Protein AF-A0AAW1PEG5-F1 (afdb_monomer_lite)

Foldseek 3Di:
DVVLLVVLVVLLVVLVVQCVVLVNFQVSLLSNLVSLLVSLCSLQPVVRQDPVNVVLVVLQVVLSVLSCCCCVPVCVVRGHLLVLQQLCPLLNVQADLLLAGDPVSVSVLVSLLSNLLSSLLSNQSSCCCNLVVHDDPPLVVLLVCLSCCCVPPPVVLCVVCCRVVQRNGCLCVSQVRNLVSNCSNHLQSLLVRLLVVLVVLQFDPPPPDDPPPDDDPVCPVVVCVPTCNLLLLDDDPDVVCVVSVVVLVVCVSSVVSVVVSLVVLLCSQQPRSVVSLVVNLPDPPHQVLSVVLLVVLCVVCPVVVVVVVVVPPPDPDPPPPPPPPPPVVVLVVSLVSQLVSVVVVCPSVLVSSVVVVNPPSVSVVVSVNVVSVVNSVSSDPVVSVVSNVVSVLVSLLSSLQSVNQLSSLSSVQCVVPVNDRDPVSSVVSNVSSVVSVVSNLVCLQCVLVVCVVVCVDPVVSVVSCCVSCVVVVVVVVVVVVCVVPPDDPPDFAFAAPVLCVVVVQAAPQPRAGAAHDDPPVVVVVPDDDDDDDPPVVQSHATWTADPVSHTHRPVRLSVQQSVCVVVVHDRDDPVVVVCVVDVDDDDDPDDDDDDDDDDDDDDDDDDDDDDDDDDDDDDDDDDDDDDDDDDDDDDDDDDDDDDDDDDD

InterPro domains:
  IPR001841 Zinc finger, RING-type [PS50089] (507-575)
  IPR001841 Zinc finger, RING-type [SM00184] (507-576)
  IPR013083 Zinc finger, RING/FYVE/PHD-type [G3DSA:3.30.40.10] (482-582)
  IPR018957 Zinc finger, C3HC4 RING-type [PF00097] (509-575)
  IPR050731 HRD1 family E3 ubiquitin-protein ligases [PTHR22763] (417-633)

Organism: NCBI:txid706552

Structure (mmCIF, N/CA/C/O backbone):
data_AF-A0AAW1PEG5-F1
#
_entry.id   AF-A0AAW1PEG5-F1
#
loop_
_atom_site.group_PDB
_atom_site.id
_atom_site.type_symbol
_atom_site.label_atom_id
_atom_site.label_alt_id
_atom_site.label_comp_id
_atom_site.label_asym_id
_atom_site.label_entity_id
_atom_site.label_seq_id
_atom_site.pdbx_PDB_ins_code
_atom_site.Cartn_x
_atom_site.Cartn_y
_atom_site.Cartn_z
_atom_site.occupancy
_atom_site.B_iso_or_equiv
_atom_site.auth_seq_id
_atom_site.auth_comp_id
_atom_site.auth_asym_id
_atom_site.auth_atom_id
_atom_site.pdbx_PDB_model_num
ATOM 1 N N . MET A 1 1 ? -24.825 18.511 -2.743 1.00 58.25 1 MET A N 1
ATOM 2 C CA . MET A 1 1 ? -24.024 17.263 -2.690 1.00 58.25 1 MET A CA 1
ATOM 3 C C . MET A 1 1 ? -24.285 16.318 -3.862 1.00 58.25 1 MET A C 1
ATOM 5 O O . MET A 1 1 ? -23.329 16.005 -4.553 1.00 58.25 1 MET A O 1
ATOM 9 N N . ARG A 1 2 ? -25.531 15.900 -4.160 1.00 76.88 2 ARG A N 1
ATOM 10 C CA . ARG A 1 2 ? -25.779 14.907 -5.233 1.00 76.88 2 ARG A CA 1
ATOM 11 C C . ARG A 1 2 ? -25.253 15.311 -6.622 1.00 76.88 2 ARG A C 1
ATOM 13 O O . ARG A 1 2 ? -24.643 14.480 -7.277 1.00 76.88 2 ARG A O 1
ATOM 20 N N . VAL A 1 3 ? -25.408 16.574 -7.036 1.00 86.81 3 VAL A N 1
ATOM 21 C CA . VAL A 1 3 ? -24.955 17.042 -8.367 1.00 86.81 3 VAL A CA 1
ATOM 22 C C . VAL A 1 3 ? -23.430 16.958 -8.530 1.00 86.81 3 VAL A C 1
ATOM 24 O O . VAL A 1 3 ? -22.950 16.439 -9.532 1.00 86.81 3 VAL A O 1
ATOM 27 N N . HIS A 1 4 ? -22.664 17.390 -7.523 1.00 86.56 4 HIS A N 1
ATOM 28 C CA . HIS A 1 4 ? -21.197 17.337 -7.561 1.00 86.56 4 HIS A CA 1
ATOM 29 C C . HIS A 1 4 ? -20.660 15.902 -7.599 1.00 86.56 4 HIS A C 1
ATOM 31 O O . HIS A 1 4 ? -19.711 15.631 -8.327 1.00 86.56 4 HIS A O 1
ATOM 37 N N . ASN A 1 5 ? -21.295 14.973 -6.879 1.00 84.75 5 ASN A N 1
ATOM 38 C CA . ASN A 1 5 ? -20.881 13.569 -6.880 1.00 84.75 5 ASN A CA 1
ATOM 39 C C . ASN A 1 5 ? -21.158 12.890 -8.229 1.00 84.75 5 ASN A C 1
ATOM 41 O O . ASN A 1 5 ? -20.334 12.108 -8.691 1.00 84.75 5 ASN A O 1
ATOM 45 N N . VAL A 1 6 ? -22.278 13.214 -8.887 1.00 87.44 6 VAL A N 1
ATOM 46 C CA . VAL A 1 6 ? -22.583 12.704 -10.235 1.00 87.44 6 VAL A CA 1
ATOM 47 C C . VAL A 1 6 ? -21.589 13.250 -11.262 1.00 87.44 6 VAL A C 1
ATOM 49 O O . VAL A 1 6 ? -21.057 12.483 -12.058 1.00 87.44 6 VAL A O 1
ATOM 52 N N . ALA A 1 7 ? -21.277 14.549 -11.210 1.00 89.25 7 ALA A N 1
ATOM 53 C CA . ALA A 1 7 ? -20.277 15.154 -12.091 1.00 89.25 7 ALA A CA 1
ATOM 54 C C . ALA A 1 7 ? -18.872 14.560 -11.872 1.00 89.25 7 ALA A C 1
ATOM 56 O O . ALA A 1 7 ? -18.174 14.243 -12.832 1.00 89.25 7 ALA A O 1
ATOM 57 N N . SER A 1 8 ? -18.486 14.355 -10.609 1.00 90.00 8 SER A N 1
ATOM 58 C CA . SER A 1 8 ? -17.239 13.689 -10.216 1.00 90.00 8 SER A CA 1
ATOM 59 C C . SER A 1 8 ? -17.160 12.261 -10.781 1.00 90.00 8 SER A C 1
ATOM 61 O O . SER A 1 8 ? -16.176 11.899 -11.421 1.00 90.00 8 SER A O 1
ATOM 63 N N . ALA A 1 9 ? -18.232 11.472 -10.652 1.00 87.81 9 ALA A N 1
ATOM 64 C CA . ALA A 1 9 ? -18.292 10.122 -11.211 1.00 87.81 9 ALA A CA 1
ATOM 65 C C . ALA A 1 9 ? -18.185 10.107 -12.747 1.00 87.81 9 ALA A C 1
ATOM 67 O O . ALA A 1 9 ? -17.480 9.263 -13.300 1.00 87.81 9 ALA A O 1
ATOM 68 N N . ALA A 1 10 ? -18.837 11.051 -13.434 1.00 90.38 10 ALA A N 1
ATOM 69 C CA . ALA A 1 10 ? -18.769 11.164 -14.890 1.00 90.38 10 ALA A CA 1
ATOM 70 C C . ALA A 1 10 ? -17.343 11.474 -15.382 1.00 90.38 10 ALA A C 1
ATOM 72 O O . ALA A 1 10 ? -16.867 10.846 -16.324 1.00 90.38 10 ALA A O 1
ATOM 73 N N . ILE A 1 11 ? -16.628 12.389 -14.719 1.00 90.94 11 ILE A N 1
ATOM 74 C CA . ILE A 1 11 ? -15.240 12.732 -15.074 1.00 90.94 11 ILE A CA 1
ATOM 75 C C . ILE A 1 11 ? -14.304 11.545 -14.851 1.00 90.94 11 ILE A C 1
ATOM 77 O O . ILE A 1 11 ? -13.464 11.253 -15.703 1.00 90.94 11 ILE A O 1
ATOM 81 N N . LEU A 1 12 ? -14.471 10.815 -13.746 1.00 88.56 12 LEU A N 1
ATOM 82 C CA . LEU A 1 12 ? -13.691 9.606 -13.501 1.00 88.56 12 LEU A CA 1
ATOM 83 C C . LEU A 1 12 ? -13.949 8.535 -14.574 1.00 88.56 12 LEU A C 1
ATOM 85 O O . LEU A 1 12 ? -13.000 7.927 -15.067 1.00 88.56 12 LEU A O 1
ATOM 89 N N . GLN A 1 13 ? -15.209 8.331 -14.974 1.00 88.06 13 GLN A N 1
ATOM 90 C CA . GLN A 1 13 ? -15.556 7.401 -16.054 1.00 88.06 13 GLN A CA 1
ATOM 91 C C . GLN A 1 13 ? -14.914 7.794 -17.386 1.00 88.06 13 GLN A C 1
ATOM 93 O O . GLN A 1 13 ? -14.408 6.920 -18.084 1.00 88.06 13 GLN A O 1
ATOM 98 N N . ILE A 1 14 ? -14.873 9.089 -17.717 1.00 88.75 14 ILE A N 1
ATOM 99 C CA . ILE A 1 14 ? -14.179 9.588 -18.914 1.00 88.75 14 ILE A CA 1
ATOM 100 C C . ILE A 1 14 ? -12.683 9.263 -18.841 1.00 88.75 14 ILE A C 1
ATOM 102 O O . ILE A 1 14 ? -12.119 8.760 -19.814 1.00 88.75 14 ILE A O 1
ATOM 106 N N . GLY A 1 15 ? -12.043 9.488 -17.690 1.00 82.94 15 GLY A N 1
ATOM 107 C CA . GLY A 1 15 ? -10.633 9.145 -17.481 1.00 82.94 15 GLY A CA 1
ATOM 108 C C . GLY A 1 15 ? -10.352 7.654 -17.691 1.00 82.94 15 GLY A C 1
ATOM 109 O O . GLY A 1 15 ? -9.447 7.294 -18.443 1.00 82.94 15 GLY A O 1
ATOM 110 N N . LEU A 1 16 ? -11.172 6.783 -17.097 1.00 85.38 16 LEU A N 1
ATOM 111 C CA . LEU A 1 16 ? -11.047 5.328 -17.239 1.00 85.38 16 LEU A CA 1
ATOM 112 C C . LEU A 1 16 ? -11.307 4.854 -18.676 1.00 85.38 16 LEU A C 1
ATOM 114 O O . LEU A 1 16 ? -10.548 4.041 -19.205 1.00 85.38 16 LEU A O 1
ATOM 118 N N . ALA A 1 17 ? -12.342 5.387 -19.329 1.00 83.88 17 ALA A N 1
ATOM 119 C CA . ALA A 1 17 ? -12.649 5.081 -20.724 1.00 83.88 17 ALA A CA 1
ATOM 120 C C . ALA A 1 17 ? -11.515 5.523 -21.660 1.00 83.88 17 ALA A C 1
ATOM 122 O O . ALA A 1 17 ? -11.186 4.813 -22.608 1.00 83.88 17 ALA A O 1
ATOM 123 N N . THR A 1 18 ? -10.877 6.660 -21.367 1.00 84.50 18 THR A N 1
ATOM 124 C CA . THR A 1 18 ? -9.718 7.147 -22.125 1.00 84.50 18 THR A CA 1
ATOM 125 C C . THR A 1 18 ? -8.566 6.149 -22.042 1.00 84.50 18 THR A C 1
ATOM 127 O O . THR A 1 18 ? -8.073 5.735 -23.083 1.00 84.50 18 THR A O 1
ATOM 130 N N . VAL A 1 19 ? -8.198 5.695 -20.836 1.00 83.62 19 VAL A N 1
ATOM 131 C CA . VAL A 1 19 ? -7.126 4.698 -20.633 1.00 83.62 19 VAL A CA 1
ATOM 132 C C . VAL A 1 19 ? -7.399 3.400 -21.390 1.00 83.62 19 VAL A C 1
ATOM 134 O O . VAL A 1 19 ? -6.503 2.866 -22.050 1.00 83.62 19 VAL A O 1
ATOM 137 N N . TYR A 1 20 ? -8.642 2.918 -21.325 1.00 84.50 20 TYR A N 1
ATOM 138 C CA . TYR A 1 20 ? -9.062 1.706 -22.020 1.00 84.50 20 TYR A CA 1
ATOM 139 C C . TYR A 1 20 ? -8.938 1.849 -23.545 1.00 84.50 20 TYR A C 1
ATOM 141 O O . TYR A 1 20 ? -8.344 0.997 -24.204 1.00 84.50 20 TYR A O 1
ATOM 149 N N . ASN A 1 21 ? -9.434 2.956 -24.106 1.00 84.56 21 ASN A N 1
ATOM 150 C CA . ASN A 1 21 ? -9.459 3.178 -25.553 1.00 84.56 21 ASN A CA 1
ATOM 151 C C . ASN A 1 21 ? -8.070 3.442 -26.153 1.00 84.56 21 ASN A C 1
ATOM 153 O O . ASN A 1 21 ? -7.819 3.096 -27.304 1.00 84.56 21 ASN A O 1
ATOM 157 N N . THR A 1 22 ? -7.143 4.026 -25.394 1.00 83.50 22 THR A N 1
ATOM 158 C CA . THR A 1 22 ? -5.788 4.348 -25.875 1.00 83.50 22 THR A CA 1
ATOM 159 C C . THR A 1 22 ? -4.784 3.219 -25.655 1.00 83.50 22 THR A C 1
ATOM 161 O O . THR A 1 22 ? -3.579 3.469 -25.663 1.00 83.50 22 THR A O 1
ATOM 164 N N . SER A 1 23 ? -5.247 1.986 -25.415 1.00 79.69 23 SER A N 1
ATOM 165 C CA . SER A 1 23 ? -4.380 0.820 -25.182 1.00 79.69 23 SER A CA 1
ATOM 166 C C . SER A 1 23 ? -3.318 1.064 -24.098 1.00 79.69 23 SER A C 1
ATOM 168 O O . SER A 1 23 ? -2.180 0.620 -24.229 1.00 79.69 23 SER A O 1
ATOM 170 N N . ASN A 1 24 ? -3.673 1.792 -23.032 1.00 80.44 24 ASN A N 1
ATOM 171 C CA . ASN A 1 24 ? -2.761 2.164 -21.945 1.00 80.44 24 ASN A CA 1
ATOM 172 C C . ASN A 1 24 ? -1.552 3.029 -22.362 1.00 80.44 24 ASN A C 1
ATOM 174 O O . ASN A 1 24 ? -0.502 2.933 -21.731 1.00 80.44 24 ASN A O 1
ATOM 178 N N . ALA A 1 25 ? -1.674 3.895 -23.373 1.00 88.75 25 ALA A N 1
ATOM 179 C CA . ALA A 1 25 ? -0.634 4.885 -23.668 1.00 88.75 25 ALA A CA 1
ATOM 180 C C . ALA A 1 25 ? -0.337 5.786 -22.438 1.00 88.75 25 ALA A C 1
ATOM 182 O O . ALA A 1 25 ? -1.282 6.205 -21.766 1.00 88.75 25 ALA A O 1
ATOM 183 N N . PRO A 1 26 ? 0.919 6.175 -22.152 1.00 91.12 26 PRO A N 1
ATOM 184 C CA . PRO A 1 26 ? 1.287 6.946 -20.959 1.00 91.12 26 PRO A CA 1
ATOM 185 C C . PRO A 1 26 ? 0.502 8.252 -20.783 1.00 91.12 26 PRO A C 1
ATOM 187 O O . PRO A 1 26 ? 0.068 8.585 -19.680 1.00 91.12 26 PRO A O 1
ATOM 190 N N . VAL A 1 27 ? 0.222 8.951 -21.887 1.00 91.94 27 VAL A N 1
ATOM 191 C CA . VAL A 1 27 ? -0.596 10.178 -21.900 1.00 91.94 27 VAL A CA 1
ATOM 192 C C . VAL A 1 27 ? -1.998 9.932 -21.331 1.00 91.94 27 VAL A C 1
ATOM 194 O O . VAL A 1 27 ? -2.555 10.786 -20.643 1.00 91.94 27 VAL A O 1
ATOM 197 N N . SER A 1 28 ? -2.565 8.745 -21.548 1.00 90.81 28 SER A N 1
ATOM 198 C CA . SER A 1 28 ? -3.876 8.393 -21.003 1.00 90.81 28 SER A CA 1
ATOM 199 C C . SER A 1 28 ? -3.865 8.196 -19.492 1.00 90.81 28 SER A C 1
ATOM 201 O O . SER A 1 28 ? -4.843 8.534 -18.830 1.00 90.81 28 SER A O 1
ATOM 203 N N . TRP A 1 29 ? -2.754 7.734 -18.910 1.00 92.19 29 TRP A N 1
ATOM 204 C CA . TRP A 1 29 ? -2.631 7.667 -17.454 1.00 92.19 29 TRP A CA 1
ATOM 205 C C . TRP A 1 29 ? -2.536 9.063 -16.861 1.00 92.19 29 TRP A C 1
ATOM 207 O O . TRP A 1 29 ? -3.135 9.323 -15.819 1.00 92.19 29 TRP A O 1
ATOM 217 N N . ALA A 1 30 ? -1.821 9.969 -17.536 1.00 93.62 30 ALA A N 1
ATOM 218 C CA . ALA A 1 30 ? -1.785 11.371 -17.154 1.00 93.62 30 ALA A CA 1
ATOM 219 C C . ALA A 1 30 ? -3.211 11.946 -17.156 1.00 93.62 30 ALA A C 1
ATOM 221 O O . ALA A 1 30 ? -3.645 12.512 -16.152 1.00 93.62 30 ALA A O 1
ATOM 222 N N . ALA A 1 31 ? -3.974 11.719 -18.232 1.00 92.69 31 ALA A N 1
ATOM 223 C CA . ALA A 1 31 ? -5.373 12.129 -18.324 1.00 92.69 31 ALA A CA 1
ATOM 224 C C . ALA A 1 31 ? -6.237 11.519 -17.206 1.00 92.69 31 ALA A C 1
ATOM 226 O O . ALA A 1 31 ? -7.028 12.227 -16.586 1.00 92.69 31 ALA A O 1
ATOM 227 N N . CYS A 1 32 ? -6.056 10.235 -16.887 1.00 92.50 32 CYS A N 1
ATOM 228 C CA . CYS A 1 32 ? -6.760 9.576 -15.789 1.00 92.50 32 CYS A CA 1
ATOM 229 C C . CYS A 1 32 ? -6.411 10.188 -14.426 1.00 92.50 32 CYS A C 1
ATOM 231 O O . CYS A 1 32 ? -7.310 10.466 -13.636 1.00 92.50 32 CYS A O 1
ATOM 233 N N . SER A 1 33 ? -5.131 10.449 -14.154 1.00 95.12 33 SER A N 1
ATOM 234 C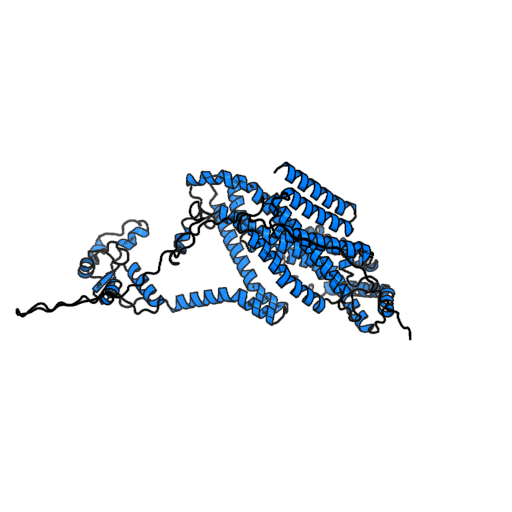 CA . SER A 1 33 ? -4.679 11.108 -12.922 1.00 95.12 33 SER A CA 1
ATOM 235 C C . SER A 1 33 ? -5.266 12.520 -12.795 1.00 95.12 33 SER A C 1
ATOM 237 O O . SER A 1 33 ? -5.808 12.883 -11.749 1.00 95.12 33 SER A O 1
ATOM 239 N N . ALA A 1 34 ? -5.274 13.288 -13.890 1.00 95.88 34 ALA A N 1
ATOM 240 C CA . ALA A 1 34 ? -5.925 14.594 -13.944 1.00 95.88 34 ALA A CA 1
ATOM 241 C C . ALA A 1 34 ? -7.439 14.489 -13.682 1.00 95.88 34 ALA A C 1
ATOM 243 O O . ALA A 1 34 ? -7.982 15.277 -12.908 1.00 95.88 34 ALA A O 1
ATOM 244 N N . CYS A 1 35 ? -8.115 13.484 -14.251 1.00 96.19 35 CYS A N 1
ATOM 245 C CA . CYS A 1 35 ? -9.532 13.221 -13.993 1.00 96.19 35 CYS A CA 1
ATOM 246 C C . CYS A 1 35 ? -9.791 12.871 -12.524 1.00 96.19 35 CYS A C 1
ATOM 248 O O . CYS A 1 35 ? -10.772 13.351 -11.961 1.00 96.19 35 CYS A O 1
ATOM 250 N N . VAL A 1 36 ? -8.922 12.089 -11.878 1.00 95.81 36 VAL A N 1
ATOM 251 C CA . VAL A 1 36 ? -9.022 11.758 -10.446 1.00 95.81 36 VAL A CA 1
ATOM 252 C C . VAL A 1 36 ? -8.940 13.023 -9.586 1.00 95.81 36 VAL A C 1
ATOM 254 O O . VAL A 1 36 ? -9.817 13.258 -8.752 1.00 95.81 36 VAL A O 1
ATOM 257 N N . TRP A 1 37 ? -7.945 13.881 -9.823 1.00 97.81 37 TRP A N 1
ATOM 258 C CA . TRP A 1 37 ? -7.790 15.138 -9.084 1.00 97.81 37 TRP A CA 1
ATOM 259 C C . TRP A 1 37 ? -8.926 16.129 -9.354 1.00 97.81 37 TRP A C 1
ATOM 261 O O . TRP A 1 37 ? -9.474 16.703 -8.412 1.00 97.81 37 TRP A O 1
ATOM 271 N N . ALA A 1 38 ? -9.349 16.283 -10.611 1.00 96.50 38 ALA A N 1
ATOM 272 C CA . ALA A 1 38 ? -10.497 17.114 -10.967 1.00 96.50 38 ALA A CA 1
ATOM 273 C C . ALA A 1 38 ? -11.785 16.615 -10.290 1.00 96.50 38 ALA A C 1
ATOM 275 O O . ALA A 1 38 ? -12.541 17.404 -9.722 1.00 96.50 38 ALA A O 1
ATOM 276 N N . SER A 1 39 ? -11.997 15.297 -10.272 1.00 95.81 39 SER A N 1
ATOM 277 C CA . SER A 1 39 ? -13.127 14.652 -9.598 1.00 95.81 39 SER A CA 1
ATOM 278 C C . SER A 1 39 ? -13.115 14.923 -8.094 1.00 95.81 39 SER A C 1
ATOM 280 O O . SER A 1 39 ? -14.175 15.186 -7.521 1.00 95.81 39 SER A O 1
ATOM 282 N N . PHE A 1 40 ? -11.940 14.907 -7.455 1.00 96.06 40 PHE A N 1
ATOM 283 C CA . PHE A 1 40 ? -11.789 15.236 -6.036 1.00 96.06 40 PHE A CA 1
ATOM 284 C C . PHE A 1 40 ? -12.126 16.705 -5.761 1.00 96.06 40 PHE A C 1
ATOM 286 O O . PHE A 1 40 ? -12.945 16.996 -4.886 1.00 96.06 40 PHE A O 1
ATOM 293 N N . VAL A 1 41 ? -11.549 17.630 -6.534 1.00 96.88 41 VAL A N 1
ATOM 294 C CA . VAL A 1 41 ? -11.789 19.072 -6.384 1.00 96.88 41 VAL A CA 1
ATOM 295 C C . VAL A 1 41 ? -13.265 19.409 -6.593 1.00 96.88 41 VAL A C 1
ATOM 297 O O . VAL A 1 41 ? -13.826 20.200 -5.836 1.00 96.88 41 VAL A O 1
ATOM 300 N N . LEU A 1 42 ? -13.931 18.770 -7.557 1.00 95.44 42 LEU A N 1
ATOM 301 C CA . LEU A 1 42 ? -15.364 18.949 -7.791 1.00 95.44 42 LEU A CA 1
ATOM 302 C C . LEU A 1 42 ? -16.228 18.349 -6.681 1.00 95.44 42 LEU A C 1
ATOM 304 O O . LEU A 1 42 ? -17.205 18.980 -6.279 1.00 95.44 42 LEU A O 1
ATOM 308 N N . ALA A 1 43 ? -15.873 17.168 -6.168 1.00 93.31 43 ALA A N 1
ATOM 309 C CA . ALA A 1 43 ? -16.594 16.525 -5.069 1.00 93.31 43 ALA A CA 1
ATOM 310 C C . ALA A 1 43 ? -16.461 17.301 -3.747 1.00 93.31 43 ALA A C 1
ATOM 312 O O . ALA A 1 43 ? -17.397 17.329 -2.946 1.00 93.31 43 ALA A O 1
ATOM 313 N N . ARG A 1 44 ? -15.310 17.940 -3.508 1.00 93.94 44 ARG A N 1
ATOM 314 C CA . ARG A 1 44 ? -15.052 18.739 -2.301 1.00 93.94 44 ARG A CA 1
ATOM 315 C C . ARG A 1 44 ? -15.534 20.188 -2.425 1.00 93.94 44 ARG A C 1
ATOM 317 O O . ARG A 1 44 ? -16.037 20.759 -1.456 1.00 93.94 44 ARG A O 1
ATOM 324 N N . GLY A 1 45 ? -15.421 20.759 -3.620 1.00 95.06 45 GLY A N 1
ATOM 325 C CA . GLY A 1 45 ? -15.652 22.168 -3.918 1.00 95.06 45 GLY A CA 1
ATOM 326 C C . GLY A 1 45 ? -14.415 23.025 -3.631 1.00 95.06 45 GLY A C 1
ATOM 327 O O . GLY A 1 45 ? -13.818 22.928 -2.560 1.00 95.06 45 GLY A O 1
ATOM 328 N N . PHE A 1 46 ? -14.065 23.918 -4.563 1.00 94.81 46 PHE A N 1
ATOM 329 C CA . PHE A 1 46 ? -12.870 24.776 -4.486 1.00 94.81 46 PHE A CA 1
ATOM 330 C C . PHE A 1 46 ? -12.759 25.583 -3.185 1.00 94.81 46 PHE A C 1
ATOM 332 O O . PHE A 1 46 ? -11.671 25.730 -2.640 1.00 94.81 46 PHE A O 1
ATOM 339 N N . LYS A 1 47 ? -13.888 26.071 -2.657 1.00 95.38 47 LYS A N 1
ATOM 340 C CA . LYS A 1 47 ? -13.923 26.878 -1.425 1.00 95.38 47 LYS A CA 1
ATOM 341 C C . LYS A 1 47 ? -13.626 26.073 -0.152 1.00 95.38 47 LYS A C 1
ATOM 343 O O . LYS A 1 47 ? -13.314 26.668 0.869 1.00 95.38 47 LYS A O 1
ATOM 348 N N . ASN A 1 48 ? -13.713 24.742 -0.215 1.00 93.94 48 ASN A N 1
ATOM 349 C CA . ASN A 1 48 ? -13.552 23.844 0.933 1.00 93.94 48 ASN A CA 1
ATOM 350 C C . ASN A 1 48 ? -12.207 23.094 0.918 1.00 93.94 48 ASN A C 1
ATOM 352 O O . ASN A 1 48 ? -12.019 22.120 1.657 1.00 93.94 48 ASN A O 1
ATOM 356 N N . LEU A 1 49 ? -11.281 23.484 0.038 1.00 94.62 49 LEU A N 1
ATOM 357 C CA . LEU A 1 49 ? -9.943 22.904 -0.001 1.00 94.62 49 LEU A CA 1
ATOM 358 C C . LEU A 1 49 ? -9.137 23.425 1.187 1.00 94.62 49 LEU A C 1
ATOM 360 O O . LEU A 1 49 ? -8.906 24.629 1.309 1.00 94.62 49 LEU A O 1
ATOM 364 N N . SER A 1 50 ? -8.694 22.509 2.050 1.00 92.31 50 SER A N 1
ATOM 365 C CA . SER A 1 50 ? -7.772 22.868 3.126 1.00 92.31 50 SER A CA 1
ATOM 366 C C . SER A 1 50 ? -6.432 23.331 2.543 1.00 92.31 50 SER A C 1
ATOM 368 O O . SER A 1 50 ? -6.092 22.995 1.408 1.00 92.31 50 SER A O 1
ATOM 370 N N . LEU A 1 51 ? -5.636 24.055 3.330 1.00 92.81 51 LEU A N 1
ATOM 371 C CA . LEU A 1 51 ? -4.271 24.444 2.950 1.00 92.81 51 LEU A CA 1
ATOM 372 C C . LEU A 1 51 ? -3.425 23.220 2.545 1.00 92.81 51 LEU A C 1
ATOM 374 O O . LEU A 1 51 ? -2.685 23.255 1.567 1.00 92.81 51 LEU A O 1
ATOM 378 N N . TRP A 1 52 ? -3.604 22.097 3.245 1.00 91.12 52 TRP A N 1
ATOM 379 C CA . TRP A 1 52 ? -2.952 20.837 2.900 1.00 91.12 52 TRP A CA 1
ATOM 380 C C . TRP A 1 52 ? -3.426 20.267 1.554 1.00 91.12 52 TRP A C 1
ATOM 382 O O . TRP A 1 52 ? -2.598 19.834 0.755 1.00 91.12 52 TRP A O 1
ATOM 392 N N . ASP A 1 53 ? -4.731 20.306 1.262 1.00 93.88 53 ASP A N 1
ATOM 393 C CA . ASP A 1 53 ? -5.252 19.862 -0.040 1.00 93.88 53 ASP A CA 1
ATOM 394 C C . ASP A 1 53 ? -4.729 20.744 -1.185 1.00 93.88 53 ASP A C 1
ATOM 396 O O . ASP A 1 53 ? -4.433 20.235 -2.263 1.00 93.88 53 ASP A O 1
ATOM 400 N N . GLN A 1 54 ? -4.568 22.050 -0.950 1.00 95.69 54 GLN A N 1
ATOM 401 C CA . GLN A 1 54 ? -3.995 22.982 -1.927 1.00 95.69 54 GLN A CA 1
ATOM 402 C C . GLN A 1 54 ? -2.526 22.656 -2.227 1.00 95.69 54 GLN A C 1
ATOM 404 O O . GLN A 1 54 ? -2.140 22.609 -3.395 1.00 95.69 54 GLN A O 1
ATOM 409 N N . TYR A 1 55 ? -1.717 22.362 -1.203 1.00 95.00 55 TYR A N 1
ATOM 410 C CA . TYR A 1 55 ? -0.334 21.923 -1.410 1.00 95.00 55 TYR A CA 1
ATOM 411 C C . TYR A 1 55 ? -0.252 20.612 -2.187 1.00 95.00 55 TYR A C 1
ATOM 413 O O . TYR A 1 55 ? 0.545 20.505 -3.117 1.00 95.00 55 TYR A O 1
ATOM 421 N N . GLN A 1 56 ? -1.093 19.631 -1.851 1.00 94.44 56 GLN A N 1
ATOM 422 C CA . GLN A 1 56 ? -1.116 18.359 -2.571 1.00 94.44 56 GLN A CA 1
ATOM 423 C C . GLN A 1 56 ? -1.575 18.526 -4.021 1.00 94.44 56 GLN A C 1
ATOM 425 O O . GLN A 1 56 ? -1.001 17.894 -4.902 1.00 94.44 56 GLN A O 1
ATOM 430 N N . LEU A 1 57 ? -2.545 19.404 -4.288 1.00 96.56 57 LEU A N 1
ATOM 431 C CA . LEU A 1 57 ? -2.988 19.715 -5.647 1.00 96.56 57 LEU A CA 1
ATOM 432 C C . LEU A 1 57 ? -1.890 20.423 -6.456 1.00 96.56 57 LEU A C 1
ATOM 434 O O . LEU A 1 57 ? -1.686 20.104 -7.627 1.00 96.56 57 LEU A O 1
ATOM 438 N N . CYS A 1 58 ? -1.150 21.346 -5.835 1.00 97.12 58 CYS A N 1
ATOM 439 C CA . CYS A 1 58 ? -0.003 22.011 -6.456 1.00 97.12 58 CYS A CA 1
ATOM 440 C C . CYS A 1 58 ? 1.104 21.000 -6.800 1.00 97.12 58 CYS A C 1
ATOM 442 O O . CYS A 1 58 ? 1.544 20.921 -7.948 1.00 97.12 58 CYS A O 1
ATOM 444 N N . TRP A 1 59 ? 1.480 20.150 -5.839 1.00 96.06 59 TRP A N 1
ATOM 445 C CA . TRP A 1 59 ? 2.443 19.067 -6.054 1.00 96.06 59 TRP A CA 1
ATOM 446 C C . TRP A 1 59 ? 1.975 18.076 -7.128 1.00 96.06 59 TRP A C 1
ATOM 448 O O . TRP A 1 59 ? 2.768 17.669 -7.978 1.00 96.06 59 TRP A O 1
ATOM 458 N N . ALA A 1 60 ? 0.689 17.723 -7.140 1.00 96.62 60 ALA A N 1
ATOM 459 C CA . ALA A 1 60 ? 0.111 16.847 -8.150 1.00 96.62 60 ALA A CA 1
ATOM 460 C C . ALA A 1 60 ? 0.172 17.451 -9.551 1.00 96.62 60 ALA A C 1
ATOM 462 O O . ALA A 1 60 ? 0.546 16.771 -10.503 1.00 96.62 60 ALA A O 1
ATOM 463 N N . THR A 1 61 ? -0.123 18.745 -9.665 1.00 96.94 61 THR A N 1
ATOM 464 C CA . THR A 1 61 ? -0.029 19.486 -10.927 1.00 96.94 61 THR A CA 1
ATOM 465 C C . THR A 1 61 ? 1.414 19.523 -11.430 1.00 96.94 61 THR A C 1
ATOM 467 O O . THR A 1 61 ? 1.660 19.242 -12.602 1.00 96.94 61 THR A O 1
ATOM 470 N N . GLY A 1 62 ? 2.382 19.783 -10.543 1.00 97.25 62 GLY A N 1
ATOM 471 C CA . GLY A 1 62 ? 3.807 19.726 -10.879 1.00 97.25 62 GLY A CA 1
ATOM 472 C C . GLY A 1 62 ? 4.262 18.327 -11.309 1.00 97.25 62 GLY A C 1
ATOM 473 O O . GLY A 1 62 ? 4.944 18.186 -12.320 1.00 97.25 62 GLY A O 1
ATOM 474 N N . SER A 1 63 ? 3.825 17.285 -10.597 1.00 96.31 63 SER A N 1
ATOM 475 C CA . SER A 1 63 ? 4.136 15.882 -10.916 1.00 96.31 63 SER A CA 1
ATOM 476 C C . SER A 1 63 ? 3.553 15.457 -12.266 1.00 96.31 63 SER A C 1
ATOM 478 O O . SER A 1 63 ? 4.219 14.792 -13.056 1.00 96.31 63 SER A O 1
ATOM 480 N N . PHE A 1 64 ? 2.324 15.886 -12.561 1.00 96.44 64 PHE A N 1
ATOM 481 C CA . PHE A 1 64 ? 1.664 15.678 -13.847 1.00 96.44 64 PHE A CA 1
ATOM 482 C C . PHE A 1 64 ? 2.400 16.390 -14.989 1.00 96.44 64 PHE A C 1
ATOM 484 O O . PHE A 1 64 ? 2.680 15.769 -16.013 1.00 96.44 64 PHE A O 1
ATOM 491 N N . ALA A 1 65 ? 2.762 17.664 -14.808 1.00 97.31 65 ALA A N 1
ATOM 492 C CA . ALA A 1 65 ? 3.501 18.429 -15.809 1.00 97.31 65 ALA A CA 1
ATOM 493 C C . ALA A 1 65 ? 4.890 17.829 -16.073 1.00 97.31 65 ALA A C 1
ATOM 495 O O . ALA A 1 65 ? 5.288 17.697 -17.228 1.00 97.31 65 ALA A O 1
ATOM 496 N N . ALA A 1 66 ? 5.600 17.404 -15.024 1.00 97.00 66 ALA A N 1
ATOM 497 C CA . ALA A 1 66 ? 6.888 16.728 -15.150 1.00 97.00 66 ALA A CA 1
ATOM 498 C C . ALA A 1 66 ? 6.768 15.397 -15.908 1.00 97.00 66 ALA A C 1
ATOM 500 O O . ALA A 1 66 ? 7.594 15.110 -16.771 1.00 97.00 66 ALA A O 1
ATOM 501 N N . PHE A 1 67 ? 5.721 14.612 -15.636 1.00 97.12 67 PHE A N 1
ATOM 502 C CA . PHE A 1 67 ? 5.465 13.357 -16.342 1.00 97.12 67 PHE A CA 1
ATOM 503 C C . PHE A 1 67 ? 5.120 13.572 -17.819 1.00 97.12 67 PHE A C 1
ATOM 505 O O . PHE A 1 67 ? 5.692 12.904 -18.677 1.00 97.12 67 PHE A O 1
ATOM 512 N N . LEU A 1 68 ? 4.248 14.532 -18.141 1.00 96.69 68 LEU A N 1
ATOM 513 C CA . LEU A 1 68 ? 3.966 14.880 -19.536 1.00 96.69 68 LEU A CA 1
ATOM 514 C C . LEU A 1 68 ? 5.203 15.418 -20.249 1.00 96.69 68 LEU A C 1
ATOM 516 O O . LEU A 1 68 ? 5.450 15.041 -21.390 1.00 96.69 68 LEU A O 1
ATOM 520 N N . ASN A 1 69 ? 5.999 16.256 -19.581 1.00 97.00 69 ASN A N 1
ATOM 521 C CA . ASN A 1 69 ? 7.251 16.742 -20.146 1.00 97.00 69 ASN A CA 1
ATOM 522 C C . ASN A 1 69 ? 8.193 15.573 -20.473 1.00 97.00 69 ASN A C 1
ATOM 524 O O . ASN A 1 69 ? 8.755 15.492 -21.563 1.00 97.00 69 ASN A O 1
ATOM 528 N N . PHE A 1 70 ? 8.297 14.618 -19.547 1.00 96.31 70 PHE A N 1
ATOM 529 C CA . PHE A 1 70 ? 9.094 13.420 -19.739 1.00 96.31 70 PHE A CA 1
ATOM 530 C C . PHE A 1 70 ? 8.623 12.590 -20.940 1.00 96.31 70 PHE A C 1
ATOM 532 O O . PHE A 1 70 ? 9.420 12.330 -21.833 1.00 96.31 70 PHE A O 1
ATOM 539 N N . VAL A 1 71 ? 7.340 12.226 -21.002 1.00 95.56 71 VAL A N 1
ATOM 540 C CA . VAL A 1 71 ? 6.800 11.370 -22.073 1.00 95.56 71 VAL A CA 1
ATOM 541 C C . VAL A 1 71 ? 6.810 12.070 -23.435 1.00 95.56 71 VAL A C 1
ATOM 543 O O . VAL A 1 71 ? 7.114 11.443 -24.444 1.00 95.56 71 VAL A O 1
ATOM 546 N N . CYS A 1 72 ? 6.463 13.357 -23.490 1.00 95.50 72 CYS A N 1
ATOM 547 C CA . CYS A 1 72 ? 6.306 14.065 -24.761 1.00 95.50 72 CYS A CA 1
ATOM 548 C C . CYS A 1 72 ? 7.629 14.591 -25.328 1.00 95.50 72 CYS A C 1
ATOM 550 O O . CYS A 1 72 ? 7.763 14.660 -26.548 1.00 95.50 72 CYS A O 1
ATOM 552 N N . PHE A 1 73 ? 8.583 14.984 -24.475 1.00 96.25 73 PHE A N 1
ATOM 553 C CA . PHE A 1 73 ? 9.792 15.686 -24.920 1.00 96.25 73 PHE A CA 1
ATOM 554 C C . PHE A 1 73 ? 11.098 14.971 -24.565 1.00 96.25 73 PHE A C 1
ATOM 556 O O . PHE A 1 73 ? 12.023 15.005 -25.371 1.00 96.25 73 PHE A O 1
ATOM 563 N N . LEU A 1 74 ? 11.205 14.329 -23.395 1.00 95.06 74 LEU A N 1
ATOM 564 C CA . LEU A 1 74 ? 12.478 13.737 -22.949 1.00 95.06 74 LEU A CA 1
ATOM 565 C C . LEU A 1 74 ? 12.669 12.280 -23.389 1.00 95.06 74 LEU A C 1
ATOM 567 O O . LEU A 1 74 ? 13.785 11.888 -23.720 1.00 95.06 74 LEU A O 1
ATOM 571 N N . ASP A 1 75 ? 11.608 11.474 -23.374 1.00 94.75 75 ASP A N 1
ATOM 572 C CA . ASP A 1 75 ? 11.622 10.064 -23.779 1.00 94.75 75 ASP A CA 1
ATOM 573 C C . ASP A 1 75 ? 10.388 9.735 -24.635 1.00 94.75 75 ASP A C 1
ATOM 575 O O . ASP A 1 75 ? 9.487 9.027 -24.182 1.00 94.75 75 ASP A O 1
ATOM 579 N N . PRO A 1 76 ? 10.329 10.202 -25.898 1.00 93.44 76 PRO A N 1
ATOM 580 C CA . PRO A 1 76 ? 9.222 9.876 -26.800 1.00 93.44 76 PRO A CA 1
ATOM 581 C C . PRO A 1 76 ? 9.142 8.373 -27.121 1.00 93.44 76 PRO A C 1
ATOM 583 O O . PRO A 1 76 ? 8.147 7.905 -27.673 1.00 93.44 76 PRO A O 1
ATOM 586 N N . SER A 1 77 ? 10.180 7.598 -26.776 1.00 91.25 77 SER A N 1
ATOM 587 C CA . SER A 1 77 ? 10.178 6.138 -26.893 1.00 91.25 77 SER A CA 1
ATOM 588 C C . SER A 1 77 ? 9.370 5.447 -25.788 1.00 91.25 77 SER A C 1
ATOM 590 O O . SER A 1 77 ? 9.113 4.245 -25.896 1.00 91.25 77 SER A O 1
ATOM 592 N N . PHE A 1 78 ? 8.987 6.184 -24.737 1.00 92.56 78 PHE A N 1
ATOM 593 C CA . PHE A 1 78 ? 8.190 5.693 -23.623 1.00 92.56 78 PHE A CA 1
ATOM 594 C C . PHE A 1 78 ? 6.727 5.535 -24.054 1.00 92.56 78 PHE A C 1
ATOM 596 O O . PHE A 1 78 ? 5.957 6.488 -24.153 1.00 92.56 78 PHE A O 1
ATOM 603 N N . SER A 1 79 ? 6.350 4.294 -24.332 1.00 90.12 79 SER A N 1
ATOM 604 C CA . SER A 1 79 ? 5.094 3.885 -24.957 1.00 90.12 79 SER A CA 1
ATOM 605 C C . SER A 1 79 ? 4.120 3.191 -24.008 1.00 90.12 79 SER A C 1
ATOM 607 O O . SER A 1 79 ? 2.940 3.073 -24.336 1.00 90.12 79 SER A O 1
ATOM 609 N N . GLY A 1 80 ? 4.574 2.749 -22.833 1.00 89.44 80 GLY A N 1
ATOM 610 C CA . GLY A 1 80 ? 3.724 2.088 -21.847 1.00 89.44 80 GLY A CA 1
ATOM 611 C C . GLY A 1 80 ? 4.476 1.648 -20.594 1.00 89.44 80 GLY A C 1
ATOM 612 O O . GLY A 1 80 ? 5.678 1.860 -20.467 1.00 89.44 80 GLY A O 1
ATOM 613 N N . TRP A 1 81 ? 3.764 1.039 -19.634 1.00 84.06 81 TRP A N 1
ATOM 614 C CA . TRP A 1 81 ? 4.373 0.669 -18.347 1.00 84.06 81 TRP A CA 1
ATOM 615 C C . TRP A 1 81 ? 5.447 -0.394 -18.569 1.00 84.06 81 TRP A C 1
ATOM 617 O O . TRP A 1 81 ? 6.458 -0.378 -17.884 1.00 84.06 81 TRP A O 1
ATOM 627 N N . GLY A 1 82 ? 5.301 -1.230 -19.603 1.00 82.94 82 GLY A N 1
ATOM 628 C CA . GLY A 1 82 ? 6.341 -2.163 -20.033 1.00 82.94 82 GLY A CA 1
ATOM 629 C C . GLY A 1 82 ? 7.694 -1.503 -20.340 1.00 82.94 82 GLY A C 1
ATOM 630 O O . GLY A 1 82 ? 8.716 -2.152 -20.159 1.00 82.94 82 GLY A O 1
ATOM 631 N N . ASP A 1 83 ? 7.755 -0.214 -20.694 1.00 86.62 83 ASP A N 1
ATOM 632 C CA . ASP A 1 83 ? 9.030 0.497 -20.876 1.00 86.62 83 ASP A CA 1
ATOM 633 C C . ASP A 1 83 ? 9.748 0.806 -19.553 1.00 86.62 83 ASP A C 1
ATOM 635 O O . ASP A 1 83 ? 10.958 1.034 -19.555 1.00 86.62 83 ASP A O 1
ATOM 639 N N . VAL A 1 84 ? 9.049 0.766 -18.412 1.00 85.25 84 VAL A N 1
ATOM 640 C CA . VAL A 1 84 ? 9.676 0.843 -17.079 1.00 85.25 84 VAL A CA 1
ATOM 641 C C . VAL A 1 84 ? 10.532 -0.392 -16.815 1.00 85.25 84 VAL A C 1
ATOM 643 O O . VAL A 1 84 ? 11.569 -0.279 -16.172 1.00 85.25 84 VAL A O 1
ATOM 646 N N . TYR A 1 85 ? 10.165 -1.547 -17.382 1.00 78.19 85 TYR A N 1
ATOM 647 C CA . TYR A 1 85 ? 11.001 -2.748 -17.340 1.00 78.19 85 TYR A CA 1
ATOM 648 C C . TYR A 1 85 ? 12.338 -2.535 -18.068 1.00 78.19 85 TYR A C 1
ATOM 650 O O . TYR A 1 85 ? 13.390 -2.957 -17.594 1.00 78.19 85 TYR A O 1
ATOM 658 N N . TYR A 1 86 ? 12.305 -1.826 -19.200 1.00 79.88 86 TYR A N 1
ATOM 659 C CA . TYR A 1 86 ? 13.473 -1.472 -20.012 1.00 79.88 86 TYR A CA 1
ATOM 660 C C . TYR A 1 86 ? 14.039 -0.106 -19.604 1.00 79.88 86 TYR A C 1
ATOM 662 O O . TYR A 1 86 ? 14.200 0.797 -20.432 1.00 79.88 86 TYR A O 1
ATOM 670 N N . PHE A 1 87 ? 14.326 0.048 -18.309 1.00 83.31 87 PHE A N 1
ATOM 671 C CA . PHE A 1 87 ? 14.576 1.343 -17.677 1.00 83.31 87 PHE A CA 1
ATOM 672 C C . PHE A 1 87 ? 15.715 2.140 -18.319 1.00 83.31 87 PHE A C 1
ATOM 674 O O . PHE A 1 87 ? 15.552 3.342 -18.548 1.00 83.31 87 PHE A O 1
ATOM 681 N N . CYS A 1 88 ? 16.808 1.464 -18.697 1.00 85.25 88 CYS A N 1
ATOM 682 C CA . CYS A 1 88 ? 17.967 2.080 -19.348 1.00 85.25 88 CYS A CA 1
ATOM 683 C C . CYS A 1 88 ? 17.645 2.763 -20.689 1.00 85.25 88 CYS A C 1
ATOM 685 O O . CYS A 1 88 ? 18.424 3.605 -21.127 1.00 85.25 88 CYS A O 1
ATOM 687 N N . GLY A 1 89 ? 16.500 2.471 -21.316 1.00 85.94 89 GLY A N 1
ATOM 688 C CA . GLY A 1 89 ? 16.141 2.982 -22.640 1.00 85.94 89 GLY A CA 1
ATOM 689 C C . GLY A 1 89 ? 16.765 2.166 -23.776 1.00 85.94 89 GLY A C 1
ATOM 690 O O . GLY A 1 89 ? 17.460 1.180 -23.541 1.00 85.94 89 GLY A O 1
ATOM 691 N N . THR A 1 90 ? 16.491 2.552 -25.024 1.00 83.75 90 THR A N 1
ATOM 692 C CA . THR A 1 90 ? 16.980 1.845 -26.225 1.00 83.75 90 THR A CA 1
ATOM 693 C C . THR A 1 90 ? 18.471 2.042 -26.475 1.00 83.75 90 THR A C 1
ATOM 695 O O . THR A 1 90 ? 19.119 1.144 -27.000 1.00 83.75 90 THR A O 1
ATOM 698 N N . HIS A 1 91 ? 19.017 3.188 -26.066 1.00 85.56 91 HIS A N 1
ATOM 699 C CA . HIS A 1 91 ? 20.426 3.560 -26.236 1.00 85.56 91 HIS A CA 1
ATOM 700 C C . HIS A 1 91 ? 21.168 3.574 -24.894 1.00 85.56 91 HIS A C 1
ATOM 702 O O . HIS A 1 91 ? 22.159 4.278 -24.706 1.00 85.56 91 HIS A O 1
ATOM 708 N N . PHE A 1 92 ? 20.636 2.842 -23.911 1.00 85.19 92 PHE A N 1
ATOM 709 C CA . PHE A 1 92 ? 21.116 2.820 -22.532 1.00 85.19 92 PHE A CA 1
ATOM 710 C C . PHE A 1 92 ? 21.171 4.197 -21.852 1.00 85.19 92 PHE A C 1
ATOM 712 O O . PHE A 1 92 ? 21.772 4.308 -20.786 1.00 85.19 92 PHE A O 1
ATOM 719 N N . GLN A 1 93 ? 20.550 5.245 -22.410 1.00 90.50 93 GLN A N 1
ATOM 720 C CA . GLN A 1 93 ? 20.726 6.654 -22.033 1.00 90.50 93 GLN A CA 1
ATOM 721 C C . GLN A 1 93 ? 20.495 6.964 -20.542 1.00 90.50 93 GLN A C 1
ATOM 723 O O . GLN A 1 93 ? 21.033 7.950 -20.040 1.00 90.50 93 GLN A O 1
ATOM 728 N N . TYR A 1 94 ? 19.776 6.106 -19.813 1.00 91.50 94 TYR A N 1
ATOM 729 C CA . TYR A 1 94 ? 19.488 6.248 -18.378 1.00 91.50 94 TYR A CA 1
ATOM 730 C C . TYR A 1 94 ? 20.449 5.482 -17.448 1.00 91.50 94 TYR A C 1
ATOM 732 O O . TYR A 1 94 ? 20.351 5.602 -16.228 1.00 91.50 94 TYR A O 1
ATOM 740 N N . CYS A 1 95 ? 21.401 4.730 -18.001 1.00 89.31 95 CYS A N 1
ATOM 741 C CA . CYS A 1 95 ? 22.353 3.913 -17.249 1.00 89.31 95 CYS A CA 1
ATOM 742 C C . CYS A 1 95 ? 23.818 4.300 -17.531 1.00 89.31 95 CYS A C 1
ATOM 744 O O . CYS A 1 95 ? 24.119 4.954 -18.533 1.00 89.31 95 CYS A O 1
ATOM 746 N N . THR A 1 96 ? 24.723 3.956 -16.616 1.00 89.88 96 THR A N 1
ATOM 747 C CA . THR A 1 96 ? 26.186 4.040 -16.765 1.00 89.88 96 THR A CA 1
ATOM 748 C C . THR A 1 96 ? 26.731 2.781 -17.456 1.00 89.88 96 THR A C 1
ATOM 750 O O . THR A 1 96 ? 25.987 1.827 -17.692 1.00 89.88 96 THR A O 1
ATOM 753 N N . CYS A 1 97 ? 28.031 2.748 -17.775 1.00 86.50 97 CYS A N 1
ATOM 754 C CA . CYS A 1 97 ? 28.667 1.551 -18.344 1.00 86.50 97 CYS A CA 1
ATOM 755 C C . CYS A 1 97 ? 28.661 0.350 -17.381 1.00 86.50 97 CYS A C 1
ATOM 757 O O . CYS A 1 97 ? 28.655 -0.792 -17.828 1.00 86.50 97 CYS A O 1
ATOM 759 N N . ASP A 1 98 ? 28.566 0.590 -16.073 1.00 83.81 98 ASP A N 1
ATOM 760 C CA . ASP A 1 98 ? 28.407 -0.472 -15.072 1.00 83.81 98 ASP A CA 1
ATOM 761 C C . ASP A 1 98 ? 26.949 -0.920 -14.908 1.00 83.81 98 ASP A C 1
ATOM 763 O O . ASP A 1 98 ? 26.632 -1.716 -14.025 1.00 83.81 98 ASP A O 1
ATOM 767 N N . LEU A 1 99 ? 26.047 -0.410 -15.758 1.00 79.69 99 LEU A N 1
ATOM 768 C CA . LEU A 1 99 ? 24.605 -0.637 -15.700 1.00 79.69 99 LEU A CA 1
ATOM 769 C C . LEU A 1 99 ? 23.952 -0.133 -14.398 1.00 79.69 99 LEU A C 1
ATOM 771 O O . LEU A 1 99 ? 22.829 -0.517 -14.084 1.00 79.69 99 LEU A O 1
ATOM 775 N N . GLY A 1 100 ? 24.618 0.768 -13.669 1.00 84.44 100 GLY A N 1
ATOM 776 C CA . GLY A 1 100 ? 23.999 1.588 -12.623 1.00 84.44 100 GLY A CA 1
ATOM 777 C C . GLY A 1 100 ? 23.188 2.735 -13.227 1.00 84.44 100 GLY A C 1
ATOM 778 O O . GLY A 1 100 ? 23.320 3.035 -14.414 1.00 84.44 100 GLY A O 1
ATOM 779 N N . TRP A 1 101 ? 22.339 3.398 -12.442 1.00 87.44 101 TRP A N 1
ATOM 780 C CA . TRP A 1 101 ? 21.584 4.551 -12.942 1.00 87.44 101 TRP A CA 1
ATOM 781 C C . TRP A 1 101 ? 22.488 5.779 -13.029 1.00 87.44 101 TRP A C 1
ATOM 783 O O . TRP A 1 101 ? 23.232 6.097 -12.106 1.00 87.44 101 TRP A O 1
ATOM 793 N N . ASN A 1 102 ? 22.423 6.494 -14.150 1.00 91.19 102 ASN A N 1
ATOM 794 C CA . ASN A 1 102 ? 23.046 7.813 -14.248 1.00 91.19 102 ASN A CA 1
ATOM 795 C C . ASN A 1 102 ? 22.058 8.901 -13.785 1.00 91.19 102 ASN A C 1
ATOM 797 O O . ASN A 1 102 ? 20.912 8.605 -13.441 1.00 91.19 102 ASN A O 1
ATOM 801 N N . LEU A 1 103 ? 22.467 10.174 -13.808 1.00 93.12 103 LEU A N 1
ATOM 802 C CA . LEU A 1 103 ? 21.611 11.284 -13.367 1.00 93.12 103 LEU A CA 1
ATOM 803 C C . LEU A 1 103 ? 20.262 11.339 -14.114 1.00 93.12 103 LEU A C 1
ATOM 805 O O . LEU A 1 103 ? 19.231 11.603 -13.499 1.00 93.12 103 LEU A O 1
ATOM 809 N N . ASN A 1 104 ? 20.244 11.021 -15.413 1.00 94.31 104 ASN A N 1
ATOM 810 C CA . ASN A 1 104 ? 19.008 10.963 -16.197 1.00 94.31 104 ASN A CA 1
ATOM 811 C C . ASN A 1 104 ? 18.124 9.784 -15.773 1.00 94.31 104 ASN A C 1
ATOM 813 O O . ASN A 1 104 ? 16.901 9.910 -15.770 1.00 94.31 104 ASN A O 1
ATOM 817 N N . GLY A 1 105 ? 18.719 8.641 -15.418 1.00 90.88 105 GLY A N 1
ATOM 818 C CA . GLY A 1 105 ? 17.994 7.500 -14.860 1.00 90.88 105 GLY A CA 1
ATOM 819 C C . GLY A 1 105 ? 17.350 7.829 -13.521 1.00 90.88 105 GLY A C 1
ATOM 820 O O . GLY A 1 105 ? 16.155 7.604 -13.347 1.00 90.88 105 GLY A O 1
ATOM 821 N N . TYR A 1 106 ? 18.088 8.474 -12.619 1.00 89.25 106 TYR A N 1
ATOM 822 C CA . TYR A 1 106 ? 17.525 8.994 -11.372 1.00 89.25 106 TYR A CA 1
ATOM 823 C C . TYR A 1 106 ? 16.387 9.986 -11.616 1.00 89.25 106 TYR A C 1
ATOM 825 O O . TYR A 1 106 ? 15.333 9.887 -10.989 1.00 89.25 106 TYR A O 1
ATOM 833 N N . PHE A 1 107 ? 16.556 10.907 -12.566 1.00 93.62 107 PHE A N 1
ATOM 834 C CA . PHE A 1 107 ? 15.506 11.849 -12.940 1.00 93.62 107 PHE A CA 1
ATOM 835 C C . PHE A 1 107 ? 14.247 11.132 -13.455 1.00 93.62 107 PHE A C 1
ATOM 837 O O . PHE A 1 107 ? 13.149 11.385 -12.955 1.00 93.62 107 PHE A O 1
ATOM 844 N N . LYS A 1 108 ? 14.399 10.180 -14.386 1.00 92.94 108 LYS A N 1
ATOM 845 C CA . LYS A 1 108 ? 13.307 9.329 -14.885 1.00 92.94 108 LYS A CA 1
ATOM 846 C C . LYS A 1 108 ? 12.595 8.614 -13.737 1.00 92.94 108 LYS A C 1
ATOM 848 O O . LYS A 1 108 ? 11.365 8.632 -13.675 1.00 92.94 108 LYS A O 1
ATOM 853 N N . ALA A 1 109 ? 13.349 8.042 -12.798 1.00 89.31 109 ALA A N 1
ATOM 854 C CA . ALA A 1 109 ? 12.784 7.366 -11.638 1.00 89.31 109 ALA A CA 1
ATOM 855 C C . ALA A 1 109 ? 11.938 8.314 -10.783 1.00 89.31 109 ALA A C 1
ATOM 857 O O . ALA A 1 109 ? 10.784 8.012 -10.483 1.00 89.31 109 ALA A O 1
ATOM 858 N N . VAL A 1 110 ? 12.486 9.478 -10.433 1.00 90.31 110 VAL A N 1
ATOM 859 C CA . VAL A 1 110 ? 11.813 10.491 -9.610 1.00 90.31 110 VAL A CA 1
ATOM 860 C C . VAL A 1 110 ? 10.526 10.990 -10.269 1.00 90.31 110 VAL A C 1
ATOM 862 O O . VAL A 1 110 ? 9.522 11.164 -9.578 1.00 90.31 110 VAL A O 1
ATOM 865 N N . VAL A 1 111 ? 10.519 11.190 -11.590 1.00 94.69 111 VAL A N 1
ATOM 866 C CA . VAL A 1 111 ? 9.317 11.602 -12.332 1.00 94.69 111 VAL A CA 1
ATOM 867 C C . VAL A 1 111 ? 8.227 10.530 -12.254 1.00 94.69 111 VAL A C 1
ATOM 869 O O . VAL A 1 111 ? 7.089 10.841 -11.894 1.00 94.69 111 VAL A O 1
ATOM 872 N N . LEU A 1 112 ? 8.567 9.265 -12.526 1.00 92.69 112 LEU A N 1
ATOM 873 C CA . LEU A 1 112 ? 7.614 8.149 -12.476 1.00 92.69 112 LEU A CA 1
ATOM 874 C C . LEU A 1 112 ? 7.064 7.917 -11.059 1.00 92.69 112 LEU A C 1
ATOM 876 O O . LEU A 1 112 ? 5.862 7.695 -10.885 1.00 92.69 112 LEU A O 1
ATOM 880 N N . TRP A 1 113 ? 7.918 8.023 -10.038 1.00 89.94 113 TRP A N 1
ATOM 881 C CA . TRP A 1 113 ? 7.520 7.927 -8.631 1.00 89.94 113 TRP A CA 1
ATOM 882 C C . TRP A 1 113 ? 6.566 9.040 -8.226 1.00 89.94 113 TRP A C 1
ATOM 884 O O . TRP A 1 113 ? 5.483 8.755 -7.718 1.00 89.94 113 TRP A O 1
ATOM 894 N N . ASN A 1 114 ? 6.941 10.299 -8.462 1.00 93.00 114 ASN A N 1
ATOM 895 C CA . ASN A 1 114 ? 6.104 11.440 -8.096 1.00 93.00 114 ASN A CA 1
ATOM 896 C C . ASN A 1 114 ? 4.739 11.367 -8.774 1.00 93.00 114 ASN A C 1
ATOM 898 O O . ASN A 1 114 ? 3.718 11.576 -8.120 1.00 93.00 114 ASN A O 1
ATOM 902 N N . PHE A 1 115 ? 4.707 10.999 -10.055 1.00 95.50 115 PHE A N 1
ATOM 903 C CA . PHE A 1 115 ? 3.460 10.792 -10.777 1.00 95.50 115 PHE A CA 1
ATOM 904 C C . PHE A 1 115 ? 2.587 9.707 -10.129 1.00 95.50 115 PHE A C 1
ATOM 906 O O . PHE A 1 115 ? 1.411 9.946 -9.850 1.00 95.50 115 PHE A O 1
ATOM 913 N N . THR A 1 116 ? 3.164 8.539 -9.833 1.00 93.00 116 THR A N 1
ATOM 914 C CA . THR A 1 116 ? 2.424 7.401 -9.261 1.00 93.00 116 THR A CA 1
ATOM 915 C C . THR A 1 116 ? 1.912 7.705 -7.854 1.00 93.00 116 THR A C 1
ATOM 917 O O . THR A 1 116 ? 0.745 7.455 -7.548 1.00 93.00 116 THR A O 1
ATOM 920 N N . LEU A 1 117 ? 2.751 8.306 -7.005 1.00 92.31 117 LEU A N 1
ATOM 921 C CA . LEU A 1 117 ? 2.364 8.715 -5.656 1.00 92.31 117 LEU A CA 1
ATOM 922 C C . LEU A 1 117 ? 1.283 9.795 -5.693 1.00 92.31 117 LEU A C 1
ATOM 924 O O . LEU A 1 117 ? 0.310 9.711 -4.949 1.00 92.31 117 LEU A O 1
ATOM 928 N N . SER A 1 118 ? 1.414 10.785 -6.577 1.00 95.62 118 SER A N 1
ATOM 929 C CA . SER A 1 118 ? 0.407 11.831 -6.749 1.00 95.62 118 SER A CA 1
ATOM 930 C C . SER A 1 118 ? -0.941 11.258 -7.188 1.00 95.62 118 SER A C 1
ATOM 932 O O . SER A 1 118 ? -1.974 11.627 -6.624 1.00 95.62 118 SER A O 1
ATOM 934 N N . ALA A 1 119 ? -0.943 10.331 -8.150 1.00 95.38 119 ALA A N 1
ATOM 935 C CA . ALA A 1 119 ? -2.156 9.660 -8.603 1.00 95.38 119 ALA A CA 1
ATOM 936 C C . ALA A 1 119 ? -2.807 8.849 -7.468 1.00 95.38 119 ALA A C 1
ATOM 938 O O . ALA A 1 119 ? -4.018 8.941 -7.263 1.00 95.38 119 ALA A O 1
ATOM 939 N N . ALA A 1 120 ? -2.011 8.113 -6.685 1.00 94.25 120 ALA A N 1
ATOM 940 C CA . ALA A 1 120 ? -2.496 7.338 -5.544 1.00 94.25 120 ALA A CA 1
ATOM 941 C C . ALA A 1 120 ? -3.063 8.230 -4.424 1.00 94.25 120 ALA A C 1
ATOM 943 O O . ALA A 1 120 ? -4.139 7.940 -3.904 1.00 94.25 120 ALA A O 1
ATOM 944 N N . VAL A 1 121 ? -2.408 9.350 -4.091 1.00 94.75 121 VAL A N 1
ATOM 945 C CA . VAL A 1 121 ? -2.938 10.338 -3.130 1.00 94.75 121 VAL A CA 1
ATOM 946 C C . VAL A 1 121 ? -4.241 10.954 -3.642 1.00 94.75 121 VAL A C 1
ATOM 948 O O . VAL A 1 121 ? -5.210 11.053 -2.888 1.00 94.75 121 VAL A O 1
ATOM 951 N N . GLY A 1 122 ? -4.303 11.332 -4.921 1.00 95.75 122 GLY A N 1
ATOM 952 C CA . GLY A 1 122 ? -5.527 11.848 -5.535 1.00 95.75 122 GLY A CA 1
ATOM 953 C C . GLY A 1 122 ? -6.673 10.841 -5.445 1.00 95.75 122 GLY A C 1
ATOM 954 O O . GLY A 1 122 ? -7.787 11.197 -5.058 1.00 95.75 122 GLY A O 1
ATOM 955 N N . LEU A 1 123 ? -6.385 9.565 -5.723 1.00 94.94 123 LEU A N 1
ATOM 956 C CA . LEU A 1 123 ? -7.354 8.476 -5.633 1.00 94.94 123 LEU A CA 1
ATOM 957 C C . LEU A 1 123 ? -7.818 8.257 -4.190 1.00 94.94 123 LEU A C 1
ATOM 959 O O . LEU A 1 123 ? -9.021 8.174 -3.952 1.00 94.94 123 LEU A O 1
ATOM 963 N N . GLN A 1 124 ? -6.897 8.235 -3.223 1.00 94.44 124 GLN A N 1
ATOM 964 C CA . GLN A 1 124 ? -7.215 8.163 -1.796 1.00 94.44 124 GLN A CA 1
ATOM 965 C C . GLN A 1 124 ? -8.192 9.279 -1.405 1.00 94.44 124 GLN A C 1
ATOM 967 O O . GLN A 1 124 ? -9.240 9.021 -0.817 1.00 94.44 124 GLN A O 1
ATOM 972 N N . LYS A 1 125 ? -7.873 10.525 -1.763 1.00 94.94 125 LYS A N 1
ATOM 973 C CA . LYS A 1 125 ? -8.680 11.706 -1.437 1.00 94.94 125 LYS A CA 1
ATOM 974 C C . LYS A 1 125 ? -10.055 11.666 -2.085 1.00 94.94 125 LYS A C 1
ATOM 976 O O . LYS A 1 125 ? -11.050 11.943 -1.414 1.00 94.94 125 LYS A O 1
ATOM 981 N N . LEU A 1 126 ? -10.122 11.287 -3.359 1.00 94.62 126 LEU A N 1
ATOM 982 C CA . LEU A 1 126 ? -11.379 11.108 -4.076 1.00 94.62 126 LEU A CA 1
ATOM 983 C C . LEU A 1 126 ? -12.250 10.049 -3.397 1.00 94.62 126 LEU A C 1
ATOM 985 O O . LEU A 1 126 ? -13.432 10.288 -3.152 1.00 94.62 126 LEU A O 1
ATOM 989 N N . ILE A 1 127 ? -11.658 8.906 -3.055 1.00 91.88 127 ILE A N 1
ATOM 990 C CA . ILE A 1 127 ? -12.338 7.799 -2.393 1.00 91.88 127 ILE A CA 1
ATOM 991 C C . ILE A 1 127 ? -12.854 8.216 -1.006 1.00 91.88 127 ILE A C 1
ATOM 993 O O . ILE A 1 127 ? -14.008 7.950 -0.679 1.00 91.88 127 ILE A O 1
ATOM 997 N N . ILE A 1 128 ? -12.054 8.922 -0.204 1.00 91.25 128 ILE A N 1
ATOM 998 C CA . ILE A 1 128 ? -12.496 9.429 1.104 1.00 91.25 128 ILE A CA 1
ATOM 999 C C . ILE A 1 128 ? -13.645 10.432 0.934 1.00 91.25 128 ILE A C 1
ATOM 1001 O O . ILE A 1 128 ? -14.650 10.366 1.641 1.00 91.25 128 ILE A O 1
ATOM 1005 N N . GLN A 1 129 ? -13.529 11.358 -0.017 1.00 92.44 129 GLN A N 1
ATOM 1006 C CA . GLN A 1 129 ? -14.542 12.388 -0.227 1.00 92.44 129 GLN A CA 1
ATOM 1007 C C . GLN A 1 129 ? -15.873 11.796 -0.711 1.00 92.44 129 GLN A C 1
ATOM 1009 O O . GLN A 1 129 ? -16.932 12.173 -0.212 1.00 92.44 129 GLN A O 1
ATOM 1014 N N . THR A 1 130 ? -15.829 10.869 -1.669 1.00 89.00 130 THR A N 1
ATOM 1015 C CA . THR A 1 130 ? -17.028 10.304 -2.310 1.00 89.00 130 THR A CA 1
ATOM 1016 C C . THR A 1 130 ? -17.606 9.111 -1.554 1.00 89.00 130 THR A C 1
ATOM 1018 O O . THR A 1 130 ? -18.826 9.003 -1.447 1.00 89.00 130 THR A O 1
ATOM 1021 N N . GLY A 1 131 ? -16.754 8.239 -1.010 1.00 86.19 131 GLY A N 1
ATOM 1022 C CA . GLY A 1 131 ? -17.150 7.021 -0.304 1.00 86.19 131 GLY A CA 1
ATOM 1023 C C . GLY A 1 131 ? -17.415 7.229 1.186 1.00 86.19 131 GLY A C 1
ATOM 1024 O O . GLY A 1 131 ? -18.354 6.649 1.725 1.00 86.19 131 GLY A O 1
ATOM 1025 N N . LEU A 1 132 ? -16.626 8.078 1.853 1.00 85.56 132 LEU A N 1
ATOM 1026 C CA . LEU A 1 132 ? -16.713 8.299 3.304 1.00 85.56 132 LEU A CA 1
ATOM 1027 C C . LEU A 1 132 ? -17.329 9.651 3.693 1.00 85.56 132 LEU A C 1
ATOM 1029 O O . LEU A 1 132 ? -17.495 9.917 4.886 1.00 85.56 132 LEU A O 1
ATOM 1033 N N . GLY A 1 133 ? -17.673 10.492 2.712 1.00 86.94 133 GLY A N 1
ATOM 1034 C CA . GLY A 1 133 ? -18.220 11.831 2.943 1.00 86.94 133 GLY A CA 1
ATOM 1035 C C . GLY A 1 133 ? -17.189 12.839 3.461 1.00 86.94 133 GLY A C 1
ATOM 1036 O O . GLY A 1 133 ? -17.570 13.833 4.074 1.00 86.94 133 GLY A O 1
ATOM 1037 N N . GLY A 1 134 ? -15.898 12.587 3.232 1.00 87.69 134 GLY A N 1
ATOM 1038 C CA . GLY A 1 134 ? -14.795 13.379 3.775 1.00 87.69 134 GLY A CA 1
ATOM 1039 C C . GLY A 1 134 ? -14.190 12.774 5.045 1.00 87.69 134 GLY A C 1
ATOM 1040 O O . GLY A 1 134 ? -14.586 11.695 5.487 1.00 87.69 134 GLY A O 1
ATOM 1041 N N . LEU A 1 135 ? -13.192 13.462 5.607 1.00 83.12 135 LEU A N 1
ATOM 1042 C CA . LEU A 1 135 ? -12.502 13.078 6.845 1.00 83.12 135 LEU A CA 1
ATOM 1043 C C . LEU A 1 135 ? -13.198 13.692 8.063 1.00 83.12 135 LEU A C 1
ATOM 1045 O O . LEU A 1 135 ? -13.624 14.846 8.014 1.00 83.12 135 LEU A O 1
ATOM 1049 N N . LEU A 1 136 ? -13.268 12.938 9.159 1.00 81.81 136 LEU A N 1
ATOM 1050 C CA . LEU A 1 136 ? -13.606 13.479 10.474 1.00 81.81 136 LEU A CA 1
ATOM 1051 C C . LEU A 1 136 ? -12.384 14.203 11.074 1.00 81.81 136 LEU A C 1
ATOM 1053 O O . LEU A 1 136 ? -11.244 13.890 10.709 1.00 81.81 136 LEU A O 1
ATOM 1057 N N . PRO A 1 137 ? -12.584 15.153 12.009 1.00 74.25 137 PRO A N 1
ATOM 1058 C CA . PRO A 1 137 ? -11.478 15.783 12.724 1.00 74.25 137 PRO A CA 1
ATOM 1059 C C . PRO A 1 137 ? -10.534 14.735 13.334 1.00 74.25 137 PRO A C 1
ATOM 1061 O O . PRO A 1 137 ? -10.983 13.799 13.989 1.00 74.25 137 PRO A O 1
ATOM 1064 N N . GLY A 1 138 ? -9.229 14.878 13.094 1.00 75.81 138 GLY A N 1
ATOM 1065 C CA . GLY A 1 138 ? -8.194 13.942 13.555 1.00 75.81 138 GLY A CA 1
ATOM 1066 C C . GLY A 1 138 ? -7.846 12.814 12.573 1.00 75.81 138 GLY A C 1
ATOM 1067 O O . GLY A 1 138 ? -6.697 12.381 12.548 1.00 75.81 138 GLY A O 1
ATOM 1068 N N . GLU A 1 139 ? -8.754 12.399 11.681 1.00 84.19 139 GLU A N 1
ATOM 1069 C CA . GLU A 1 139 ? -8.460 11.344 10.688 1.00 84.19 139 GLU A CA 1
ATOM 1070 C C . GLU A 1 139 ? -7.438 11.795 9.628 1.00 84.19 139 GLU A C 1
ATOM 1072 O O . GLU A 1 139 ? -6.772 10.975 8.996 1.00 84.19 139 GLU A O 1
ATOM 1077 N N . GLU A 1 140 ? -7.260 13.108 9.455 1.00 84.69 140 GLU A N 1
ATOM 1078 C CA . GLU A 1 140 ? -6.226 13.669 8.582 1.00 84.69 140 GLU A CA 1
ATOM 1079 C C . GLU A 1 140 ? -4.816 13.231 8.972 1.00 84.69 140 GLU A C 1
ATOM 1081 O O . GLU A 1 140 ? -3.965 13.085 8.092 1.00 84.69 140 GLU A O 1
ATOM 1086 N N . ILE A 1 141 ? -4.571 13.019 10.268 1.00 83.06 141 ILE A N 1
ATOM 1087 C CA . ILE A 1 141 ? -3.264 12.614 10.788 1.00 83.06 141 ILE A CA 1
ATOM 1088 C C . ILE A 1 141 ? -2.871 11.270 10.183 1.00 83.06 141 ILE A C 1
ATOM 1090 O O . ILE A 1 141 ? -1.769 11.156 9.662 1.00 83.06 141 ILE A O 1
ATOM 1094 N N . VAL A 1 142 ? -3.804 10.316 10.103 1.00 81.56 142 VAL A N 1
ATOM 1095 C CA . VAL A 1 142 ? -3.570 8.997 9.494 1.00 81.56 142 VAL A CA 1
ATOM 1096 C C . VAL A 1 142 ? -3.108 9.140 8.042 1.00 81.56 142 VAL A C 1
ATOM 1098 O O . VAL A 1 142 ? -2.132 8.522 7.624 1.00 81.56 142 VAL A O 1
ATOM 1101 N N . THR A 1 143 ? -3.761 10.012 7.266 1.00 83.75 143 THR A N 1
ATOM 1102 C CA . THR A 1 143 ? -3.383 10.233 5.859 1.00 83.75 143 THR A CA 1
ATOM 1103 C C . THR A 1 143 ? -2.029 10.933 5.712 1.00 83.75 143 THR A C 1
ATOM 1105 O O . THR A 1 143 ? -1.266 10.609 4.802 1.00 83.75 143 THR A O 1
ATOM 1108 N N . LYS A 1 144 ? -1.705 11.868 6.615 1.00 85.94 144 LYS A N 1
ATOM 1109 C CA . LYS A 1 144 ? -0.427 12.592 6.627 1.00 85.94 144 LYS A CA 1
ATOM 1110 C C . LYS A 1 144 ? 0.717 11.677 7.055 1.00 85.94 144 LYS A C 1
ATOM 1112 O O . LYS A 1 144 ? 1.739 11.640 6.381 1.00 85.94 144 LYS A O 1
ATOM 1117 N N . GLU A 1 145 ? 0.533 10.908 8.122 1.00 82.25 145 GLU A N 1
ATOM 1118 C CA . GLU A 1 145 ? 1.514 9.947 8.622 1.00 82.25 145 GLU A CA 1
ATOM 1119 C C . GLU A 1 145 ? 1.781 8.836 7.611 1.00 82.25 145 GLU A C 1
ATOM 1121 O O . GLU A 1 145 ? 2.941 8.501 7.385 1.00 82.25 145 GLU A O 1
ATOM 1126 N N . ALA A 1 146 ? 0.746 8.315 6.943 1.00 82.25 146 ALA A N 1
ATOM 1127 C CA . ALA A 1 146 ? 0.919 7.339 5.870 1.00 82.25 146 ALA A CA 1
ATOM 1128 C C . ALA A 1 146 ? 1.773 7.907 4.726 1.00 82.25 146 ALA A C 1
ATOM 1130 O O . ALA A 1 146 ? 2.739 7.273 4.299 1.00 82.25 146 ALA A O 1
ATOM 1131 N N . PHE A 1 147 ? 1.476 9.132 4.281 1.00 84.25 147 PHE A N 1
ATOM 1132 C CA . PHE A 1 147 ? 2.252 9.802 3.238 1.00 84.25 147 PHE A CA 1
ATOM 1133 C C . PHE A 1 147 ? 3.708 10.044 3.662 1.00 84.25 147 PHE A C 1
ATOM 1135 O O . PHE A 1 147 ? 4.630 9.671 2.939 1.00 84.25 147 PHE A O 1
ATOM 1142 N N . VAL A 1 148 ? 3.928 10.609 4.854 1.00 82.00 148 VAL A N 1
ATOM 1143 C CA . VAL A 1 148 ? 5.274 10.867 5.393 1.00 82.00 148 VAL A CA 1
ATOM 1144 C C . VAL A 1 148 ? 6.051 9.566 5.556 1.00 82.00 148 VAL A C 1
ATOM 1146 O O . VAL A 1 148 ? 7.208 9.503 5.152 1.00 82.00 148 VAL A O 1
ATOM 1149 N N . SER A 1 149 ? 5.424 8.514 6.087 1.00 75.38 149 SER A N 1
ATOM 1150 C CA . SER A 1 149 ? 6.042 7.197 6.258 1.00 75.38 149 SER A CA 1
ATOM 1151 C C . SER A 1 149 ? 6.553 6.644 4.927 1.00 75.38 149 SER A C 1
ATOM 1153 O O . SER A 1 149 ? 7.687 6.176 4.852 1.00 75.38 149 SER A O 1
ATOM 1155 N N . ILE A 1 150 ? 5.771 6.766 3.853 1.00 79.38 150 ILE A N 1
ATOM 1156 C CA . ILE A 1 150 ? 6.179 6.303 2.522 1.00 79.38 150 ILE A CA 1
ATOM 1157 C C . ILE A 1 150 ? 7.324 7.151 1.980 1.00 79.38 150 ILE A C 1
ATOM 1159 O O . ILE A 1 150 ? 8.351 6.599 1.589 1.00 79.38 150 ILE A O 1
ATOM 1163 N N . VAL A 1 151 ? 7.180 8.479 2.001 1.00 75.94 151 VAL A N 1
ATOM 1164 C CA . VAL A 1 151 ? 8.184 9.396 1.445 1.00 75.94 151 VAL A CA 1
ATOM 1165 C C . VAL A 1 151 ? 9.529 9.268 2.158 1.00 75.94 151 VAL A C 1
ATOM 1167 O O . VAL A 1 151 ? 10.564 9.259 1.502 1.00 75.94 151 VAL A O 1
ATOM 1170 N N . TRP A 1 152 ? 9.525 9.124 3.485 1.00 69.56 152 TRP A N 1
ATOM 1171 C CA . TRP A 1 152 ? 10.754 9.075 4.277 1.00 69.56 152 TRP A CA 1
ATOM 1172 C C . TRP A 1 152 ? 11.361 7.686 4.422 1.00 69.56 152 TRP A C 1
ATOM 1174 O O . TRP A 1 152 ? 12.582 7.564 4.463 1.00 69.56 152 TRP A O 1
ATOM 1184 N N . ARG A 1 153 ? 10.544 6.639 4.566 1.00 67.06 153 ARG A N 1
ATOM 1185 C CA . ARG A 1 153 ? 11.056 5.294 4.878 1.00 67.06 153 ARG A CA 1
ATOM 1186 C C . ARG A 1 153 ? 11.135 4.417 3.648 1.00 67.06 153 ARG A C 1
ATOM 1188 O O . ARG A 1 153 ? 12.087 3.661 3.512 1.00 67.06 153 ARG A O 1
ATOM 1195 N N . LEU A 1 154 ? 10.138 4.506 2.774 1.00 70.00 154 LEU A N 1
ATOM 1196 C CA . LEU A 1 154 ? 10.005 3.601 1.644 1.00 70.00 154 LEU A CA 1
ATOM 1197 C C . LEU A 1 154 ? 10.860 4.092 0.475 1.00 70.00 154 LEU A C 1
ATOM 1199 O O . LEU A 1 154 ? 11.732 3.364 0.024 1.00 70.00 154 LEU A O 1
ATOM 1203 N N . ILE A 1 155 ? 10.687 5.341 0.034 1.00 72.56 155 ILE A N 1
ATOM 1204 C CA . ILE A 1 155 ? 11.381 5.844 -1.164 1.00 72.56 155 ILE A CA 1
ATOM 1205 C C . ILE A 1 155 ? 12.910 5.699 -1.051 1.00 72.56 155 ILE A C 1
ATOM 1207 O O . ILE A 1 155 ? 13.497 5.101 -1.950 1.00 72.56 155 ILE A O 1
ATOM 1211 N N . PRO A 1 156 ? 13.583 6.142 0.031 1.00 64.50 156 PRO A N 1
ATOM 1212 C CA . PRO A 1 156 ? 15.042 6.055 0.102 1.00 64.50 156 PRO A CA 1
ATOM 1213 C C . PRO A 1 156 ? 15.534 4.617 0.264 1.00 64.50 156 PRO A C 1
ATOM 1215 O O . PRO A 1 156 ? 16.527 4.238 -0.353 1.00 64.50 156 PRO A O 1
ATOM 1218 N N . TYR A 1 157 ? 14.824 3.804 1.060 1.00 67.50 157 TYR A N 1
ATOM 1219 C CA . TYR A 1 157 ? 15.145 2.387 1.223 1.00 67.50 157 TYR A CA 1
ATOM 1220 C C . TYR A 1 157 ? 15.083 1.670 -0.119 1.00 67.50 157 TYR A C 1
ATOM 1222 O O . TYR A 1 157 ? 16.030 0.984 -0.481 1.00 67.50 157 TYR A O 1
ATOM 1230 N N . TRP A 1 158 ? 14.006 1.872 -0.876 1.00 68.50 158 TRP A N 1
ATOM 1231 C CA . TRP A 1 158 ? 13.792 1.181 -2.138 1.00 68.50 158 TRP A CA 1
ATOM 1232 C C . TRP A 1 158 ? 14.654 1.718 -3.268 1.00 68.50 158 TRP A C 1
ATOM 1234 O O . TRP A 1 158 ? 15.189 0.906 -4.004 1.00 68.50 158 TRP A O 1
ATOM 1244 N N . LEU A 1 159 ? 14.880 3.031 -3.381 1.00 67.62 159 LEU A N 1
ATOM 1245 C CA . LEU A 1 159 ? 15.816 3.562 -4.378 1.00 67.62 159 LEU A CA 1
ATOM 1246 C C . LEU A 1 159 ? 17.232 3.008 -4.162 1.00 67.62 159 LEU A C 1
ATOM 1248 O O . LEU A 1 159 ? 17.863 2.567 -5.117 1.00 67.62 159 LEU A O 1
ATOM 1252 N N . ASN A 1 160 ? 17.691 2.947 -2.907 1.00 64.81 160 ASN A N 1
ATOM 1253 C CA . ASN A 1 160 ? 19.014 2.421 -2.576 1.00 64.81 160 ASN A CA 1
ATOM 1254 C C . ASN A 1 160 ? 19.092 0.889 -2.738 1.00 64.81 160 ASN A C 1
ATOM 1256 O O . ASN A 1 160 ? 20.050 0.376 -3.308 1.00 64.81 160 ASN A O 1
ATOM 1260 N N . ASN A 1 161 ? 18.076 0.136 -2.294 1.00 66.38 161 ASN A N 1
ATOM 1261 C CA . ASN A 1 161 ? 18.048 -1.319 -2.495 1.00 66.38 161 ASN A CA 1
ATOM 1262 C C . ASN A 1 161 ? 17.887 -1.691 -3.973 1.00 66.38 161 ASN A C 1
ATOM 1264 O O . ASN A 1 161 ? 18.426 -2.706 -4.400 1.00 66.38 161 ASN A O 1
ATOM 1268 N N . TRP A 1 162 ? 17.155 -0.901 -4.761 1.00 65.12 162 TRP A N 1
ATOM 1269 C CA . TRP A 1 162 ? 16.972 -1.156 -6.188 1.00 65.12 162 TRP A CA 1
ATOM 1270 C C . TRP A 1 162 ? 18.258 -0.959 -6.968 1.00 65.12 162 TRP A C 1
ATOM 1272 O O . TRP A 1 162 ? 18.640 -1.858 -7.715 1.00 65.12 162 TRP A O 1
ATOM 1282 N N . GLU A 1 163 ? 18.973 0.139 -6.726 1.00 65.62 163 GLU A N 1
ATOM 1283 C CA . GLU A 1 163 ? 20.289 0.335 -7.330 1.00 65.62 163 GLU A CA 1
ATOM 1284 C C . GLU A 1 163 ? 21.251 -0.800 -6.937 1.00 65.62 163 GLU A C 1
ATOM 1286 O O . GLU A 1 163 ? 21.882 -1.399 -7.807 1.00 65.62 163 GLU A O 1
ATOM 1291 N N . GLN A 1 164 ? 21.312 -1.157 -5.646 1.00 65.44 164 GLN A N 1
ATOM 1292 C CA . GLN A 1 164 ? 22.283 -2.130 -5.131 1.00 65.44 164 GLN A CA 1
ATOM 1293 C C . GLN A 1 164 ? 21.977 -3.593 -5.489 1.00 65.44 164 GLN A C 1
ATOM 1295 O O . GLN A 1 164 ? 22.895 -4.356 -5.789 1.00 65.44 164 GLN A O 1
ATOM 1300 N N . GLN A 1 165 ? 20.714 -4.024 -5.432 1.00 60.91 165 GLN A N 1
ATOM 1301 C CA . GLN A 1 165 ? 20.349 -5.431 -5.656 1.00 60.91 165 GLN A CA 1
ATOM 1302 C C . GLN A 1 165 ? 20.082 -5.742 -7.136 1.00 60.91 165 GLN A C 1
ATOM 1304 O O . GLN A 1 165 ? 20.363 -6.856 -7.604 1.00 60.91 165 GLN A O 1
ATOM 1309 N N . TRP A 1 166 ? 19.564 -4.768 -7.885 1.00 54.97 166 TRP A N 1
ATOM 1310 C CA . TRP A 1 166 ? 18.976 -5.002 -9.205 1.00 54.97 166 TRP A CA 1
ATOM 1311 C C . TRP A 1 166 ? 19.698 -4.249 -10.335 1.00 54.97 166 TRP A C 1
ATOM 1313 O O . TRP A 1 166 ? 19.660 -4.711 -11.474 1.00 54.97 166 TRP A O 1
ATOM 1323 N N . GLY A 1 167 ? 20.462 -3.185 -10.052 1.00 58.03 167 GLY A N 1
ATOM 1324 C CA . GLY A 1 167 ? 21.189 -2.431 -11.083 1.00 58.03 167 GLY A CA 1
ATOM 1325 C C . GLY A 1 167 ? 20.241 -1.883 -12.163 1.00 58.03 167 GLY A C 1
ATOM 1326 O O . GLY A 1 167 ? 19.227 -1.265 -11.853 1.00 58.03 167 GLY A O 1
ATOM 1327 N N . ALA A 1 168 ? 20.530 -2.138 -13.442 1.00 49.19 168 ALA A N 1
ATOM 1328 C CA . ALA A 1 168 ? 19.689 -1.767 -14.592 1.00 49.19 168 ALA A CA 1
ATOM 1329 C C . ALA A 1 168 ? 18.289 -2.421 -14.619 1.00 49.19 168 ALA A C 1
ATOM 1331 O O . ALA A 1 168 ? 17.484 -2.112 -15.501 1.00 49.19 168 ALA A O 1
ATOM 1332 N N . GLU A 1 169 ? 18.001 -3.355 -13.710 1.00 54.78 169 GLU A N 1
ATOM 1333 C CA . GLU A 1 169 ? 16.776 -4.150 -13.702 1.00 54.78 169 GLU A CA 1
ATOM 1334 C C . GLU A 1 169 ? 15.682 -3.479 -12.852 1.00 54.78 169 GLU A C 1
ATOM 1336 O O . GLU A 1 169 ? 15.841 -3.257 -11.656 1.00 54.78 169 GLU A O 1
ATOM 1341 N N . CYS A 1 170 ? 14.527 -3.202 -13.464 1.00 55.66 170 CYS A N 1
ATOM 1342 C CA . CYS A 1 170 ? 13.390 -2.521 -12.828 1.00 55.66 170 CYS A CA 1
ATOM 1343 C C . CYS A 1 170 ? 12.144 -3.409 -12.699 1.00 55.66 170 CYS A C 1
ATOM 1345 O O . CYS A 1 170 ? 11.017 -2.914 -12.725 1.00 55.66 170 CYS A O 1
ATOM 1347 N N . LEU A 1 171 ? 12.331 -4.728 -12.556 1.00 56.09 171 LEU A N 1
ATOM 1348 C CA . LEU A 1 171 ? 11.237 -5.664 -12.263 1.00 56.09 171 LEU A CA 1
ATOM 1349 C C . LEU A 1 171 ? 10.420 -5.177 -11.063 1.00 56.09 171 LEU A C 1
ATOM 1351 O O . LEU A 1 171 ? 9.205 -5.032 -11.151 1.00 56.09 171 LEU A O 1
ATOM 1355 N N . SER A 1 172 ? 11.107 -4.837 -9.978 1.00 57.94 172 SER A N 1
ATOM 1356 C CA . SER A 1 172 ? 10.498 -4.261 -8.787 1.00 57.94 172 SER A CA 1
ATOM 1357 C C . SER A 1 172 ? 9.769 -2.954 -9.093 1.00 57.94 172 SER A C 1
ATOM 1359 O O . SER A 1 172 ? 8.593 -2.828 -8.799 1.00 57.94 172 SER A O 1
ATOM 1361 N N . MET A 1 173 ? 10.396 -2.003 -9.779 1.00 57.25 173 MET A N 1
ATOM 1362 C CA . MET A 1 173 ? 9.787 -0.702 -10.071 1.00 57.25 173 MET A CA 1
ATOM 1363 C C . MET A 1 173 ? 8.510 -0.788 -10.923 1.00 57.25 173 MET A C 1
ATOM 1365 O O . MET A 1 173 ? 7.622 0.049 -10.781 1.00 57.25 173 MET A O 1
ATOM 1369 N N . LEU A 1 174 ? 8.394 -1.803 -11.781 1.00 60.22 174 LEU A N 1
ATOM 1370 C CA . LEU A 1 174 ? 7.179 -2.067 -12.545 1.00 60.22 174 LEU A CA 1
ATOM 1371 C C . LEU A 1 174 ? 6.039 -2.593 -11.656 1.00 60.22 174 LEU A C 1
ATOM 1373 O O . LEU A 1 174 ? 4.901 -2.154 -11.804 1.00 60.22 174 LEU A O 1
ATOM 1377 N N . PHE A 1 175 ? 6.335 -3.536 -10.757 1.00 67.12 175 PHE A N 1
ATOM 1378 C CA . PHE A 1 175 ? 5.328 -4.245 -9.958 1.00 67.12 175 PHE A CA 1
ATOM 1379 C C . PHE A 1 175 ? 5.033 -3.565 -8.631 1.00 67.12 175 PHE A C 1
ATOM 1381 O O . PHE A 1 175 ? 3.882 -3.324 -8.283 1.00 67.12 175 PHE A O 1
ATOM 1388 N N . GLU A 1 176 ? 6.087 -3.257 -7.898 1.00 71.81 176 GLU A N 1
ATOM 1389 C CA . GLU A 1 176 ? 6.060 -2.816 -6.517 1.00 71.81 176 GLU A CA 1
ATOM 1390 C C . GLU A 1 176 ? 5.623 -1.365 -6.397 1.00 71.81 176 GLU A C 1
ATOM 1392 O O . GLU A 1 176 ? 4.885 -1.042 -5.476 1.00 71.81 176 GLU A O 1
ATOM 1397 N N . LEU A 1 177 ? 6.013 -0.478 -7.318 1.00 79.44 177 LEU A N 1
ATOM 1398 C CA . LEU A 1 177 ? 5.701 0.944 -7.165 1.00 79.44 177 LEU A CA 1
ATOM 1399 C C . LEU A 1 177 ? 4.186 1.227 -7.224 1.00 79.44 177 LEU A C 1
ATOM 1401 O O . LEU A 1 177 ? 3.667 1.783 -6.252 1.00 79.44 177 LEU A O 1
ATOM 1405 N N . PRO A 1 178 ? 3.437 0.854 -8.284 1.00 81.25 178 PRO A N 1
ATOM 1406 C CA . PRO A 1 178 ? 1.992 1.083 -8.309 1.00 81.25 178 PRO A CA 1
ATOM 1407 C C . PRO A 1 178 ? 1.264 0.272 -7.234 1.00 81.25 178 PRO A C 1
ATOM 1409 O O . PRO A 1 178 ? 0.350 0.792 -6.592 1.00 81.25 178 PRO A O 1
ATOM 1412 N N . HIS A 1 179 ? 1.698 -0.973 -7.005 1.00 82.94 179 HIS A N 1
ATOM 1413 C CA . HIS A 1 179 ? 1.119 -1.858 -5.998 1.00 82.94 179 HIS A CA 1
ATOM 1414 C C . HIS A 1 179 ? 1.255 -1.276 -4.585 1.00 82.94 179 HIS A C 1
ATOM 1416 O O . HIS A 1 179 ? 0.247 -1.136 -3.892 1.00 82.94 179 HIS A O 1
ATOM 1422 N N . TYR A 1 180 ? 2.463 -0.872 -4.173 1.00 81.94 180 TYR A N 1
ATOM 1423 C CA . TYR A 1 180 ? 2.720 -0.274 -2.861 1.00 81.94 180 TYR A CA 1
ATOM 1424 C C . TYR A 1 180 ? 2.124 1.120 -2.737 1.00 81.94 180 TYR A C 1
ATOM 1426 O O . TYR A 1 180 ? 1.636 1.463 -1.664 1.00 81.94 180 TYR A O 1
ATOM 1434 N N . ALA A 1 181 ? 2.126 1.931 -3.798 1.00 86.94 181 ALA A N 1
ATOM 1435 C CA . ALA A 1 181 ? 1.473 3.234 -3.758 1.00 86.94 181 ALA A CA 1
ATOM 1436 C C . ALA A 1 181 ? -0.028 3.072 -3.492 1.00 86.94 181 ALA A C 1
ATOM 1438 O O . ALA A 1 181 ? -0.552 3.694 -2.569 1.00 86.94 181 ALA A O 1
ATOM 1439 N N . LEU A 1 182 ? -0.717 2.197 -4.235 1.00 88.00 182 LEU A N 1
ATOM 1440 C CA . LEU A 1 182 ? -2.134 1.928 -3.999 1.00 88.00 182 LEU A CA 1
ATOM 1441 C C . LEU A 1 182 ? -2.353 1.359 -2.598 1.00 88.00 182 LEU A C 1
ATOM 1443 O O . LEU A 1 182 ? -3.256 1.766 -1.875 1.00 88.00 182 LEU A O 1
ATOM 1447 N N . GLU A 1 183 ? -1.520 0.427 -2.181 1.00 84.06 183 GLU A N 1
ATOM 1448 C CA . GLU A 1 183 ? -1.717 -0.233 -0.910 1.00 84.06 183 GLU A CA 1
ATOM 1449 C C . GLU A 1 183 ? -1.465 0.674 0.296 1.00 84.06 183 GLU A C 1
ATOM 1451 O O . GLU A 1 183 ? -2.309 0.777 1.184 1.00 84.06 183 GLU A O 1
ATOM 1456 N N . LEU A 1 184 ? -0.314 1.337 0.335 1.00 85.00 184 LEU A N 1
ATOM 1457 C CA . LEU A 1 184 ? 0.130 2.102 1.492 1.00 85.00 184 LEU A CA 1
ATOM 1458 C C . LEU A 1 184 ? -0.521 3.488 1.553 1.00 85.00 184 LEU A C 1
ATOM 1460 O O . LEU A 1 184 ? -0.720 4.004 2.650 1.00 85.00 184 LEU A O 1
ATOM 1464 N N . LEU A 1 185 ? -0.870 4.091 0.408 1.00 89.88 185 LEU A N 1
ATOM 1465 C CA . LEU A 1 185 ? -1.585 5.372 0.386 1.00 89.88 185 LEU A CA 1
ATOM 1466 C C . LEU A 1 185 ? -3.095 5.191 0.348 1.00 89.88 185 LEU A C 1
ATOM 1468 O O . LEU A 1 185 ? -3.797 5.986 0.954 1.00 89.88 185 LEU A O 1
ATOM 1472 N N . VAL A 1 186 ? -3.630 4.185 -0.343 1.00 90.44 186 VAL A N 1
ATOM 1473 C CA . VAL A 1 186 ? -5.085 4.055 -0.510 1.00 90.44 186 VAL A CA 1
ATOM 1474 C C . VAL A 1 186 ? -5.637 3.019 0.457 1.00 90.44 186 VAL A C 1
ATOM 1476 O O . VAL A 1 186 ? -6.388 3.374 1.361 1.00 90.44 186 VAL A O 1
ATOM 1479 N N . VAL A 1 187 ? -5.251 1.752 0.312 1.00 87.69 187 VAL A N 1
ATOM 1480 C CA . VAL A 1 187 ? -5.889 0.638 1.032 1.00 87.69 187 VAL A CA 1
ATOM 1481 C C . VAL A 1 187 ? -5.685 0.731 2.543 1.00 87.69 187 VAL A C 1
ATOM 1483 O O . VAL A 1 187 ? -6.671 0.752 3.278 1.00 87.69 187 VAL A O 1
ATOM 1486 N N . LEU A 1 188 ? -4.441 0.802 3.025 1.00 84.88 188 LEU A N 1
ATOM 1487 C CA . LEU A 1 188 ? -4.141 0.775 4.459 1.00 84.88 188 LEU A CA 1
ATOM 1488 C C . LEU A 1 188 ? -4.759 1.957 5.218 1.00 84.88 188 LEU A C 1
ATOM 1490 O O . LEU A 1 188 ? -5.474 1.701 6.191 1.00 84.88 188 LEU A O 1
ATOM 1494 N N . PRO A 1 189 ? -4.588 3.226 4.793 1.00 87.12 189 PRO A N 1
ATOM 1495 C CA . PRO A 1 189 ? -5.172 4.346 5.523 1.00 87.12 189 PRO A CA 1
ATOM 1496 C C . PRO A 1 189 ? -6.698 4.298 5.505 1.00 87.12 189 PRO A C 1
ATOM 1498 O O . PRO A 1 189 ? -7.334 4.622 6.503 1.00 87.12 189 PRO A O 1
ATOM 1501 N N . LEU A 1 190 ? -7.306 3.846 4.400 1.00 87.19 190 LEU A N 1
ATOM 1502 C CA . LEU A 1 190 ? -8.754 3.669 4.335 1.00 87.19 190 LEU A CA 1
ATOM 1503 C C . LEU A 1 190 ? -9.233 2.583 5.292 1.00 87.19 190 LEU A C 1
ATOM 1505 O O . LEU A 1 190 ? -10.196 2.811 6.017 1.00 87.19 190 LEU A O 1
ATOM 1509 N N . VAL A 1 191 ? -8.556 1.435 5.353 1.00 84.75 191 VAL A N 1
ATOM 1510 C CA . VAL A 1 191 ? -8.877 0.379 6.322 1.00 84.75 191 VAL A CA 1
ATOM 1511 C C . VAL A 1 191 ? -8.755 0.908 7.751 1.00 84.75 191 VAL A C 1
ATOM 1513 O O . VAL A 1 191 ? -9.652 0.660 8.553 1.00 84.75 191 VAL A O 1
ATOM 1516 N N . GLN A 1 192 ? -7.717 1.688 8.064 1.00 84.62 192 GLN A N 1
ATOM 1517 C CA . GLN A 1 192 ? -7.536 2.305 9.382 1.00 84.62 192 GLN A CA 1
ATOM 1518 C C . GLN A 1 192 ? -8.654 3.291 9.726 1.00 84.62 192 GLN A C 1
ATOM 1520 O O . GLN A 1 192 ? -9.239 3.192 10.805 1.00 84.62 192 GLN A O 1
ATOM 1525 N N . ILE A 1 193 ? -9.003 4.193 8.803 1.00 85.12 193 ILE A N 1
ATOM 1526 C CA . ILE A 1 193 ? -10.109 5.147 8.969 1.00 85.12 193 ILE A CA 1
ATOM 1527 C C . ILE A 1 193 ? -11.422 4.394 9.191 1.00 85.12 193 ILE A C 1
ATOM 1529 O O . ILE A 1 193 ? -12.163 4.691 10.127 1.00 85.12 193 ILE A O 1
ATOM 1533 N N . ILE A 1 194 ? -11.707 3.377 8.376 1.00 83.69 194 ILE A N 1
ATOM 1534 C CA . ILE A 1 194 ? -12.927 2.587 8.529 1.00 83.69 194 ILE A CA 1
ATOM 1535 C C . ILE A 1 194 ? -12.931 1.857 9.873 1.00 83.69 194 ILE A C 1
ATOM 1537 O O . ILE A 1 194 ? -13.940 1.884 10.572 1.00 83.69 194 ILE A O 1
ATOM 1541 N N . CYS A 1 195 ? -11.820 1.243 10.278 1.00 82.38 195 CYS A N 1
ATOM 1542 C CA . CYS A 1 195 ? -11.729 0.563 11.566 1.00 82.38 195 CYS A CA 1
ATOM 1543 C C . CYS A 1 195 ? -11.909 1.543 12.731 1.00 82.38 195 CYS A C 1
ATOM 1545 O O . CYS A 1 195 ? -12.609 1.213 13.684 1.00 82.38 195 CYS A O 1
ATOM 1547 N N . ALA A 1 196 ? -11.352 2.755 12.654 1.00 80.50 196 ALA A N 1
ATOM 1548 C CA . ALA A 1 196 ? -11.568 3.808 13.645 1.00 80.50 196 ALA A CA 1
ATOM 1549 C C . ALA A 1 196 ? -13.047 4.221 13.725 1.00 80.50 196 ALA A C 1
ATOM 1551 O O . ALA A 1 196 ? -13.616 4.277 14.816 1.00 80.50 196 ALA A O 1
ATOM 1552 N N . ARG A 1 197 ? -13.711 4.415 12.581 1.00 82.69 197 ARG A N 1
ATOM 1553 C CA . ARG A 1 197 ? -15.146 4.731 12.535 1.00 82.69 197 ARG A CA 1
ATOM 1554 C C . ARG A 1 197 ? -16.010 3.590 13.057 1.00 82.69 197 ARG A C 1
ATOM 1556 O O . ARG A 1 197 ? -16.920 3.831 13.841 1.00 82.69 197 ARG A O 1
ATOM 1563 N N . LEU A 1 198 ? -15.716 2.348 12.679 1.00 77.06 198 LEU A N 1
ATOM 1564 C CA . LEU A 1 198 ? -16.418 1.168 13.185 1.00 77.06 198 LEU A CA 1
ATOM 1565 C C . LEU A 1 198 ? -16.221 1.008 14.698 1.00 77.06 198 LEU A C 1
ATOM 1567 O O . LEU A 1 198 ? -17.181 0.687 15.389 1.00 77.06 198 LEU A O 1
ATOM 1571 N N . LYS A 1 199 ? -15.024 1.305 15.226 1.00 75.56 199 LYS A N 1
ATOM 1572 C CA . LYS A 1 199 ? -14.765 1.361 16.675 1.00 75.56 199 LYS A CA 1
ATOM 1573 C C . LYS A 1 199 ? -15.620 2.435 17.352 1.00 75.56 199 LYS A C 1
ATOM 1575 O O . LYS A 1 199 ? -16.245 2.138 18.359 1.00 75.56 199 LYS A O 1
ATOM 1580 N N . LEU A 1 200 ? -15.707 3.647 16.797 1.00 69.69 200 LEU A N 1
ATOM 1581 C CA . LEU A 1 200 ? -16.566 4.714 17.336 1.00 69.69 200 LEU A CA 1
ATOM 1582 C C . LEU A 1 200 ? -18.049 4.325 17.342 1.00 69.69 200 LEU A C 1
ATOM 1584 O O . LEU A 1 200 ? -18.756 4.597 18.306 1.00 69.69 200 LEU A O 1
ATOM 1588 N N . LEU A 1 201 ? -18.517 3.658 16.287 1.00 66.88 201 LEU A N 1
ATOM 1589 C CA . LEU A 1 201 ? -19.891 3.156 16.201 1.00 66.88 201 LEU A CA 1
ATOM 1590 C C . LEU A 1 201 ? -20.170 2.025 17.194 1.00 66.88 201 LEU A C 1
ATOM 1592 O O . LEU A 1 201 ? -21.312 1.845 17.608 1.00 66.88 201 LEU A O 1
ATOM 1596 N N . ALA A 1 202 ? -19.126 1.285 17.556 1.00 64.25 202 ALA A N 1
ATOM 1597 C CA . ALA A 1 202 ? -19.144 0.216 18.537 1.00 64.25 202 ALA A CA 1
ATOM 1598 C C . ALA A 1 202 ? -19.031 0.714 19.991 1.00 64.25 202 ALA A C 1
ATOM 1600 O O . ALA A 1 202 ? -19.200 -0.087 20.899 1.00 64.25 202 ALA A O 1
ATOM 1601 N N . MET A 1 203 ? -18.746 1.993 20.259 1.00 60.28 203 MET A N 1
ATOM 1602 C CA . MET A 1 203 ? -18.653 2.499 21.636 1.00 60.28 203 MET A CA 1
ATOM 1603 C C . MET A 1 203 ? -20.040 2.848 22.218 1.00 60.28 203 MET A C 1
ATOM 1605 O O . MET A 1 203 ? -20.905 3.350 21.494 1.00 60.28 203 MET A O 1
ATOM 1609 N N . PRO A 1 204 ? -20.274 2.633 23.530 1.00 52.94 204 PRO A N 1
ATOM 1610 C CA . PRO A 1 204 ? -21.514 3.033 24.199 1.00 52.94 204 PRO A CA 1
ATOM 1611 C C . PRO A 1 204 ? -21.630 4.567 24.237 1.00 52.94 204 PRO A C 1
ATOM 1613 O O . PRO A 1 204 ? -20.628 5.284 24.328 1.00 52.94 204 PRO A O 1
ATOM 1616 N N . HIS A 1 205 ? -22.859 5.090 24.229 1.00 45.34 205 HIS A N 1
ATOM 1617 C CA . HIS A 1 205 ? -23.088 6.521 24.447 1.00 45.34 205 HIS A CA 1
ATOM 1618 C C . HIS A 1 205 ? -22.644 6.904 25.870 1.00 45.34 205 HIS A C 1
ATOM 1620 O O . HIS A 1 205 ? -23.125 6.324 26.836 1.00 45.34 205 HIS A O 1
ATOM 1626 N N . GLY A 1 206 ? -21.727 7.871 25.995 1.00 49.50 206 GLY A N 1
ATOM 1627 C CA . GLY A 1 206 ? -21.289 8.431 27.286 1.00 49.50 206 GLY A CA 1
ATOM 1628 C C . GLY A 1 206 ? -19.779 8.406 27.547 1.00 49.50 206 GLY A C 1
ATOM 1629 O O . GLY A 1 206 ? -19.296 9.231 28.312 1.00 49.50 206 GLY A O 1
ATOM 1630 N N . ARG A 1 207 ? -19.006 7.544 26.869 1.00 49.69 207 ARG A N 1
ATOM 1631 C CA . ARG A 1 207 ? -17.532 7.487 27.034 1.00 49.69 207 ARG A CA 1
ATOM 1632 C C . ARG A 1 207 ? -16.744 8.407 26.085 1.00 49.69 207 ARG A C 1
ATOM 1634 O O . ARG A 1 207 ? -15.553 8.602 26.274 1.00 49.69 207 ARG A O 1
ATOM 1641 N N . GLY A 1 208 ? -17.386 8.985 25.069 1.00 41.94 208 GLY A N 1
ATOM 1642 C CA . GLY A 1 208 ? -16.698 9.559 23.902 1.00 41.94 208 GLY A CA 1
ATOM 1643 C C . GLY A 1 208 ? -16.030 10.935 24.040 1.00 41.94 208 GLY A C 1
ATOM 1644 O O . GLY A 1 208 ? -15.550 11.433 23.030 1.00 41.94 208 GLY A O 1
ATOM 1645 N N . LEU A 1 209 ? -16.011 11.583 25.209 1.00 41.97 209 LEU A N 1
ATOM 1646 C CA . LEU A 1 209 ? -15.433 12.938 25.334 1.00 41.97 209 LEU A CA 1
ATOM 1647 C C . LEU A 1 209 ? -14.916 13.316 26.726 1.00 41.97 209 LEU A C 1
ATOM 1649 O O . LEU A 1 209 ? -14.421 14.429 26.900 1.00 41.97 209 LEU A O 1
ATOM 1653 N N . VAL A 1 210 ? -14.995 12.421 27.712 1.00 40.19 210 VAL A N 1
ATOM 1654 C CA . VAL A 1 210 ? -14.319 12.666 28.987 1.00 40.19 210 VAL A CA 1
ATOM 1655 C C . VAL A 1 210 ? -12.857 12.323 28.753 1.00 40.19 210 VAL A C 1
ATOM 1657 O O . VAL A 1 210 ? -12.513 11.156 28.576 1.00 40.19 210 VAL A O 1
ATOM 1660 N N . ALA A 1 211 ? -12.020 13.358 28.656 1.00 39.72 211 ALA A N 1
ATOM 1661 C CA . ALA A 1 211 ? -10.575 13.210 28.645 1.00 39.72 211 ALA A CA 1
ATOM 1662 C C . ALA A 1 211 ? -10.181 12.217 29.740 1.00 39.72 211 ALA A C 1
ATOM 1664 O O . ALA A 1 211 ? -10.685 12.298 30.860 1.00 39.72 211 ALA A O 1
ATOM 1665 N N . GLN A 1 212 ? -9.329 11.272 29.364 1.00 41.66 212 GLN A N 1
ATOM 1666 C CA . GLN A 1 212 ? -8.748 10.225 30.188 1.00 41.66 212 GLN A CA 1
ATOM 1667 C C . GLN A 1 212 ? -7.950 10.870 31.338 1.00 41.66 212 GLN A C 1
ATOM 1669 O O . GLN A 1 212 ? -6.733 10.973 31.284 1.00 41.66 212 GLN A O 1
ATOM 1674 N N . MET A 1 213 ? -8.651 11.413 32.330 1.00 36.03 213 MET A N 1
ATOM 1675 C CA . MET A 1 213 ? -8.082 11.957 33.552 1.00 36.03 213 MET A CA 1
ATOM 1676 C C . MET A 1 213 ? -8.015 10.815 34.558 1.00 36.03 213 MET A C 1
ATOM 1678 O O . MET A 1 213 ? -9.043 10.409 35.094 1.00 36.03 213 MET A O 1
ATOM 1682 N N . ASP A 1 214 ? -6.805 10.287 34.740 1.00 42.66 214 ASP A N 1
ATOM 1683 C CA . ASP A 1 214 ? -6.295 9.607 35.937 1.00 42.66 214 ASP A CA 1
ATOM 1684 C C . ASP A 1 214 ? -7.288 8.717 36.704 1.00 42.66 214 ASP A C 1
ATOM 1686 O O . ASP A 1 214 ? -7.446 8.842 37.921 1.00 42.66 214 ASP A O 1
ATOM 1690 N N . LEU A 1 215 ? -7.943 7.780 36.014 1.00 45.41 215 LEU A N 1
ATOM 1691 C CA . LEU A 1 215 ? -8.562 6.647 36.696 1.00 45.41 215 LEU A CA 1
ATOM 1692 C C . LEU A 1 215 ? -7.489 5.566 36.928 1.00 45.41 215 LEU A C 1
ATOM 1694 O O . LEU A 1 215 ? -6.760 5.237 35.990 1.00 45.41 215 LEU A O 1
ATOM 1698 N N . PRO A 1 216 ? -7.348 5.039 38.159 1.00 46.91 216 PRO A N 1
ATOM 1699 C CA . PRO A 1 216 ? -6.341 4.034 38.486 1.00 46.91 216 PRO A CA 1
ATOM 1700 C C . PRO A 1 216 ? -6.519 2.762 37.639 1.00 46.91 216 PRO A C 1
ATOM 1702 O O . PRO A 1 216 ? -7.616 2.220 37.561 1.00 46.91 216 PRO A O 1
ATOM 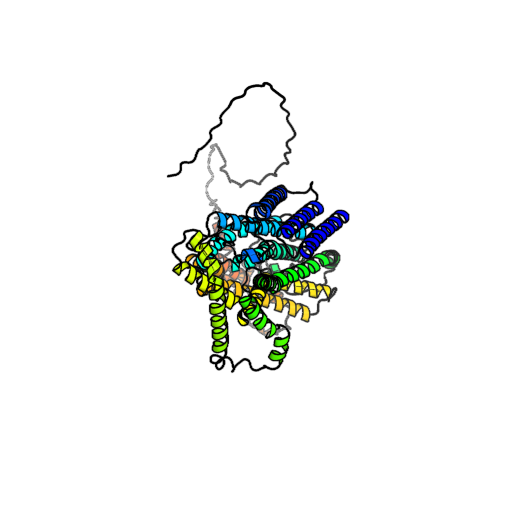1705 N N . GLU A 1 217 ? -5.421 2.281 37.039 1.00 53.81 217 GLU A N 1
ATOM 1706 C CA . GLU A 1 217 ? -5.324 1.144 36.094 1.00 53.81 217 GLU A CA 1
ATOM 1707 C C . GLU A 1 217 ? -5.882 -0.211 36.594 1.00 53.81 217 GLU A C 1
ATOM 1709 O O . GLU A 1 217 ? -5.890 -1.181 35.842 1.00 53.81 217 GLU A O 1
ATOM 1714 N N . GLU A 1 218 ? -6.335 -0.340 37.844 1.00 46.22 218 GLU A N 1
ATOM 1715 C CA . GLU A 1 218 ? -6.647 -1.653 38.435 1.00 46.22 218 GLU A CA 1
ATOM 1716 C C . GLU A 1 218 ? -8.070 -2.176 38.188 1.00 46.22 218 GLU A C 1
ATOM 1718 O O . GLU A 1 218 ? -8.339 -3.323 38.532 1.00 46.22 218 GLU A O 1
ATOM 1723 N N . ASP A 1 219 ? -8.933 -1.417 37.511 1.00 43.97 219 ASP A N 1
ATOM 1724 C CA . ASP A 1 219 ? -10.242 -1.913 37.062 1.00 43.97 219 ASP A CA 1
ATOM 1725 C C . ASP A 1 219 ? -10.269 -2.231 35.556 1.00 43.97 219 ASP A C 1
ATOM 1727 O O . ASP A 1 219 ? -11.345 -2.324 34.987 1.00 43.97 219 ASP A O 1
ATOM 1731 N N . GLU A 1 220 ? -9.137 -2.413 34.860 1.00 45.25 220 GLU A N 1
ATOM 1732 C CA . GLU A 1 220 ? -9.159 -2.769 33.422 1.00 45.25 220 GLU A CA 1
ATOM 1733 C C . GLU A 1 220 ? -9.901 -4.095 33.137 1.00 45.25 220 GLU A C 1
ATOM 1735 O O . GLU A 1 220 ? -10.516 -4.225 32.083 1.00 45.25 220 GLU A O 1
ATOM 1740 N N . ASP A 1 221 ? -9.939 -5.030 34.097 1.00 43.50 221 ASP A N 1
ATOM 1741 C CA . ASP A 1 221 ? -10.661 -6.308 33.963 1.00 43.50 221 ASP A CA 1
ATOM 1742 C C . ASP A 1 221 ? -12.179 -6.204 34.284 1.00 43.50 221 ASP A C 1
ATOM 1744 O O . ASP A 1 221 ? -12.943 -7.071 33.862 1.00 43.50 221 ASP A O 1
ATOM 1748 N N . ASP A 1 222 ? -12.639 -5.142 34.972 1.00 40.53 222 ASP A N 1
ATOM 1749 C CA . ASP A 1 222 ? -14.065 -4.872 35.285 1.00 40.53 222 ASP A CA 1
ATOM 1750 C C . ASP A 1 222 ? -14.641 -3.662 34.494 1.00 40.53 222 ASP A C 1
ATOM 1752 O O . ASP A 1 222 ? -15.856 -3.526 34.323 1.00 40.53 222 ASP A O 1
ATOM 1756 N N . LEU A 1 223 ? -13.794 -2.801 33.912 1.00 40.84 223 LEU A N 1
ATOM 1757 C CA . LEU A 1 223 ? -14.159 -1.676 33.027 1.00 40.84 223 LEU A CA 1
ATOM 1758 C C . LEU A 1 223 ? -14.515 -2.115 31.598 1.00 40.84 223 LEU A C 1
ATOM 1760 O O . LEU A 1 223 ? -15.105 -1.322 30.841 1.00 40.84 223 LEU A O 1
ATOM 1764 N N . ASP A 1 224 ? -14.242 -3.379 31.274 1.00 41.50 224 ASP A N 1
ATOM 1765 C CA . ASP A 1 224 ? -14.732 -4.097 30.096 1.00 41.50 224 ASP A CA 1
ATOM 1766 C C . ASP A 1 224 ? -16.251 -4.380 30.161 1.00 41.50 224 ASP A C 1
ATOM 1768 O O . ASP A 1 224 ? -16.872 -4.662 29.137 1.00 41.50 224 ASP A O 1
ATOM 1772 N N . ALA A 1 225 ? -16.902 -4.206 31.321 1.00 38.69 225 ALA A N 1
ATOM 1773 C CA . ALA A 1 225 ? -18.329 -4.500 31.493 1.00 38.69 225 ALA A CA 1
ATOM 1774 C C . ALA A 1 225 ? -19.298 -3.387 31.034 1.00 38.69 225 ALA A C 1
ATOM 1776 O O . ALA A 1 225 ? -20.513 -3.586 31.055 1.00 38.69 225 ALA A O 1
ATOM 1777 N N . LEU A 1 226 ? -18.811 -2.215 30.607 1.00 39.66 226 LEU A N 1
ATOM 1778 C CA . LEU A 1 226 ? -19.666 -1.077 30.220 1.00 39.66 226 LEU A CA 1
ATOM 1779 C C . LEU A 1 226 ? -19.230 -0.437 28.895 1.00 39.66 226 LEU A C 1
ATOM 1781 O O . LEU A 1 226 ? -18.948 0.754 28.783 1.00 39.66 226 LEU A O 1
ATOM 1785 N N . ALA A 1 227 ? -19.219 -1.270 27.864 1.00 38.06 227 ALA A N 1
ATOM 1786 C CA . ALA A 1 227 ? -19.413 -0.946 26.454 1.00 38.06 227 ALA A CA 1
ATOM 1787 C C . ALA A 1 227 ? -20.307 -2.050 25.869 1.00 38.06 227 ALA A C 1
ATOM 1789 O O . ALA A 1 227 ? -20.390 -3.107 26.494 1.00 38.06 227 ALA A O 1
ATOM 1790 N N . PRO A 1 228 ? -21.013 -1.880 24.730 1.00 39.38 228 PRO A N 1
ATOM 1791 C CA . PRO A 1 228 ? -21.582 -3.051 24.086 1.00 39.38 228 PRO A CA 1
ATOM 1792 C C . PRO A 1 228 ? -20.400 -3.977 23.807 1.00 39.38 228 PRO A C 1
ATOM 1794 O O . PRO A 1 228 ? -19.475 -3.621 23.072 1.00 39.38 228 PRO A O 1
ATOM 1797 N N . ASP A 1 229 ? -20.386 -5.118 24.488 1.00 49.84 229 ASP A N 1
ATOM 1798 C CA . ASP A 1 229 ? -19.263 -6.035 24.474 1.00 49.84 229 ASP A CA 1
ATOM 1799 C C . ASP A 1 229 ? -19.320 -6.836 23.175 1.00 49.84 229 ASP A C 1
ATOM 1801 O O . ASP A 1 229 ? -19.689 -8.007 23.092 1.00 49.84 229 ASP A O 1
ATOM 1805 N N . ILE A 1 230 ? -19.027 -6.125 22.093 1.00 46.66 230 ILE A N 1
ATOM 1806 C CA . ILE A 1 230 ? -18.975 -6.627 20.730 1.00 46.66 230 ILE A CA 1
ATOM 1807 C C . ILE A 1 230 ? -17.902 -7.722 20.620 1.00 46.66 230 ILE A C 1
ATOM 1809 O O . ILE A 1 230 ? -18.008 -8.608 19.770 1.00 46.66 230 ILE A O 1
ATOM 1813 N N . LEU A 1 231 ? -16.898 -7.699 21.505 1.00 39.91 231 LEU A N 1
ATOM 1814 C CA . LEU A 1 231 ? -15.813 -8.674 21.555 1.00 39.91 231 LEU A CA 1
ATOM 1815 C C . LEU A 1 231 ? -16.163 -9.911 22.395 1.00 39.91 231 LEU A C 1
ATOM 1817 O O . LEU A 1 231 ? -15.776 -11.016 22.004 1.00 39.91 231 LEU A O 1
ATOM 1821 N N . ALA A 1 232 ? -16.957 -9.789 23.460 1.00 43.47 232 ALA A N 1
ATOM 1822 C CA . ALA A 1 232 ? -17.554 -10.934 24.138 1.00 43.47 232 ALA A CA 1
ATOM 1823 C C . ALA A 1 232 ? -18.887 -11.350 23.530 1.00 43.47 232 ALA A C 1
ATOM 1825 O O . ALA A 1 232 ? -19.437 -12.355 23.962 1.00 43.47 232 ALA A O 1
ATOM 1826 N N . GLY A 1 233 ? -19.407 -10.679 22.506 1.00 40.31 233 GLY A N 1
ATOM 1827 C CA . GLY A 1 233 ? -20.651 -11.064 21.852 1.00 40.31 233 GLY A CA 1
ATOM 1828 C C . GLY A 1 233 ? -21.783 -11.245 22.859 1.00 40.31 233 GLY A C 1
ATOM 1829 O O . GLY A 1 233 ? -22.420 -12.288 22.871 1.00 40.31 233 GLY A O 1
ATOM 1830 N N . THR A 1 234 ? -22.007 -10.306 23.763 1.00 42.00 234 THR A N 1
ATOM 1831 C CA . THR A 1 234 ? -23.186 -10.295 24.636 1.00 42.00 234 THR A CA 1
ATOM 1832 C C . THR A 1 234 ? -24.048 -9.114 24.220 1.00 42.00 234 THR A C 1
ATOM 1834 O O . THR A 1 234 ? -23.719 -7.959 24.454 1.00 42.00 234 THR A O 1
ATOM 1837 N N . TRP A 1 235 ? -25.151 -9.415 23.534 1.00 49.84 235 TRP A N 1
ATOM 1838 C CA . TRP A 1 235 ? -26.183 -8.434 23.221 1.00 49.84 235 TRP A CA 1
ATOM 1839 C C . TRP A 1 235 ? -27.159 -8.446 24.393 1.00 49.84 235 TRP A C 1
ATOM 1841 O O . TRP A 1 235 ? -27.890 -9.419 24.573 1.00 49.84 235 TRP A O 1
ATOM 1851 N N . HIS A 1 236 ? -27.120 -7.423 25.243 1.00 47.22 236 HIS A N 1
ATOM 1852 C CA . HIS A 1 236 ? -28.204 -7.197 26.191 1.00 47.22 236 HIS A CA 1
ATOM 1853 C C . HIS A 1 236 ? -29.297 -6.397 25.493 1.00 47.22 236 HIS A C 1
ATOM 1855 O O . HIS A 1 236 ? -29.012 -5.384 24.859 1.00 47.22 236 HIS A O 1
ATOM 1861 N N . ALA A 1 237 ? -30.540 -6.868 25.608 1.00 44.03 237 ALA A N 1
ATOM 1862 C CA . ALA A 1 237 ? -31.722 -6.144 25.165 1.00 44.03 237 ALA A CA 1
ATOM 1863 C C . ALA A 1 237 ? -31.931 -4.926 26.077 1.00 44.03 237 ALA A C 1
ATOM 1865 O O . ALA A 1 237 ? -32.730 -4.953 27.007 1.00 44.03 237 ALA A O 1
ATOM 1866 N N . ASP A 1 238 ? -31.152 -3.876 25.844 1.00 53.62 238 ASP A N 1
ATOM 1867 C CA . ASP A 1 238 ? -31.366 -2.566 26.434 1.00 53.62 238 ASP A CA 1
ATOM 1868 C C . ASP A 1 238 ? -32.196 -1.731 25.440 1.00 53.62 238 ASP A C 1
ATOM 1870 O O . ASP A 1 238 ? -31.739 -1.497 24.315 1.00 53.62 238 ASP A O 1
ATOM 1874 N N . PRO A 1 239 ? -33.408 -1.273 25.805 1.00 57.06 239 PRO A N 1
ATOM 1875 C CA . PRO A 1 239 ? -34.232 -0.396 24.973 1.00 57.06 239 PRO A CA 1
ATOM 1876 C C . PRO A 1 239 ? -33.486 0.843 24.456 1.00 57.06 239 PRO A C 1
ATOM 1878 O O . PRO A 1 239 ? -33.789 1.327 23.365 1.00 57.06 239 PRO A O 1
ATOM 1881 N N . ALA A 1 240 ? -32.468 1.328 25.179 1.00 52.81 240 ALA A N 1
ATOM 1882 C CA . ALA A 1 240 ? -31.629 2.442 24.740 1.00 52.81 240 ALA A CA 1
ATOM 1883 C C . ALA A 1 240 ? -30.811 2.122 23.470 1.00 52.81 240 ALA A C 1
ATOM 1885 O O . ALA A 1 240 ? -30.444 3.029 22.716 1.00 52.81 240 ALA A O 1
ATOM 1886 N N . GLN A 1 241 ? -30.564 0.839 23.174 1.00 52.31 241 GLN A N 1
ATOM 1887 C CA . GLN A 1 241 ? -29.844 0.409 21.973 1.00 52.31 241 GLN A CA 1
ATOM 1888 C C . GLN A 1 241 ? -30.681 0.491 20.691 1.00 52.31 241 GLN A C 1
ATOM 1890 O O . GLN A 1 241 ? -30.111 0.571 19.600 1.00 52.31 241 GLN A O 1
ATOM 1895 N N . LEU A 1 242 ? -32.015 0.584 20.778 1.00 53.84 242 LEU A N 1
ATOM 1896 C CA . LEU A 1 242 ? -32.870 0.803 19.602 1.00 53.84 242 LEU A CA 1
ATOM 1897 C C . LEU A 1 242 ? -32.543 2.128 18.885 1.00 53.84 242 LEU A C 1
ATOM 1899 O O . LEU A 1 242 ? -32.740 2.248 17.674 1.00 53.84 242 LEU A O 1
ATOM 1903 N N . HIS A 1 243 ? -31.944 3.098 19.584 1.00 54.09 243 HIS A N 1
ATOM 1904 C CA . HIS A 1 243 ? -31.451 4.342 18.989 1.00 54.09 243 HIS A CA 1
ATOM 1905 C C . HIS A 1 243 ? -30.189 4.171 18.118 1.00 54.09 243 HIS A C 1
ATOM 1907 O O . HIS A 1 243 ? -29.862 5.070 17.340 1.00 54.09 243 HIS A O 1
ATOM 1913 N N . PHE A 1 244 ? -29.494 3.026 18.177 1.00 54.03 244 PHE A N 1
ATOM 1914 C CA . PHE A 1 244 ? -28.339 2.734 17.313 1.00 54.03 244 PHE A CA 1
ATOM 1915 C C . PHE A 1 244 ? -28.729 2.216 15.922 1.00 54.03 244 PHE A C 1
ATOM 1917 O O . PHE A 1 244 ? -27.972 2.413 14.969 1.00 54.03 244 PHE A O 1
ATOM 1924 N N . LEU A 1 245 ? -29.908 1.603 15.765 1.00 54.12 245 LEU A N 1
ATOM 1925 C CA . LEU A 1 245 ? -30.389 1.030 14.497 1.00 54.12 245 LEU A CA 1
ATOM 1926 C C . LEU A 1 245 ? -30.377 2.022 13.314 1.00 54.12 245 LEU A C 1
ATOM 1928 O O . LEU A 1 245 ? -29.915 1.647 12.234 1.00 54.12 245 LEU A O 1
ATOM 1932 N N . PRO A 1 246 ? -30.812 3.290 13.465 1.00 56.06 246 PRO A N 1
ATOM 1933 C CA . PRO A 1 246 ? -30.715 4.287 12.399 1.00 56.06 246 PRO A CA 1
ATOM 1934 C C . PRO A 1 246 ? -29.268 4.615 12.005 1.00 56.06 246 PRO A C 1
ATOM 1936 O O . PRO A 1 246 ? -28.983 4.763 10.818 1.00 56.06 246 PRO A O 1
ATOM 1939 N N . ARG A 1 247 ? -28.337 4.672 12.972 1.00 58.75 247 ARG A N 1
ATOM 1940 C CA . ARG A 1 247 ? -26.904 4.885 12.701 1.00 58.75 247 ARG A CA 1
ATOM 1941 C C . ARG A 1 247 ? -26.300 3.686 11.981 1.00 58.75 247 ARG A C 1
ATOM 1943 O O . ARG A 1 247 ? -25.633 3.861 10.972 1.00 58.75 247 ARG A O 1
ATOM 1950 N N . LEU A 1 248 ? -26.572 2.466 12.430 1.00 54.50 248 LEU A N 1
ATOM 1951 C CA . LEU A 1 248 ? -26.114 1.247 11.756 1.00 54.50 248 LEU A CA 1
ATOM 1952 C C . LEU A 1 248 ? -26.672 1.118 10.329 1.00 54.50 248 LEU A C 1
ATOM 1954 O O . LEU A 1 248 ? -25.920 0.784 9.416 1.00 54.50 248 LEU A O 1
ATOM 1958 N N . ARG A 1 249 ? -27.942 1.485 10.097 1.00 58.31 249 ARG A N 1
ATOM 1959 C CA . ARG A 1 249 ? -28.518 1.579 8.740 1.00 58.31 249 ARG A CA 1
ATOM 1960 C C . ARG A 1 249 ? -27.848 2.658 7.888 1.00 58.31 249 ARG A C 1
ATOM 1962 O O . ARG A 1 249 ? -27.577 2.405 6.717 1.00 58.31 249 ARG A O 1
ATOM 1969 N N . ALA A 1 250 ? -27.519 3.818 8.462 1.00 57.69 250 ALA A N 1
ATOM 1970 C CA . ALA A 1 250 ? -26.736 4.848 7.774 1.00 57.69 250 ALA A CA 1
ATOM 1971 C C . ALA A 1 250 ? -25.326 4.352 7.385 1.00 57.69 250 ALA A C 1
ATOM 1973 O O . ALA A 1 250 ? -24.751 4.829 6.410 1.00 57.69 250 ALA A O 1
ATOM 1974 N N . ASN A 1 251 ? -24.808 3.337 8.085 1.00 67.19 251 ASN A N 1
ATOM 1975 C CA . ASN A 1 251 ? -23.485 2.754 7.869 1.00 67.19 251 ASN A CA 1
ATOM 1976 C C . ASN A 1 251 ? -23.455 1.518 6.955 1.00 67.19 251 ASN A C 1
ATOM 1978 O O . ASN A 1 251 ? -22.377 0.976 6.720 1.00 67.19 251 ASN A O 1
ATOM 1982 N N . VAL A 1 252 ? -24.579 1.091 6.364 1.00 71.19 252 VAL A N 1
ATOM 1983 C CA . VAL A 1 252 ? -24.565 0.053 5.307 1.00 71.19 252 VAL A CA 1
ATOM 1984 C C . VAL A 1 252 ? -23.650 0.465 4.146 1.00 71.19 252 VAL A C 1
ATOM 1986 O O . VAL A 1 252 ? -22.944 -0.371 3.585 1.00 71.19 252 VAL A O 1
ATOM 1989 N N . TRP A 1 253 ? -23.584 1.766 3.850 1.00 76.12 253 TRP A N 1
ATOM 1990 C CA . TRP A 1 253 ? -22.632 2.335 2.896 1.00 76.12 253 TRP A CA 1
ATOM 1991 C C . TRP A 1 253 ? -21.175 2.109 3.296 1.00 76.12 253 TRP A C 1
ATOM 1993 O O . TRP A 1 253 ? -20.367 1.771 2.438 1.00 76.12 253 TRP A O 1
ATOM 2003 N N . VAL A 1 254 ? -20.844 2.219 4.587 1.00 74.31 254 VAL A N 1
ATOM 2004 C CA . VAL A 1 254 ? -19.493 1.942 5.096 1.00 74.31 254 VAL A CA 1
ATOM 2005 C C . VAL A 1 254 ? -19.137 0.472 4.886 1.00 74.31 254 VAL A C 1
ATOM 2007 O O . VAL A 1 254 ? -18.006 0.185 4.520 1.00 74.31 254 VAL A O 1
ATOM 2010 N N . LEU A 1 255 ? -20.080 -0.468 5.028 1.00 70.75 255 LEU A N 1
ATOM 2011 C CA . LEU A 1 255 ? -19.806 -1.880 4.736 1.00 70.75 255 LEU A CA 1
ATOM 2012 C C . LEU A 1 255 ? -19.628 -2.136 3.237 1.00 70.75 255 LEU A C 1
ATOM 2014 O O . LEU A 1 255 ? -18.668 -2.796 2.849 1.00 70.75 255 LEU A O 1
ATOM 2018 N N . ALA A 1 256 ? -20.532 -1.625 2.397 1.00 80.00 256 ALA A N 1
ATOM 2019 C CA . ALA A 1 256 ? -20.377 -1.736 0.946 1.00 80.00 256 ALA A CA 1
ATOM 2020 C C . ALA A 1 256 ? -19.014 -1.176 0.510 1.00 80.00 256 ALA A C 1
ATOM 2022 O O . ALA A 1 256 ? -18.326 -1.763 -0.322 1.00 80.00 256 ALA A O 1
ATOM 2023 N N . PHE A 1 257 ? -18.589 -0.094 1.161 1.00 82.69 257 PHE A N 1
ATOM 2024 C CA . PHE A 1 257 ? -17.279 0.501 0.995 1.00 82.69 257 PHE A CA 1
ATOM 2025 C C . PHE A 1 257 ? -16.134 -0.393 1.501 1.00 82.69 257 PHE A C 1
ATOM 2027 O O . PHE A 1 257 ? -15.165 -0.574 0.774 1.00 82.69 257 PHE A O 1
ATOM 2034 N N . VAL A 1 258 ? -16.243 -1.024 2.678 1.00 80.12 258 VAL A N 1
ATOM 2035 C CA . VAL A 1 258 ? -15.267 -2.028 3.157 1.00 80.12 258 VAL A CA 1
ATOM 2036 C C . VAL A 1 258 ? -15.118 -3.162 2.156 1.00 80.12 258 VAL A C 1
ATOM 2038 O O . VAL A 1 258 ? -13.998 -3.494 1.791 1.00 80.12 258 VAL A O 1
ATOM 2041 N N . VAL A 1 259 ? -16.229 -3.739 1.692 1.00 81.94 259 VAL A N 1
ATOM 2042 C CA . VAL A 1 259 ? -16.215 -4.844 0.726 1.00 81.94 259 VAL A CA 1
ATOM 2043 C C . VAL A 1 259 ? -15.565 -4.398 -0.580 1.00 81.94 259 VAL A C 1
ATOM 2045 O O . VAL A 1 259 ? -14.712 -5.112 -1.103 1.00 81.94 259 VAL A O 1
ATOM 2048 N N . ALA A 1 260 ? -15.901 -3.203 -1.073 1.00 85.25 260 ALA A N 1
ATOM 2049 C CA . ALA A 1 260 ? -15.261 -2.627 -2.251 1.00 85.25 260 ALA A CA 1
ATOM 2050 C C . ALA A 1 260 ? -13.750 -2.435 -2.043 1.00 85.25 260 ALA A C 1
ATOM 2052 O O . ALA A 1 260 ? -12.965 -2.787 -2.918 1.00 85.25 260 ALA A O 1
ATOM 2053 N N . MET A 1 261 ? -13.326 -1.956 -0.871 1.00 84.12 261 MET A N 1
ATOM 2054 C CA . MET A 1 261 ? -11.915 -1.765 -0.532 1.00 84.12 261 MET A CA 1
ATOM 2055 C C . MET A 1 261 ? -11.157 -3.083 -0.36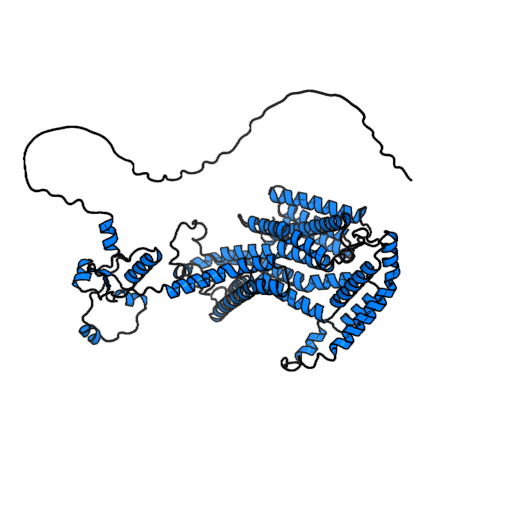7 1.00 84.12 261 MET A C 1
ATOM 2057 O O . MET A 1 261 ? -10.025 -3.195 -0.828 1.00 84.12 261 MET A O 1
ATOM 2061 N N . THR A 1 262 ? -11.769 -4.101 0.240 1.00 80.69 262 THR A N 1
ATOM 2062 C CA . THR A 1 262 ? -11.207 -5.456 0.307 1.00 80.69 262 THR A CA 1
ATOM 2063 C C . THR A 1 262 ? -11.101 -6.069 -1.088 1.00 80.69 262 THR A C 1
ATOM 2065 O O . THR A 1 262 ? -10.083 -6.674 -1.406 1.00 80.69 262 THR A O 1
ATOM 2068 N N . GLY A 1 263 ? -12.107 -5.864 -1.942 1.00 85.38 263 GLY A N 1
ATOM 2069 C CA . GLY A 1 263 ? -12.072 -6.269 -3.345 1.00 85.38 263 GLY A CA 1
ATOM 2070 C C . GLY A 1 263 ? -10.953 -5.574 -4.121 1.00 85.38 263 GLY A C 1
ATOM 2071 O O . GLY A 1 263 ? -10.217 -6.237 -4.846 1.00 85.38 263 GLY A O 1
ATOM 2072 N N . LEU A 1 264 ? -10.764 -4.267 -3.915 1.00 85.75 264 LEU A N 1
ATOM 2073 C CA . LEU A 1 264 ? -9.670 -3.499 -4.513 1.00 85.75 264 LEU A CA 1
ATOM 2074 C C . LEU A 1 264 ? -8.301 -3.996 -4.032 1.00 85.75 264 LEU A C 1
ATOM 2076 O O . LEU A 1 264 ? -7.402 -4.177 -4.847 1.00 85.75 264 LEU A O 1
ATOM 2080 N N . ALA A 1 265 ? -8.151 -4.259 -2.733 1.00 81.00 265 ALA A N 1
ATOM 2081 C CA . ALA A 1 265 ? -6.925 -4.809 -2.161 1.00 81.00 265 ALA A CA 1
ATOM 2082 C C . ALA A 1 265 ? -6.606 -6.199 -2.733 1.00 81.00 265 ALA A C 1
ATOM 2084 O O . ALA A 1 265 ? -5.483 -6.448 -3.163 1.00 81.00 265 ALA A O 1
ATOM 2085 N N . ALA A 1 266 ? -7.607 -7.082 -2.807 1.00 82.19 266 ALA A N 1
ATOM 2086 C CA . ALA A 1 266 ? -7.461 -8.407 -3.398 1.00 82.19 266 ALA A CA 1
ATOM 2087 C C . ALA A 1 266 ? -7.123 -8.326 -4.893 1.00 82.19 266 ALA A C 1
ATOM 2089 O O . ALA A 1 266 ? -6.246 -9.042 -5.362 1.00 82.19 266 ALA A O 1
ATOM 2090 N N . PHE A 1 267 ? -7.759 -7.425 -5.645 1.00 85.69 267 PHE A N 1
ATOM 2091 C CA . PHE A 1 267 ? -7.431 -7.191 -7.051 1.00 85.69 267 PHE A CA 1
ATOM 2092 C C . PHE A 1 267 ? -5.986 -6.693 -7.223 1.00 85.69 267 PHE A C 1
ATOM 2094 O O . PHE A 1 267 ? -5.256 -7.203 -8.072 1.00 85.69 267 PHE A O 1
ATOM 2101 N N . ASN A 1 268 ? -5.550 -5.746 -6.388 1.00 84.25 268 ASN A N 1
ATOM 2102 C CA . ASN A 1 268 ? -4.191 -5.201 -6.400 1.00 84.25 268 ASN A CA 1
ATOM 2103 C C . ASN A 1 268 ? -3.118 -6.237 -6.047 1.00 84.25 268 ASN A C 1
ATOM 2105 O O . ASN A 1 268 ? -2.011 -6.162 -6.565 1.00 84.25 268 ASN A O 1
ATOM 2109 N N . ALA A 1 269 ? -3.437 -7.186 -5.168 1.00 77.00 269 ALA A N 1
ATOM 2110 C CA . ALA A 1 269 ? -2.528 -8.256 -4.771 1.00 77.00 269 ALA A CA 1
ATOM 2111 C C . ALA A 1 269 ? -2.503 -9.408 -5.785 1.00 77.00 269 ALA A C 1
ATOM 2113 O O . ALA A 1 269 ? -1.445 -9.914 -6.135 1.00 77.00 269 ALA A O 1
ATOM 2114 N N . LEU A 1 270 ? -3.668 -9.821 -6.288 1.00 81.38 270 LEU A N 1
ATOM 2115 C CA . LEU A 1 270 ? -3.792 -11.059 -7.061 1.00 81.38 270 LEU A CA 1
ATOM 2116 C C . LEU A 1 270 ? -3.754 -10.846 -8.571 1.00 81.38 270 LEU A C 1
ATOM 2118 O O . LEU A 1 270 ? -3.247 -11.691 -9.301 1.00 81.38 270 LEU A O 1
ATOM 2122 N N . VAL A 1 271 ? -4.339 -9.751 -9.057 1.00 84.31 271 VAL A N 1
ATOM 2123 C CA . VAL A 1 271 ? -4.570 -9.544 -10.493 1.00 84.31 271 VAL A CA 1
ATOM 2124 C C . VAL A 1 271 ? -3.563 -8.568 -11.076 1.00 84.31 271 VAL A C 1
ATOM 2126 O O . VAL A 1 271 ? -3.036 -8.823 -12.159 1.00 84.31 271 VAL A O 1
ATOM 2129 N N . LEU A 1 272 ? -3.274 -7.469 -10.373 1.00 82.25 272 LEU A N 1
ATOM 2130 C CA . LEU A 1 272 ? -2.402 -6.419 -10.895 1.00 82.25 272 LEU A CA 1
ATOM 2131 C C . LEU A 1 272 ? -0.975 -6.913 -11.207 1.00 82.25 272 LEU A C 1
ATOM 2133 O O . LEU A 1 272 ? -0.520 -6.633 -12.318 1.00 82.25 272 LEU A O 1
ATOM 2137 N N . PRO A 1 273 ? -0.287 -7.690 -10.343 1.00 79.81 273 PRO A N 1
ATOM 2138 C CA . PRO A 1 273 ? 1.058 -8.174 -10.653 1.00 79.81 273 PRO A CA 1
ATOM 2139 C C . PRO A 1 273 ? 1.065 -9.064 -11.901 1.00 79.81 273 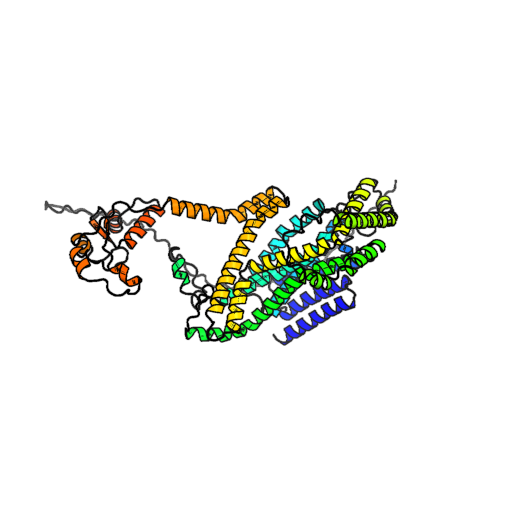PRO A C 1
ATOM 2141 O O . PRO A 1 273 ? 1.855 -8.844 -12.813 1.00 79.81 273 PRO A O 1
ATOM 2144 N N . LEU A 1 274 ? 0.099 -9.983 -12.015 1.00 81.12 274 LEU A N 1
ATOM 2145 C CA . LEU A 1 274 ? -0.037 -10.867 -13.180 1.00 81.12 274 LEU A CA 1
ATOM 2146 C C . LEU A 1 274 ? -0.352 -10.091 -14.470 1.00 81.12 274 LEU A C 1
ATOM 2148 O O . LEU A 1 274 ? 0.127 -10.440 -15.550 1.00 81.12 274 LEU A O 1
ATOM 2152 N N . ALA A 1 275 ? -1.170 -9.040 -14.383 1.00 83.50 275 ALA A N 1
ATOM 2153 C CA . ALA A 1 275 ? -1.489 -8.186 -15.524 1.00 83.50 275 ALA A CA 1
ATOM 2154 C C . ALA A 1 275 ? -0.264 -7.381 -15.989 1.00 83.50 275 ALA A C 1
ATOM 2156 O O . ALA A 1 275 ? -0.002 -7.275 -17.191 1.00 83.50 275 ALA A O 1
ATOM 2157 N N . LEU A 1 276 ? 0.517 -6.856 -15.045 1.00 81.81 276 LEU A N 1
ATOM 2158 C CA . LEU A 1 276 ? 1.768 -6.162 -15.332 1.00 81.81 276 LEU A CA 1
ATOM 2159 C C . LEU A 1 276 ? 2.815 -7.126 -15.920 1.00 81.81 276 LEU A C 1
ATOM 2161 O O . LEU A 1 276 ? 3.505 -6.752 -16.865 1.00 81.81 276 LEU A O 1
ATOM 2165 N N . GLU A 1 277 ? 2.869 -8.386 -15.469 1.00 80.44 277 GLU A N 1
ATOM 2166 C CA . GLU A 1 277 ? 3.789 -9.402 -16.003 1.00 80.44 277 GLU A CA 1
ATOM 2167 C C . GLU A 1 277 ? 3.459 -9.690 -17.463 1.00 80.44 277 GLU A C 1
ATOM 2169 O O . GLU A 1 277 ? 4.335 -9.642 -18.326 1.00 80.44 277 GLU A O 1
ATOM 2174 N N . ARG A 1 278 ? 2.172 -9.882 -17.774 1.00 82.75 278 ARG A N 1
ATOM 2175 C CA . ARG A 1 278 ? 1.713 -10.022 -19.163 1.00 82.75 278 ARG A CA 1
ATOM 2176 C C . ARG A 1 278 ? 2.065 -8.807 -20.012 1.00 82.75 278 ARG A C 1
ATOM 2178 O O . ARG A 1 278 ? 2.399 -8.967 -21.182 1.00 82.75 278 ARG A O 1
ATOM 2185 N N . THR A 1 279 ? 2.012 -7.605 -19.440 1.00 83.19 279 THR A N 1
ATOM 2186 C CA . THR A 1 279 ? 2.371 -6.375 -20.161 1.00 83.19 279 THR A CA 1
ATOM 2187 C C . THR A 1 279 ? 3.845 -6.376 -20.562 1.00 83.19 279 THR A C 1
ATOM 2189 O O . THR A 1 279 ? 4.158 -5.961 -21.676 1.00 83.19 279 THR A O 1
ATOM 2192 N N . VAL A 1 280 ? 4.739 -6.895 -19.710 1.00 81.19 280 VAL A N 1
ATOM 2193 C CA . VAL A 1 280 ? 6.150 -7.108 -20.077 1.00 81.19 280 VAL A CA 1
ATOM 2194 C C . VAL A 1 280 ? 6.249 -8.120 -21.205 1.00 81.19 280 VAL A C 1
ATOM 2196 O O . VAL A 1 280 ? 6.905 -7.841 -22.193 1.00 81.19 280 VAL A O 1
ATOM 2199 N N . LEU A 1 281 ? 5.559 -9.259 -21.114 1.00 80.00 281 LEU A N 1
ATOM 2200 C CA . LEU A 1 281 ? 5.643 -10.304 -22.141 1.00 80.00 281 LEU A CA 1
ATOM 2201 C C . LEU A 1 281 ? 5.176 -9.828 -23.519 1.00 80.00 281 LEU A C 1
ATOM 2203 O O . LEU A 1 281 ? 5.787 -10.169 -24.525 1.00 80.00 281 LEU A O 1
ATOM 2207 N N . HIS A 1 282 ? 4.122 -9.020 -23.580 1.00 83.19 282 HIS A N 1
ATOM 2208 C CA . HIS A 1 282 ? 3.606 -8.477 -24.838 1.00 83.19 282 HIS A CA 1
ATOM 2209 C C . HIS A 1 282 ? 4.332 -7.210 -25.307 1.00 83.19 282 HIS A C 1
ATOM 2211 O O . HIS A 1 282 ? 3.958 -6.626 -26.327 1.00 83.19 282 HIS A O 1
ATOM 2217 N N . HIS A 1 283 ? 5.362 -6.764 -24.588 1.00 84.38 283 HIS A N 1
ATOM 2218 C CA . HIS A 1 283 ? 6.070 -5.547 -24.936 1.00 84.38 283 HIS A CA 1
ATOM 2219 C C . HIS A 1 283 ? 6.849 -5.711 -26.248 1.00 84.38 283 HIS A C 1
ATOM 2221 O O . HIS A 1 283 ? 7.476 -6.740 -26.495 1.00 84.38 283 HIS A O 1
ATOM 2227 N N . LYS A 1 284 ? 6.868 -4.672 -27.095 1.00 84.44 284 LYS A N 1
ATOM 2228 C CA . LYS A 1 284 ? 7.533 -4.713 -28.417 1.00 84.44 284 LYS A CA 1
ATOM 2229 C C . LYS A 1 284 ? 9.041 -4.968 -28.331 1.00 84.44 284 LYS A C 1
ATOM 2231 O O . LYS A 1 284 ? 9.635 -5.467 -29.279 1.00 84.44 284 LYS A O 1
ATOM 2236 N N . ARG A 1 285 ? 9.658 -4.595 -27.204 1.00 76.69 285 ARG A N 1
ATOM 2237 C CA . ARG A 1 285 ? 11.092 -4.810 -26.936 1.00 76.69 285 ARG A CA 1
ATOM 2238 C C . ARG A 1 285 ? 11.394 -6.214 -26.405 1.00 76.69 285 ARG A C 1
ATOM 2240 O O . ARG A 1 285 ? 12.560 -6.573 -26.272 1.00 76.69 285 ARG A O 1
ATOM 2247 N N . THR A 1 286 ? 10.372 -7.005 -26.092 1.00 77.31 286 THR A N 1
ATOM 2248 C CA . THR A 1 286 ? 10.548 -8.385 -25.651 1.00 77.31 286 THR A CA 1
ATOM 2249 C C . THR A 1 286 ? 10.813 -9.269 -26.864 1.00 77.31 286 THR A C 1
ATOM 2251 O O . THR A 1 286 ? 9.994 -9.284 -27.783 1.00 77.31 286 THR A O 1
ATOM 2254 N N . PRO A 1 287 ? 11.942 -10.002 -26.903 1.00 74.25 287 PRO A N 1
ATOM 2255 C CA . PRO A 1 287 ? 12.284 -10.836 -28.048 1.00 74.25 287 PRO A CA 1
ATOM 2256 C C . PRO A 1 287 ? 11.149 -11.814 -28.405 1.00 74.25 287 PRO A C 1
ATOM 2258 O O . PRO A 1 287 ? 10.617 -12.464 -27.502 1.00 74.25 287 PRO A O 1
ATOM 2261 N N . PRO A 1 288 ? 10.788 -11.990 -29.691 1.00 71.62 288 PRO A N 1
ATOM 2262 C CA . PRO A 1 288 ? 9.692 -12.881 -30.094 1.00 71.62 288 PRO A CA 1
ATOM 2263 C C . PRO A 1 288 ? 9.869 -14.331 -29.625 1.00 71.62 288 PRO A C 1
ATOM 2265 O O . PRO A 1 288 ? 8.907 -15.010 -29.276 1.00 71.62 288 PRO A O 1
ATOM 2268 N N . SER A 1 289 ? 11.114 -14.804 -29.555 1.00 59.12 289 SER A N 1
ATOM 2269 C CA . SER A 1 289 ? 11.470 -16.119 -29.006 1.00 59.12 289 SER A CA 1
ATOM 2270 C C . SER A 1 289 ? 11.078 -16.277 -27.534 1.00 59.12 289 SER A C 1
ATOM 2272 O O . SER A 1 289 ? 10.649 -17.343 -27.087 1.00 59.12 289 SER A O 1
ATOM 2274 N N . LEU A 1 290 ? 11.175 -15.184 -26.788 1.00 64.25 290 LEU A N 1
ATOM 2275 C CA . LEU A 1 290 ? 10.810 -15.090 -25.389 1.00 64.25 290 LEU A CA 1
ATOM 2276 C C . LEU A 1 290 ? 9.293 -15.089 -25.223 1.00 64.25 290 LEU A C 1
ATOM 2278 O O . LEU A 1 290 ? 8.759 -15.819 -24.388 1.00 64.25 290 LEU A O 1
ATOM 2282 N N . GLN A 1 291 ? 8.599 -14.350 -26.091 1.00 70.12 291 GLN A N 1
ATOM 2283 C CA . GLN A 1 291 ? 7.140 -14.363 -26.166 1.00 70.12 291 GLN A CA 1
ATOM 2284 C C . GLN A 1 291 ? 6.612 -15.771 -26.457 1.00 70.12 291 GLN A C 1
ATOM 2286 O O . GLN A 1 291 ? 5.716 -16.236 -25.759 1.00 70.12 291 GLN A O 1
ATOM 2291 N N . ALA A 1 292 ? 7.204 -16.480 -27.424 1.00 66.38 292 ALA A N 1
ATOM 2292 C CA . ALA A 1 292 ? 6.816 -17.845 -27.777 1.00 66.38 292 ALA A CA 1
ATOM 2293 C C . ALA A 1 292 ? 7.035 -18.835 -26.619 1.00 66.38 292 ALA A C 1
ATOM 2295 O O . ALA A 1 292 ? 6.166 -19.659 -26.333 1.00 66.38 292 ALA A O 1
ATOM 2296 N N . THR A 1 293 ? 8.162 -18.719 -25.911 1.00 64.19 293 THR A N 1
ATOM 2297 C CA . THR A 1 293 ? 8.492 -19.600 -24.778 1.00 64.19 293 THR A CA 1
ATOM 2298 C C . THR A 1 293 ? 7.542 -19.379 -23.601 1.00 64.19 293 THR A C 1
ATOM 2300 O O . THR A 1 293 ? 7.017 -20.344 -23.041 1.00 64.19 293 THR A O 1
ATOM 2303 N N . CYS A 1 294 ? 7.270 -18.121 -23.238 1.00 65.19 294 CYS A N 1
ATOM 2304 C CA . CYS A 1 294 ? 6.344 -17.827 -22.147 1.00 65.19 294 CYS A CA 1
ATOM 2305 C C . CYS A 1 294 ? 4.889 -18.141 -22.558 1.00 65.19 294 CYS A C 1
ATOM 2307 O O . CYS A 1 294 ? 4.151 -18.713 -21.761 1.00 65.19 294 CYS A O 1
ATOM 2309 N N . ALA A 1 295 ? 4.483 -17.904 -23.812 1.00 68.19 295 ALA A N 1
ATOM 2310 C CA . ALA A 1 295 ? 3.161 -18.300 -24.309 1.00 68.19 295 ALA A CA 1
ATOM 2311 C C . ALA A 1 295 ? 2.938 -19.824 -24.261 1.00 68.19 295 ALA A C 1
ATOM 2313 O O . ALA A 1 295 ? 1.864 -20.276 -23.859 1.00 68.19 295 ALA A O 1
ATOM 2314 N N . ALA A 1 296 ? 3.950 -20.628 -24.606 1.00 65.06 296 ALA A N 1
ATOM 2315 C CA . ALA A 1 296 ? 3.890 -22.087 -24.494 1.00 65.06 296 ALA A CA 1
ATOM 2316 C C . ALA A 1 296 ? 3.749 -22.553 -23.032 1.00 65.06 296 ALA A C 1
ATOM 2318 O O . ALA A 1 296 ? 2.928 -23.419 -22.734 1.00 65.06 296 ALA A O 1
ATOM 2319 N N . ALA A 1 297 ? 4.488 -21.933 -22.104 1.00 63.78 297 ALA A N 1
ATOM 2320 C CA . ALA A 1 297 ? 4.386 -22.246 -20.676 1.00 63.78 297 ALA A CA 1
ATOM 2321 C C . ALA A 1 297 ? 3.002 -21.895 -20.097 1.00 63.78 297 ALA A C 1
ATOM 2323 O O . ALA A 1 297 ? 2.435 -22.658 -19.318 1.00 63.78 297 ALA A O 1
ATOM 2324 N N . TRP A 1 298 ? 2.427 -20.762 -20.505 1.00 62.84 298 TRP A N 1
ATOM 2325 C CA . TRP A 1 298 ? 1.126 -20.299 -20.010 1.00 62.84 298 TRP A CA 1
ATOM 2326 C C . TRP A 1 298 ? -0.051 -21.086 -20.593 1.00 62.84 298 TRP A C 1
ATOM 2328 O O . TRP A 1 298 ? -1.034 -21.334 -19.898 1.00 62.84 298 TRP A O 1
ATOM 2338 N N . THR A 1 299 ? 0.034 -21.499 -21.858 1.00 65.06 299 THR A N 1
ATOM 2339 C CA . THR A 1 299 ? -1.022 -22.297 -22.507 1.00 65.06 299 THR A CA 1
ATOM 2340 C C . THR A 1 299 ? -1.108 -23.716 -21.948 1.00 65.06 299 THR A C 1
ATOM 2342 O O . THR A 1 299 ? -2.210 -24.252 -21.842 1.00 65.06 299 THR A O 1
ATOM 2345 N N . GLN A 1 300 ? 0.013 -24.301 -21.515 1.00 57.81 300 GLN A N 1
ATOM 2346 C CA . GLN A 1 300 ? 0.018 -25.597 -20.824 1.00 57.81 300 GLN A CA 1
ATOM 2347 C C . GLN A 1 300 ? -0.537 -25.530 -19.392 1.00 57.81 300 GLN A C 1
ATOM 2349 O O . GLN A 1 300 ? -1.051 -26.527 -18.886 1.00 57.81 300 GLN A O 1
ATOM 2354 N N . HIS A 1 301 ? -0.489 -24.359 -18.753 1.00 55.06 301 HIS A N 1
ATOM 2355 C CA . HIS A 1 301 ? -0.883 -24.163 -17.359 1.00 55.06 301 HIS A CA 1
ATOM 2356 C C . HIS A 1 301 ? -1.922 -23.047 -17.225 1.00 55.06 301 HIS A C 1
ATOM 2358 O O . HIS A 1 301 ? -1.693 -22.036 -16.564 1.00 55.06 301 HIS A O 1
ATOM 2364 N N . SER A 1 302 ? -3.105 -23.220 -17.826 1.00 51.09 302 SER A N 1
ATOM 2365 C CA . SER A 1 302 ? -4.227 -22.351 -17.463 1.00 51.09 302 SER A CA 1
ATOM 2366 C C . SER A 1 302 ? -4.541 -22.555 -15.966 1.00 51.09 302 SER A C 1
ATOM 2368 O O . SER A 1 302 ? -4.768 -23.699 -15.541 1.00 51.09 302 SER A O 1
ATOM 2370 N N . PRO A 1 303 ? -4.581 -21.477 -15.157 1.00 52.88 303 PRO A N 1
ATOM 2371 C CA . PRO A 1 303 ? -4.783 -21.562 -13.707 1.00 52.88 303 PRO A CA 1
ATOM 2372 C C . PRO A 1 303 ? -6.115 -22.225 -13.319 1.00 52.88 303 PRO A C 1
ATOM 2374 O O . PRO A 1 303 ? -6.259 -22.743 -12.214 1.00 52.88 303 PRO A O 1
ATOM 2377 N N . TRP A 1 304 ? -7.080 -22.282 -14.242 1.00 49.94 304 TRP A N 1
ATOM 2378 C CA . TRP A 1 304 ? -8.387 -22.903 -14.017 1.00 49.94 304 TRP A CA 1
ATOM 2379 C C . TRP A 1 304 ? -8.401 -24.412 -14.301 1.00 49.94 304 TRP A C 1
ATOM 2381 O O . TRP A 1 304 ? -9.152 -25.150 -13.666 1.00 49.94 304 TRP A O 1
ATOM 2391 N N . THR A 1 305 ? -7.549 -24.903 -15.205 1.00 52.03 305 THR A N 1
ATOM 2392 C CA . THR A 1 305 ? -7.453 -26.339 -15.540 1.00 52.03 305 THR A CA 1
ATOM 2393 C C . THR A 1 305 ? -6.714 -27.150 -14.475 1.00 52.03 305 THR A C 1
ATOM 2395 O O . THR A 1 305 ? -7.093 -28.292 -14.210 1.00 52.03 305 THR A O 1
ATOM 2398 N N . LEU A 1 306 ? -5.736 -26.559 -13.781 1.00 45.94 306 LEU A N 1
ATOM 2399 C CA . LEU A 1 306 ? -4.987 -27.218 -12.701 1.00 45.94 306 LEU A CA 1
ATOM 2400 C C . LEU A 1 306 ? -5.855 -27.546 -11.475 1.00 45.94 306 LEU A C 1
ATOM 2402 O O . LEU A 1 306 ? -5.642 -28.565 -10.818 1.00 45.94 306 LEU A O 1
ATOM 2406 N N . HIS A 1 307 ? -6.906 -26.765 -11.208 1.00 47.75 307 HIS A N 1
ATOM 2407 C CA . HIS A 1 307 ? -7.818 -27.038 -10.092 1.00 47.75 307 HIS A CA 1
ATOM 2408 C C . HIS A 1 307 ? -8.598 -28.359 -10.265 1.00 47.75 307 HIS A C 1
ATOM 2410 O O . HIS A 1 307 ? -8.989 -28.985 -9.278 1.00 47.75 307 HIS A O 1
ATOM 2416 N N . SER A 1 308 ? -8.773 -28.830 -11.509 1.00 49.16 308 SER A N 1
ATOM 2417 C CA . SER A 1 308 ? -9.364 -30.146 -11.794 1.00 49.16 308 SER A CA 1
ATOM 2418 C C . SER A 1 308 ? -8.396 -31.307 -11.526 1.00 49.16 308 SER A C 1
ATOM 2420 O O . SER A 1 308 ? -8.826 -32.356 -11.052 1.00 49.16 308 SER A O 1
ATOM 2422 N N . GLN A 1 309 ? -7.088 -31.106 -11.729 1.00 45.56 309 GLN A N 1
ATOM 2423 C CA . GLN A 1 309 ? -6.059 -32.116 -11.451 1.00 45.56 309 GLN A CA 1
ATOM 2424 C C . GLN A 1 309 ? -5.763 -32.264 -9.951 1.00 45.56 309 GLN A C 1
ATOM 2426 O O . GLN A 1 309 ? -5.494 -33.372 -9.491 1.00 45.56 309 GLN A O 1
ATOM 2431 N N . TYR A 1 310 ? -5.887 -31.193 -9.160 1.00 45.38 310 TYR A N 1
ATOM 2432 C CA . TYR A 1 310 ? -5.642 -31.249 -7.712 1.00 45.38 310 TYR A CA 1
ATOM 2433 C C . TYR A 1 310 ? -6.823 -31.774 -6.878 1.00 45.38 310 TYR A C 1
ATOM 2435 O O . TYR A 1 310 ? -6.605 -32.237 -5.757 1.00 45.38 310 TYR A O 1
ATOM 2443 N N . ARG A 1 311 ? -8.056 -31.814 -7.411 1.00 46.19 311 ARG A N 1
ATOM 2444 C CA . ARG A 1 311 ? -9.200 -32.447 -6.714 1.00 46.19 311 ARG A CA 1
ATOM 2445 C C . ARG A 1 311 ? -9.071 -33.969 -6.548 1.00 46.19 311 ARG A C 1
ATOM 2447 O O . ARG A 1 311 ? -9.812 -34.534 -5.754 1.00 46.19 311 ARG A O 1
ATOM 2454 N N . GLY A 1 312 ? -8.138 -34.623 -7.246 1.00 43.62 312 GLY A N 1
ATOM 2455 C CA . GLY A 1 312 ? -7.878 -36.062 -7.107 1.00 43.62 312 GLY A CA 1
ATOM 2456 C C . GLY A 1 312 ? -6.772 -36.444 -6.114 1.00 43.62 312 GLY A C 1
ATOM 2457 O O . GLY A 1 312 ? -6.557 -37.631 -5.886 1.00 43.62 312 GLY A O 1
ATOM 2458 N N . ALA A 1 313 ? -6.045 -35.486 -5.527 1.00 41.28 313 ALA A N 1
ATOM 2459 C CA . ALA A 1 313 ? -4.820 -35.769 -4.774 1.00 41.28 313 ALA A CA 1
ATOM 2460 C C . ALA A 1 313 ? -4.973 -35.521 -3.263 1.00 41.28 313 ALA A C 1
ATOM 2462 O O . ALA A 1 313 ? -4.353 -34.631 -2.689 1.00 41.28 313 ALA A O 1
ATOM 2463 N N . SER A 1 314 ? -5.757 -36.365 -2.590 1.00 42.44 314 SER A N 1
ATOM 2464 C CA . SER A 1 314 ? -5.899 -36.398 -1.123 1.00 42.44 314 SER A CA 1
ATOM 2465 C C . SER A 1 314 ? -4.699 -37.022 -0.376 1.00 42.44 314 SER A C 1
ATOM 2467 O O . SER A 1 314 ? -4.844 -37.446 0.764 1.00 42.44 314 SER A O 1
ATOM 2469 N N . TYR A 1 315 ? -3.502 -37.077 -0.971 1.00 42.62 315 TYR A N 1
ATOM 2470 C CA . TYR A 1 315 ? -2.302 -37.667 -0.356 1.00 42.62 315 TYR A CA 1
ATOM 2471 C C . TYR A 1 315 ? -1.093 -36.732 -0.490 1.00 42.62 315 TYR A C 1
ATOM 2473 O O . TYR A 1 315 ? -0.214 -36.929 -1.327 1.00 42.62 315 TYR A O 1
ATOM 2481 N N . LEU A 1 316 ? -1.043 -35.696 0.352 1.00 43.16 316 LEU A N 1
ATOM 2482 C CA . LEU A 1 316 ? 0.002 -34.660 0.321 1.00 43.16 316 LEU A CA 1
ATOM 2483 C C . LEU A 1 316 ? 1.239 -34.968 1.197 1.00 43.16 316 LEU A C 1
ATOM 2485 O O . LEU A 1 316 ? 2.101 -34.112 1.355 1.00 43.16 316 LEU A O 1
ATOM 2489 N N . GLY A 1 317 ? 1.352 -36.174 1.767 1.00 41.66 317 GLY A N 1
ATOM 2490 C CA . GLY A 1 317 ? 2.427 -36.514 2.714 1.00 41.66 317 GLY A CA 1
ATOM 2491 C C . GLY A 1 317 ? 3.642 -37.256 2.140 1.00 41.66 317 GLY A C 1
ATOM 2492 O O . GLY A 1 317 ? 4.716 -37.173 2.721 1.00 41.66 317 GLY A O 1
ATOM 2493 N N . ALA A 1 318 ? 3.510 -37.974 1.018 1.00 40.66 318 ALA A N 1
ATOM 2494 C CA . ALA A 1 318 ? 4.523 -38.961 0.602 1.00 40.66 318 ALA A CA 1
ATOM 2495 C C . ALA A 1 318 ? 5.205 -38.690 -0.755 1.00 40.66 318 ALA A C 1
ATOM 2497 O O . ALA A 1 318 ? 6.157 -39.379 -1.100 1.00 40.66 318 ALA A O 1
ATOM 2498 N N . ARG A 1 319 ? 4.763 -37.692 -1.537 1.00 40.16 319 ARG A N 1
ATOM 2499 C CA . ARG A 1 319 ? 5.286 -37.439 -2.903 1.00 40.16 319 ARG A CA 1
ATOM 2500 C C . ARG A 1 319 ? 6.285 -36.286 -3.041 1.00 40.16 319 ARG A C 1
ATOM 2502 O O . ARG A 1 319 ? 6.803 -36.066 -4.131 1.00 40.16 319 ARG A O 1
ATOM 2509 N N . LEU A 1 320 ? 6.593 -35.566 -1.961 1.00 45.88 320 LEU A N 1
ATOM 2510 C CA . LEU A 1 320 ? 7.550 -34.449 -1.995 1.00 45.88 320 LEU A CA 1
ATOM 2511 C C . LEU A 1 320 ? 9.024 -34.894 -2.024 1.00 45.88 320 LEU A C 1
ATOM 2513 O O . LEU A 1 320 ? 9.890 -34.087 -2.353 1.00 45.88 320 LEU A O 1
ATOM 2517 N N . THR A 1 321 ? 9.328 -36.163 -1.737 1.00 47.31 321 THR A N 1
ATOM 2518 C CA . THR A 1 321 ? 10.709 -36.675 -1.740 1.00 47.31 321 THR A CA 1
ATOM 2519 C C . THR A 1 321 ? 11.153 -37.267 -3.081 1.00 47.31 321 THR A C 1
ATOM 2521 O O . THR A 1 321 ? 12.332 -37.148 -3.402 1.00 47.31 321 THR A O 1
ATOM 2524 N N . ASP A 1 322 ? 10.241 -37.786 -3.913 1.00 43.72 322 ASP A N 1
ATOM 2525 C CA . ASP A 1 322 ? 10.599 -38.453 -5.184 1.00 43.72 322 ASP A CA 1
ATOM 2526 C C . ASP A 1 322 ? 10.551 -37.554 -6.435 1.00 43.72 322 ASP A C 1
ATOM 2528 O O . ASP A 1 322 ? 11.071 -37.920 -7.489 1.00 43.72 322 ASP A O 1
ATOM 2532 N N . HIS A 1 323 ? 10.002 -36.336 -6.358 1.00 45.00 323 HIS A N 1
ATOM 2533 C CA . HIS A 1 323 ? 9.921 -35.437 -7.524 1.00 45.00 323 HIS A CA 1
ATOM 2534 C C . HIS A 1 323 ? 11.156 -34.556 -7.780 1.00 45.00 323 HIS A C 1
ATOM 2536 O O . HIS A 1 323 ? 11.176 -33.798 -8.752 1.00 45.00 323 HIS A O 1
ATOM 2542 N N . LYS A 1 324 ? 12.229 -34.702 -6.991 1.00 48.28 324 LYS A N 1
ATOM 2543 C CA . LYS A 1 324 ? 13.495 -33.979 -7.219 1.00 48.28 324 LYS A CA 1
ATOM 2544 C C . LYS A 1 324 ? 14.242 -34.413 -8.491 1.00 48.28 324 LYS A C 1
ATOM 2546 O O . LYS A 1 324 ? 15.068 -33.652 -8.974 1.00 48.28 324 LYS A O 1
ATOM 2551 N N . GLY A 1 325 ? 13.954 -35.582 -9.072 1.00 46.81 325 GLY A N 1
ATOM 2552 C CA . GLY A 1 325 ? 14.674 -36.069 -10.261 1.00 46.81 325 GLY A CA 1
ATOM 2553 C C . GLY A 1 325 ? 14.165 -35.548 -11.614 1.00 46.81 325 GLY A C 1
ATOM 2554 O O . GLY A 1 325 ? 14.946 -35.420 -12.551 1.00 46.81 325 GLY A O 1
ATOM 2555 N N . GLY A 1 326 ? 12.868 -35.235 -11.739 1.00 44.91 326 GLY A N 1
ATOM 2556 C CA . GLY A 1 326 ? 12.228 -34.985 -13.043 1.00 44.91 326 GLY A CA 1
ATOM 2557 C C . GLY A 1 326 ? 12.044 -33.511 -13.415 1.00 44.91 326 GLY A C 1
ATOM 2558 O O . GLY A 1 326 ? 12.316 -33.126 -14.553 1.00 44.91 326 GLY A O 1
ATOM 2559 N N . LEU A 1 327 ? 11.634 -32.663 -12.461 1.00 46.31 327 LEU A N 1
ATOM 2560 C CA . LEU A 1 327 ? 11.290 -31.257 -12.737 1.00 46.31 327 LEU A CA 1
ATOM 2561 C C . LEU A 1 327 ? 12.496 -30.390 -13.134 1.00 46.31 327 LEU A C 1
ATOM 2563 O O . LEU A 1 327 ? 12.341 -29.410 -13.864 1.00 46.31 327 LEU A O 1
ATOM 2567 N N . HIS A 1 328 ? 13.705 -30.746 -12.691 1.00 50.91 328 HIS A N 1
ATOM 2568 C CA . HIS A 1 328 ? 14.904 -29.970 -13.011 1.00 50.91 328 HIS A CA 1
ATOM 2569 C C . HIS A 1 328 ? 15.324 -30.089 -14.482 1.00 50.91 328 HIS A C 1
ATOM 2571 O O . HIS A 1 328 ? 15.900 -29.144 -15.015 1.00 50.91 328 HIS A O 1
ATOM 2577 N N . SER A 1 329 ? 14.989 -31.195 -15.158 1.00 53.94 329 SER A N 1
ATOM 2578 C CA . SER A 1 329 ? 15.374 -31.407 -16.561 1.00 53.94 329 SER A CA 1
ATOM 2579 C C . SER A 1 329 ? 14.633 -30.473 -17.530 1.00 53.94 329 SER A C 1
ATOM 2581 O O . SER A 1 329 ? 15.256 -29.901 -18.423 1.00 53.94 329 SER A O 1
ATOM 2583 N N . GLY A 1 330 ? 13.334 -30.237 -17.305 1.00 57.22 330 GLY A N 1
ATOM 2584 C CA . GLY A 1 330 ? 12.527 -29.318 -18.114 1.00 57.22 330 GLY A CA 1
ATOM 2585 C C . GLY A 1 330 ? 12.838 -27.845 -17.841 1.00 57.22 330 GLY A C 1
ATOM 2586 O O . GLY A 1 330 ? 12.999 -27.059 -18.767 1.00 57.22 330 GLY A O 1
ATOM 2587 N N . ALA A 1 331 ? 13.018 -27.446 -16.579 1.00 56.56 331 ALA A N 1
ATOM 2588 C CA . ALA A 1 331 ? 13.386 -26.061 -16.275 1.00 56.56 331 ALA A CA 1
ATOM 2589 C C . ALA A 1 331 ? 14.765 -25.694 -16.858 1.00 56.56 331 ALA A C 1
ATOM 2591 O O . ALA A 1 331 ? 14.937 -24.607 -17.411 1.00 56.56 331 ALA A O 1
ATOM 2592 N N . ALA A 1 332 ? 15.736 -26.612 -16.791 1.00 61.88 332 ALA A N 1
ATOM 2593 C CA . ALA A 1 332 ? 17.065 -26.399 -17.355 1.00 61.88 332 ALA A CA 1
ATOM 2594 C C . ALA A 1 332 ? 17.044 -26.292 -18.889 1.00 61.88 332 ALA A C 1
ATOM 2596 O O . ALA A 1 332 ? 17.731 -25.431 -19.439 1.00 61.88 332 ALA A O 1
ATOM 2597 N N . SER A 1 333 ? 16.236 -27.106 -19.583 1.00 63.41 333 SER A N 1
ATOM 2598 C CA . SER A 1 333 ? 16.127 -27.036 -21.047 1.00 63.41 333 SER A CA 1
ATOM 2599 C C . SER A 1 333 ? 15.466 -25.738 -21.520 1.00 63.41 333 SER A C 1
ATOM 2601 O O . SER A 1 333 ? 15.941 -25.129 -22.478 1.00 63.41 333 SER A O 1
ATOM 2603 N N . HIS A 1 334 ? 14.444 -25.254 -20.807 1.00 59.91 334 HIS A N 1
ATOM 2604 C CA . HIS A 1 334 ? 13.798 -23.975 -21.110 1.00 59.91 334 HIS A CA 1
ATOM 2605 C C . HIS A 1 334 ? 14.744 -22.793 -20.866 1.00 59.91 334 HIS A C 1
ATOM 2607 O O . HIS A 1 334 ? 14.828 -21.904 -21.708 1.00 59.91 334 HIS A O 1
ATOM 2613 N N . VAL A 1 335 ? 15.511 -22.795 -19.769 1.00 62.53 335 VAL A N 1
ATOM 2614 C CA . VAL A 1 335 ? 16.514 -21.750 -19.486 1.00 62.53 335 VAL A CA 1
ATOM 2615 C C . VAL A 1 335 ? 17.649 -21.762 -20.518 1.00 62.53 335 VAL A C 1
ATOM 2617 O O . VAL A 1 335 ? 18.107 -20.698 -20.936 1.00 62.53 335 VAL A O 1
ATOM 2620 N N . ALA A 1 336 ? 18.085 -22.941 -20.971 1.00 64.50 336 ALA A N 1
ATOM 2621 C CA . ALA A 1 336 ? 19.116 -23.066 -22.000 1.00 64.50 336 ALA A CA 1
ATOM 2622 C C . ALA A 1 336 ? 18.637 -22.548 -23.368 1.00 64.50 336 ALA A C 1
ATOM 2624 O O . ALA A 1 336 ? 19.318 -21.723 -23.980 1.00 64.50 336 ALA A O 1
ATOM 2625 N N . ALA A 1 337 ? 17.441 -22.954 -23.811 1.00 60.66 337 ALA A N 1
ATOM 2626 C CA . ALA A 1 337 ? 16.828 -22.462 -25.047 1.00 60.66 337 ALA A CA 1
ATOM 2627 C C . ALA A 1 337 ? 16.590 -20.941 -25.001 1.00 60.66 337 ALA A C 1
ATOM 2629 O O . ALA A 1 337 ? 16.828 -20.231 -25.978 1.00 60.66 337 ALA A O 1
ATOM 2630 N N . PHE A 1 338 ? 16.198 -20.428 -23.835 1.00 60.16 338 PHE A N 1
ATOM 2631 C CA . PHE A 1 338 ? 15.991 -19.009 -23.576 1.00 60.16 338 PHE A CA 1
ATOM 2632 C C . PHE A 1 338 ? 17.297 -18.202 -23.645 1.00 60.16 338 PHE A C 1
ATOM 2634 O O . PHE A 1 338 ? 17.357 -17.183 -24.334 1.00 60.16 338 PHE A O 1
ATOM 2641 N N . SER A 1 339 ? 18.369 -18.672 -22.993 1.00 63.66 339 SER A N 1
ATOM 2642 C CA . SER A 1 339 ? 19.692 -18.034 -23.068 1.00 63.66 339 SER A CA 1
ATOM 2643 C C . SER A 1 339 ? 20.217 -18.021 -24.506 1.00 63.66 339 SER A C 1
ATOM 2645 O O . SER A 1 339 ? 20.742 -17.008 -24.966 1.00 63.66 339 SER A O 1
ATOM 2647 N N . GLN A 1 340 ? 20.011 -19.105 -25.256 1.00 62.50 340 GLN A N 1
ATOM 2648 C CA . GLN A 1 340 ? 20.430 -19.197 -26.652 1.00 62.50 340 GLN A CA 1
ATOM 2649 C C . GLN A 1 340 ? 19.655 -18.231 -27.562 1.00 62.50 340 GLN A C 1
ATOM 2651 O O . GLN A 1 340 ? 20.264 -17.538 -28.376 1.00 62.50 340 GLN A O 1
ATOM 2656 N N . ALA A 1 341 ? 18.336 -18.125 -27.399 1.00 57.03 341 ALA A N 1
ATOM 2657 C CA . ALA A 1 341 ? 17.517 -17.220 -28.198 1.00 57.03 341 ALA A CA 1
ATOM 2658 C C . ALA A 1 341 ? 17.781 -15.738 -27.885 1.00 57.03 341 ALA A C 1
ATOM 2660 O O . ALA A 1 341 ? 17.724 -14.891 -28.775 1.00 57.03 341 ALA A O 1
ATOM 2661 N N . PHE A 1 342 ? 18.117 -15.418 -26.636 1.00 62.31 342 PHE A N 1
ATOM 2662 C CA . PHE A 1 342 ? 18.478 -14.062 -26.240 1.00 62.31 342 PHE A CA 1
ATOM 2663 C C . PHE A 1 342 ? 19.870 -13.658 -26.752 1.00 62.31 342 PHE A C 1
ATOM 2665 O O . PHE A 1 342 ? 20.056 -12.533 -27.215 1.00 62.31 342 PHE A O 1
ATOM 2672 N N . ARG A 1 343 ? 20.834 -14.593 -26.773 1.00 63.09 343 ARG A N 1
ATOM 2673 C CA . ARG A 1 343 ? 22.159 -14.377 -27.388 1.00 63.09 343 ARG A CA 1
ATOM 2674 C C . ARG A 1 343 ? 22.073 -13.995 -28.867 1.00 63.09 343 ARG A C 1
ATOM 2676 O O . ARG A 1 343 ? 22.925 -13.251 -29.332 1.00 63.09 343 ARG A O 1
ATOM 2683 N N . LEU A 1 344 ? 21.042 -14.445 -29.584 1.00 52.44 344 LEU A N 1
ATOM 2684 C CA . LEU A 1 344 ? 20.813 -14.082 -30.989 1.00 52.44 344 LEU A CA 1
ATOM 2685 C C . LEU A 1 344 ? 20.313 -12.636 -31.170 1.00 52.44 344 LEU A C 1
ATOM 2687 O O . LEU A 1 344 ? 20.539 -12.046 -32.222 1.00 52.44 344 LEU A O 1
ATOM 2691 N N . HIS A 1 345 ? 19.684 -12.044 -30.149 1.00 59.38 345 HIS A N 1
ATOM 2692 C CA . HIS A 1 345 ? 19.206 -10.653 -30.162 1.00 59.38 345 HIS A CA 1
ATOM 2693 C C . HIS A 1 345 ? 20.144 -9.667 -29.438 1.00 59.38 345 HIS A C 1
ATOM 2695 O O . HIS A 1 345 ? 19.943 -8.455 -29.517 1.00 59.38 345 HIS A O 1
ATOM 2701 N N . SER A 1 346 ? 21.203 -10.163 -28.788 1.00 67.12 346 SER A N 1
ATOM 2702 C CA . SER A 1 346 ? 22.224 -9.349 -28.117 1.00 67.12 346 SER A CA 1
ATOM 2703 C C . SER A 1 346 ? 23.076 -8.428 -29.012 1.00 67.12 346 SER A C 1
ATOM 2705 O O . SER A 1 346 ? 23.553 -7.431 -28.467 1.00 67.12 346 SER A O 1
ATOM 2707 N N . PRO A 1 347 ? 23.270 -8.650 -30.336 1.00 78.06 347 PRO A N 1
ATOM 2708 C CA . PRO A 1 347 ? 24.193 -7.827 -31.120 1.00 78.06 347 PRO A CA 1
ATOM 2709 C C . PRO A 1 347 ? 23.805 -6.349 -31.174 1.00 78.06 347 PRO A C 1
ATOM 2711 O O . PRO A 1 347 ? 24.674 -5.498 -31.051 1.00 78.06 347 PRO A O 1
ATOM 2714 N N . ALA A 1 348 ? 22.511 -6.034 -31.294 1.00 78.62 348 ALA A N 1
ATOM 2715 C CA . ALA A 1 348 ? 22.040 -4.648 -31.342 1.00 78.62 348 ALA A CA 1
ATOM 2716 C C . ALA A 1 348 ? 22.193 -3.939 -29.987 1.00 78.62 348 ALA A C 1
ATOM 2718 O O . ALA A 1 348 ? 22.621 -2.790 -29.932 1.00 78.62 348 ALA A O 1
ATOM 2719 N N . ALA A 1 349 ? 21.894 -4.637 -28.886 1.00 78.94 349 ALA A N 1
ATOM 2720 C CA . ALA A 1 349 ? 22.078 -4.098 -27.540 1.00 78.94 349 ALA A CA 1
ATOM 2721 C C . ALA A 1 349 ? 23.567 -3.908 -27.208 1.00 78.94 349 ALA A C 1
ATOM 2723 O O . ALA A 1 349 ? 23.946 -2.898 -26.625 1.00 78.94 349 ALA A O 1
ATOM 2724 N N . LYS A 1 350 ? 24.417 -4.853 -27.628 1.00 83.88 350 LYS A N 1
ATOM 2725 C CA . LYS A 1 350 ? 25.872 -4.756 -27.493 1.00 83.88 350 LYS A CA 1
ATOM 2726 C C . LYS A 1 350 ? 26.438 -3.614 -28.339 1.00 83.88 350 LYS A C 1
ATOM 2728 O O . LYS A 1 350 ? 27.219 -2.832 -27.818 1.00 83.88 350 LYS A O 1
ATOM 2733 N N . ALA A 1 351 ? 25.991 -3.468 -29.586 1.00 86.69 351 ALA A N 1
ATOM 2734 C CA . ALA A 1 351 ? 26.399 -2.368 -30.455 1.00 86.69 351 ALA A CA 1
ATOM 2735 C C . ALA A 1 351 ? 26.009 -1.006 -29.863 1.00 86.69 351 ALA A C 1
ATOM 2737 O O . ALA A 1 351 ? 26.848 -0.121 -29.803 1.00 86.69 351 ALA A O 1
ATOM 2738 N N . ALA A 1 352 ? 24.787 -0.856 -29.337 1.00 84.81 352 ALA A N 1
ATOM 2739 C CA . ALA A 1 352 ? 24.364 0.377 -28.666 1.00 84.81 352 ALA A CA 1
ATOM 2740 C C . ALA A 1 352 ? 25.174 0.671 -27.386 1.00 84.81 352 ALA A C 1
ATOM 2742 O O . ALA A 1 352 ? 25.418 1.828 -27.049 1.00 84.81 352 ALA A O 1
ATOM 2743 N N . PHE A 1 353 ? 25.597 -0.369 -26.660 1.00 84.69 353 PHE A N 1
ATOM 2744 C CA . PHE A 1 353 ? 26.469 -0.233 -25.491 1.00 84.69 353 PHE A CA 1
ATOM 2745 C C . PHE A 1 353 ? 27.895 0.196 -25.888 1.00 84.69 353 PHE A C 1
ATOM 2747 O O . PHE A 1 353 ? 28.471 1.081 -25.255 1.00 84.69 353 PHE A O 1
ATOM 2754 N N . GLU A 1 354 ? 28.440 -0.378 -26.962 1.00 90.50 354 GLU A N 1
ATOM 2755 C CA . GLU A 1 354 ? 29.755 -0.033 -27.521 1.00 90.50 354 GLU A CA 1
ATOM 2756 C C . GLU A 1 354 ? 29.767 1.360 -28.170 1.00 90.50 354 GLU A C 1
ATOM 2758 O O . GLU A 1 354 ? 30.720 2.111 -27.975 1.00 90.50 354 GLU A O 1
ATOM 2763 N N . GLU A 1 355 ? 28.693 1.753 -28.863 1.00 92.38 355 GLU A N 1
ATOM 2764 C CA . GLU A 1 355 ? 28.510 3.086 -29.464 1.00 92.38 355 GLU A CA 1
ATOM 2765 C C . GLU A 1 355 ? 28.568 4.198 -28.407 1.00 92.38 355 GLU A C 1
ATOM 2767 O O . GLU A 1 355 ? 29.059 5.295 -28.663 1.00 92.38 355 GLU A O 1
ATOM 2772 N N . ARG A 1 356 ? 28.153 3.892 -27.173 1.00 87.56 356 ARG A N 1
ATOM 2773 C CA . ARG A 1 356 ? 28.265 4.799 -26.026 1.00 87.56 356 ARG A CA 1
ATOM 2774 C C . ARG A 1 356 ? 29.696 4.923 -25.472 1.00 87.56 356 ARG A C 1
ATOM 2776 O O . ARG A 1 356 ? 29.916 5.637 -24.495 1.00 87.56 356 ARG A O 1
ATOM 2783 N N . GLY A 1 357 ? 30.663 4.205 -26.041 1.00 92.50 357 GLY A N 1
ATOM 2784 C CA . GLY A 1 357 ? 32.051 4.174 -25.581 1.00 92.50 357 GLY A CA 1
ATOM 2785 C C . GLY A 1 357 ? 32.288 3.274 -24.365 1.00 92.50 357 GLY A C 1
ATOM 2786 O O . GLY A 1 357 ? 33.330 3.380 -23.719 1.00 92.50 357 GLY A O 1
ATOM 2787 N N . CYS A 1 358 ? 31.348 2.387 -24.022 1.00 90.56 358 CYS A N 1
ATOM 2788 C CA . CYS A 1 358 ? 31.536 1.460 -22.913 1.00 90.56 358 CYS A CA 1
ATOM 2789 C C . CYS A 1 358 ? 32.379 0.253 -23.347 1.00 90.56 358 CYS A C 1
ATOM 2791 O O . CYS A 1 358 ? 31.972 -0.546 -24.185 1.00 90.56 358 CYS A O 1
ATOM 2793 N N . THR A 1 359 ? 33.550 0.080 -22.731 1.00 92.62 359 THR A N 1
ATOM 2794 C CA . THR A 1 359 ? 34.505 -0.992 -23.071 1.00 92.62 359 THR A CA 1
ATOM 2795 C C . THR A 1 359 ? 34.285 -2.289 -22.280 1.00 92.62 359 THR A C 1
ATOM 2797 O O . THR A 1 359 ? 34.775 -3.348 -22.672 1.00 92.62 359 THR A O 1
ATOM 2800 N N . ALA A 1 360 ? 33.512 -2.243 -21.189 1.00 89.62 360 ALA A N 1
ATOM 2801 C CA . ALA A 1 360 ? 33.274 -3.361 -20.269 1.00 89.62 360 ALA A CA 1
ATOM 2802 C C . ALA A 1 360 ? 32.232 -4.378 -20.789 1.00 89.62 360 ALA A C 1
ATOM 2804 O O . ALA A 1 360 ? 31.229 -4.673 -20.136 1.00 89.62 360 ALA A O 1
ATOM 2805 N N . THR A 1 361 ? 32.464 -4.936 -21.977 1.00 84.94 361 THR A N 1
ATOM 2806 C CA . THR A 1 361 ? 31.533 -5.866 -22.648 1.00 84.94 361 THR A CA 1
ATOM 2807 C C . THR A 1 361 ? 31.296 -7.169 -21.870 1.00 84.94 361 THR A C 1
ATOM 2809 O O . THR A 1 361 ? 30.201 -7.738 -21.933 1.00 84.94 361 THR A O 1
ATOM 2812 N N . ASP A 1 362 ? 32.272 -7.616 -21.075 1.00 85.81 362 ASP A N 1
ATOM 2813 C CA . ASP A 1 362 ? 32.134 -8.781 -20.192 1.00 85.81 362 ASP A CA 1
ATOM 2814 C C . ASP A 1 362 ? 31.155 -8.525 -19.041 1.00 85.81 362 ASP A C 1
ATOM 2816 O O . ASP A 1 362 ? 30.316 -9.375 -18.730 1.00 85.81 362 ASP A O 1
ATOM 2820 N N . LEU A 1 363 ? 31.233 -7.345 -18.415 1.00 82.44 363 LEU A N 1
ATOM 2821 C CA . LEU A 1 363 ? 30.320 -6.947 -17.342 1.00 82.44 363 LEU A CA 1
ATOM 2822 C C . LEU A 1 363 ? 28.895 -6.802 -17.882 1.00 82.44 363 LEU A C 1
ATOM 2824 O O . LEU A 1 363 ? 27.955 -7.334 -17.290 1.00 82.44 363 LEU A O 1
ATOM 2828 N N . PHE A 1 364 ? 28.756 -6.167 -19.049 1.00 81.25 364 PHE A N 1
ATOM 2829 C CA . PHE A 1 364 ? 27.493 -6.087 -19.775 1.00 81.25 364 PHE A CA 1
ATOM 2830 C C . PHE A 1 364 ? 26.898 -7.476 -20.023 1.00 81.25 364 PHE A C 1
ATOM 2832 O O . PHE A 1 364 ? 25.748 -7.720 -19.672 1.00 81.25 364 PHE A O 1
ATOM 2839 N N . SER A 1 365 ? 27.693 -8.415 -20.544 1.00 80.50 365 SER A N 1
ATOM 2840 C CA . SER A 1 365 ? 27.235 -9.781 -20.831 1.00 80.50 365 SER A CA 1
ATOM 2841 C C . SER A 1 365 ? 26.791 -10.520 -19.565 1.00 80.50 365 SER A C 1
ATOM 2843 O O . SER A 1 365 ? 25.749 -11.170 -19.569 1.00 80.50 365 SER A O 1
ATOM 2845 N N . ARG A 1 366 ? 27.519 -10.374 -18.448 1.00 82.00 366 ARG A N 1
ATOM 2846 C CA . ARG A 1 366 ? 27.141 -10.974 -17.155 1.00 82.00 366 ARG A CA 1
ATOM 2847 C C . ARG A 1 366 ? 25.827 -10.420 -16.612 1.00 82.00 366 ARG A C 1
ATOM 2849 O O . ARG A 1 366 ? 25.002 -11.190 -16.118 1.00 82.00 366 ARG A O 1
ATOM 2856 N N . ASN A 1 367 ? 25.634 -9.107 -16.699 1.00 75.81 367 ASN A N 1
ATOM 2857 C CA . ASN A 1 367 ? 24.406 -8.452 -16.253 1.00 75.81 367 ASN A CA 1
ATOM 2858 C C . ASN A 1 367 ? 23.231 -8.792 -17.176 1.00 75.81 367 ASN A C 1
ATOM 2860 O O . ASN A 1 367 ? 22.131 -9.054 -16.703 1.00 75.81 367 ASN A O 1
ATOM 2864 N N . LEU A 1 368 ? 23.474 -8.902 -18.480 1.00 75.12 368 LEU A N 1
ATOM 2865 C CA . LEU A 1 368 ? 22.480 -9.365 -19.440 1.00 75.12 368 LEU A CA 1
ATOM 2866 C C . LEU A 1 368 ? 22.068 -10.821 -19.168 1.00 75.12 368 LEU A C 1
ATOM 2868 O O . LEU A 1 368 ? 20.882 -11.136 -19.145 1.00 75.12 368 LEU A O 1
ATOM 2872 N N . ASP A 1 369 ? 23.024 -11.704 -18.872 1.00 75.06 369 ASP A N 1
ATOM 2873 C CA . ASP A 1 369 ? 22.754 -13.090 -18.473 1.00 75.06 369 ASP A CA 1
ATOM 2874 C C . ASP A 1 369 ? 22.023 -13.181 -17.122 1.00 75.06 369 ASP A C 1
ATOM 2876 O O . ASP A 1 369 ? 21.223 -14.095 -16.893 1.00 75.06 369 ASP A O 1
ATOM 2880 N N . LYS A 1 370 ? 22.290 -12.260 -16.186 1.00 76.75 370 LYS A N 1
ATOM 2881 C CA . LYS A 1 370 ? 21.507 -12.123 -14.947 1.00 76.75 370 LYS A CA 1
ATOM 2882 C C . LYS A 1 370 ? 20.055 -11.761 -15.281 1.00 76.75 370 LYS A C 1
ATOM 2884 O O . LYS A 1 370 ? 19.160 -12.498 -14.873 1.00 76.75 370 LYS A O 1
ATOM 2889 N N . HIS A 1 371 ? 19.844 -10.750 -16.119 1.00 72.75 371 HIS A N 1
ATOM 2890 C CA . HIS A 1 371 ? 18.525 -10.281 -16.539 1.00 72.75 371 HIS A CA 1
ATOM 2891 C C . HIS A 1 371 ? 17.696 -11.377 -17.218 1.00 72.75 371 HIS A C 1
ATOM 2893 O O . HIS A 1 371 ? 16.538 -11.622 -16.881 1.00 72.75 371 HIS A O 1
ATOM 2899 N N . VAL A 1 372 ? 18.331 -12.104 -18.134 1.00 73.50 372 VAL A N 1
ATOM 2900 C CA . VAL A 1 372 ? 17.769 -13.269 -18.821 1.00 73.50 372 VAL A CA 1
ATOM 2901 C C . VAL A 1 372 ? 17.320 -14.328 -17.811 1.00 73.50 372 VAL A C 1
ATOM 2903 O O . VAL A 1 372 ? 16.195 -14.822 -17.884 1.00 73.50 372 VAL A O 1
ATOM 2906 N N . ARG A 1 373 ? 18.157 -14.655 -16.820 1.00 76.06 373 ARG A N 1
ATOM 2907 C CA . ARG A 1 373 ? 17.794 -15.620 -15.771 1.00 76.06 373 ARG A CA 1
ATOM 2908 C C . ARG A 1 373 ? 16.639 -15.131 -14.906 1.00 76.06 373 ARG A C 1
ATOM 2910 O O . ARG A 1 373 ? 15.775 -15.937 -14.572 1.00 76.06 373 ARG A O 1
ATOM 2917 N N . GLU A 1 374 ? 16.590 -13.849 -14.560 1.00 74.19 374 GLU A N 1
ATOM 2918 C CA . GLU A 1 374 ? 15.482 -13.293 -13.781 1.00 74.19 374 GLU A CA 1
ATOM 2919 C C . GLU A 1 374 ? 14.169 -13.308 -14.560 1.00 74.19 374 GLU A C 1
ATOM 2921 O O . GLU A 1 374 ? 13.159 -13.764 -14.027 1.00 74.19 374 GLU A O 1
ATOM 2926 N N . LEU A 1 375 ? 14.165 -12.922 -15.837 1.00 71.81 375 LEU A N 1
ATOM 2927 C CA . LEU A 1 375 ? 12.959 -12.992 -16.662 1.00 71.81 375 LEU A CA 1
ATOM 2928 C C . LEU A 1 375 ? 12.516 -14.448 -16.904 1.00 71.81 375 LEU A C 1
ATOM 2930 O O . LEU A 1 375 ? 11.324 -14.748 -16.861 1.00 71.81 375 LEU A O 1
ATOM 2934 N N . ALA A 1 376 ? 13.457 -15.384 -17.057 1.00 74.69 376 ALA A N 1
ATOM 2935 C CA . ALA A 1 376 ? 13.135 -16.810 -17.102 1.00 74.69 376 ALA A CA 1
ATOM 2936 C C . ALA A 1 376 ? 12.503 -17.295 -15.782 1.00 74.69 376 ALA A C 1
ATOM 2938 O O . ALA A 1 376 ? 11.550 -18.074 -15.809 1.00 74.69 376 ALA A O 1
ATOM 2939 N N . LYS A 1 377 ? 12.969 -16.796 -14.624 1.00 76.44 377 LYS A N 1
ATOM 2940 C CA . LYS A 1 377 ? 12.310 -17.045 -13.332 1.00 76.44 377 LYS A CA 1
ATOM 2941 C C . LYS A 1 377 ? 10.908 -16.437 -13.295 1.00 76.44 377 LYS A C 1
ATOM 2943 O O . LYS A 1 377 ? 10.014 -17.112 -12.797 1.00 76.44 377 LYS A O 1
ATOM 2948 N N . VAL A 1 378 ? 10.699 -15.211 -13.800 1.00 71.25 378 VAL A N 1
ATOM 2949 C CA . VAL A 1 378 ? 9.365 -14.568 -13.928 1.00 71.25 378 VAL A CA 1
ATOM 2950 C C . VAL A 1 378 ? 8.411 -15.464 -14.714 1.00 71.25 378 VAL A C 1
ATOM 2952 O O . VAL A 1 378 ? 7.324 -15.759 -14.239 1.00 71.25 378 VAL A O 1
ATOM 2955 N N . CYS A 1 379 ? 8.847 -15.978 -15.867 1.00 72.75 379 CYS A N 1
ATOM 2956 C CA . CYS A 1 379 ? 8.028 -16.872 -16.688 1.00 72.75 379 CYS A CA 1
ATOM 2957 C C . CYS A 1 379 ? 7.870 -18.292 -16.117 1.00 72.75 379 CYS A C 1
ATOM 2959 O O . CYS A 1 379 ? 7.144 -19.094 -16.706 1.00 72.75 379 CYS A O 1
ATOM 2961 N N . SER A 1 380 ? 8.546 -18.643 -15.017 1.00 78.31 380 SER A N 1
ATOM 2962 C CA . SER A 1 380 ? 8.446 -19.993 -14.463 1.00 78.31 380 SER A CA 1
ATOM 2963 C C . SER A 1 380 ? 7.065 -20.216 -13.819 1.00 78.31 380 SER A C 1
ATOM 2965 O O . SER A 1 380 ? 6.637 -19.397 -13.001 1.00 78.31 380 SER A O 1
ATOM 2967 N N . PRO A 1 381 ? 6.364 -21.327 -14.125 1.00 76.12 381 PRO A N 1
ATOM 2968 C CA . PRO A 1 381 ? 5.023 -21.586 -13.591 1.00 76.12 381 PRO A CA 1
ATOM 2969 C C . PRO A 1 381 ? 4.979 -21.540 -12.060 1.00 76.12 381 PRO A C 1
ATOM 2971 O O . PRO A 1 381 ? 4.112 -20.890 -11.478 1.00 76.12 381 PRO A O 1
ATOM 2974 N N . GLY A 1 382 ? 5.987 -22.133 -11.407 1.00 80.06 382 GLY A N 1
ATOM 2975 C CA . GLY A 1 382 ? 6.082 -22.170 -9.947 1.00 80.06 382 GLY A CA 1
ATOM 2976 C C . GLY A 1 382 ? 6.218 -20.790 -9.297 1.00 80.06 382 GLY A C 1
ATOM 2977 O O . GLY A 1 382 ? 5.774 -20.609 -8.165 1.00 80.06 382 GLY A O 1
ATOM 2978 N N . ARG A 1 383 ? 6.775 -19.792 -9.998 1.00 77.69 383 ARG A N 1
ATOM 2979 C CA . ARG A 1 383 ? 6.829 -18.423 -9.472 1.00 77.69 383 ARG A CA 1
ATOM 2980 C C . ARG A 1 383 ? 5.458 -17.760 -9.493 1.00 77.69 383 ARG A C 1
ATOM 2982 O O . ARG A 1 383 ? 5.127 -17.105 -8.516 1.00 77.69 383 ARG A O 1
ATOM 2989 N N . SER A 1 384 ? 4.658 -17.943 -10.543 1.00 74.69 384 SER A N 1
ATOM 2990 C CA . SER A 1 384 ? 3.313 -17.351 -10.605 1.00 74.69 384 SER A CA 1
ATOM 2991 C C . SER A 1 384 ? 2.409 -17.850 -9.467 1.00 74.69 384 SER A C 1
ATOM 2993 O O . SER A 1 384 ? 1.727 -17.058 -8.819 1.00 74.69 384 SER A O 1
ATOM 2995 N N . GLU A 1 385 ? 2.491 -19.144 -9.139 1.00 77.38 385 GLU A N 1
ATOM 2996 C CA . GLU A 1 385 ? 1.792 -19.737 -7.993 1.00 77.38 385 GLU A CA 1
ATOM 2997 C C . GLU A 1 385 ? 2.312 -19.178 -6.663 1.00 77.38 385 GLU A C 1
ATOM 2999 O O . GLU A 1 385 ? 1.524 -18.815 -5.785 1.00 77.38 385 GLU A O 1
ATOM 3004 N N . ALA A 1 386 ? 3.637 -19.057 -6.526 1.00 75.50 386 ALA A N 1
ATOM 3005 C CA . ALA A 1 386 ? 4.257 -18.483 -5.339 1.00 75.50 386 ALA A CA 1
ATOM 3006 C C . ALA A 1 386 ? 3.887 -17.005 -5.150 1.00 75.50 386 ALA A C 1
ATOM 3008 O O . ALA A 1 386 ? 3.598 -16.611 -4.026 1.00 75.50 386 ALA A O 1
ATOM 3009 N N . ILE A 1 387 ? 3.839 -16.201 -6.218 1.00 76.69 387 ILE A N 1
ATOM 3010 C CA . ILE A 1 387 ? 3.429 -14.790 -6.165 1.00 76.69 387 ILE A CA 1
ATOM 3011 C C . ILE A 1 387 ? 1.991 -14.691 -5.676 1.00 76.69 387 ILE A C 1
ATOM 3013 O O . ILE A 1 387 ? 1.739 -13.967 -4.725 1.00 76.69 387 ILE A O 1
ATOM 3017 N N . ILE A 1 388 ? 1.057 -15.455 -6.252 1.00 76.69 388 ILE A N 1
ATOM 3018 C CA . ILE A 1 388 ? -0.345 -15.445 -5.808 1.00 76.69 388 ILE A CA 1
ATOM 3019 C C . ILE A 1 388 ? -0.440 -15.799 -4.323 1.00 76.69 388 ILE A C 1
ATOM 3021 O O . ILE A 1 388 ? -1.160 -15.135 -3.582 1.00 76.69 388 ILE A O 1
ATOM 3025 N N . LEU A 1 389 ? 0.288 -16.824 -3.873 1.00 76.19 389 LEU A N 1
ATOM 3026 C CA . LEU A 1 389 ? 0.271 -17.242 -2.475 1.00 76.19 389 LEU A CA 1
ATOM 3027 C C . LEU A 1 389 ? 0.876 -16.180 -1.545 1.00 76.19 389 LEU A C 1
ATOM 3029 O O . LEU A 1 389 ? 0.298 -15.890 -0.498 1.00 76.19 389 LEU A O 1
ATOM 3033 N N . VAL A 1 390 ? 2.021 -15.605 -1.919 1.00 74.25 390 VAL A N 1
ATOM 3034 C CA . VAL A 1 390 ? 2.717 -14.568 -1.145 1.00 74.25 390 VAL A CA 1
ATOM 3035 C C . VAL A 1 390 ? 1.878 -13.298 -1.094 1.00 74.25 390 VAL A C 1
ATOM 3037 O O . VAL A 1 390 ? 1.632 -12.790 -0.007 1.00 74.25 390 VAL A O 1
ATOM 3040 N N . GLU A 1 391 ? 1.364 -12.826 -2.224 1.00 77.31 391 GLU A N 1
ATOM 3041 C CA . GLU A 1 391 ? 0.526 -11.630 -2.298 1.00 77.31 391 GLU A CA 1
ATOM 3042 C C . GLU A 1 391 ? -0.823 -11.829 -1.601 1.00 77.31 391 GLU A C 1
ATOM 3044 O O . GLU A 1 391 ? -1.288 -10.935 -0.898 1.00 77.31 391 GLU A O 1
ATOM 3049 N N . ALA A 1 392 ? -1.433 -13.018 -1.689 1.00 74.44 392 ALA A N 1
ATOM 3050 C CA . ALA A 1 392 ? -2.613 -13.352 -0.891 1.00 74.44 392 ALA A CA 1
ATOM 3051 C C . ALA A 1 392 ? -2.297 -13.316 0.609 1.00 74.44 392 ALA A C 1
ATOM 3053 O O . ALA A 1 392 ? -3.058 -12.742 1.389 1.00 74.44 392 ALA A O 1
ATOM 3054 N N . ALA A 1 393 ? -1.174 -13.908 1.024 1.00 75.19 393 ALA A N 1
ATOM 3055 C CA . ALA A 1 393 ? -0.750 -13.911 2.418 1.00 75.19 393 ALA A CA 1
ATOM 3056 C C . ALA A 1 393 ? -0.463 -12.490 2.919 1.00 75.19 393 ALA A C 1
ATOM 3058 O O . ALA A 1 393 ? -0.897 -12.134 4.014 1.00 75.19 393 ALA A O 1
ATOM 3059 N N . LEU A 1 394 ? 0.199 -11.660 2.109 1.00 72.31 394 LEU A N 1
ATOM 3060 C CA . LEU A 1 394 ? 0.462 -10.255 2.405 1.00 72.31 394 LEU A CA 1
ATOM 3061 C C . LEU A 1 394 ? -0.838 -9.444 2.469 1.00 72.31 394 LEU A C 1
ATOM 3063 O O . LEU A 1 394 ? -1.030 -8.693 3.422 1.00 72.31 394 LEU A O 1
ATOM 3067 N N . ALA A 1 395 ? -1.776 -9.641 1.542 1.00 73.31 395 ALA A N 1
ATOM 3068 C CA . ALA A 1 395 ? -3.085 -8.994 1.582 1.00 73.31 395 ALA A CA 1
ATOM 3069 C C . ALA A 1 395 ? -3.867 -9.376 2.849 1.00 73.31 395 ALA A C 1
ATOM 3071 O O . ALA A 1 395 ? -4.374 -8.503 3.553 1.00 73.31 395 ALA A O 1
ATOM 3072 N N . VAL A 1 396 ? -3.921 -10.667 3.196 1.00 75.38 396 VAL A N 1
ATOM 3073 C CA . VAL A 1 396 ? -4.582 -11.152 4.421 1.00 75.38 396 VAL A CA 1
ATOM 3074 C C . VAL A 1 396 ? -3.897 -10.597 5.665 1.00 75.38 396 VAL A C 1
ATOM 3076 O O . VAL A 1 396 ? -4.574 -10.109 6.569 1.00 75.38 396 VAL A O 1
ATOM 3079 N N . MET A 1 397 ? -2.565 -10.616 5.701 1.00 72.75 397 MET A N 1
ATOM 3080 C CA . MET A 1 397 ? -1.765 -10.008 6.758 1.00 72.75 397 MET A CA 1
ATOM 3081 C C . MET A 1 397 ? -2.147 -8.540 6.953 1.00 72.75 397 MET A C 1
ATOM 3083 O O . MET A 1 397 ? -2.498 -8.132 8.057 1.00 72.75 397 MET A O 1
ATOM 3087 N N . ARG A 1 398 ? -2.151 -7.757 5.879 1.00 72.69 398 ARG A N 1
ATOM 3088 C CA . ARG A 1 398 ? -2.413 -6.316 5.918 1.00 72.69 398 ARG A CA 1
ATOM 3089 C C . ARG A 1 398 ? -3.852 -6.005 6.339 1.00 72.69 398 ARG A C 1
ATOM 3091 O O . ARG A 1 398 ? -4.061 -5.143 7.188 1.00 72.69 398 ARG A O 1
ATOM 3098 N N . LEU A 1 399 ? -4.831 -6.763 5.839 1.00 71.69 399 LEU A N 1
ATOM 3099 C CA . LEU A 1 399 ? -6.232 -6.659 6.269 1.00 71.69 399 LEU A CA 1
ATOM 3100 C C . LEU A 1 399 ? -6.422 -7.089 7.736 1.00 71.69 399 LEU A C 1
ATOM 3102 O O . LEU A 1 399 ? -7.283 -6.554 8.434 1.00 71.69 399 LEU A O 1
ATOM 3106 N N . SER A 1 400 ? -5.609 -8.024 8.236 1.00 71.25 400 SER A N 1
ATOM 3107 C CA . SER A 1 400 ? -5.710 -8.524 9.613 1.00 71.25 400 SER A CA 1
ATOM 3108 C C . SER A 1 400 ? -5.188 -7.550 10.676 1.00 71.25 400 SER A C 1
ATOM 3110 O O . SER A 1 400 ? -5.630 -7.622 11.824 1.00 71.25 400 SER A O 1
ATOM 3112 N N . CYS A 1 401 ? -4.308 -6.611 10.307 1.00 65.94 401 CYS A N 1
ATOM 3113 C CA . CYS A 1 401 ? -3.620 -5.721 11.247 1.00 65.94 401 CYS A CA 1
ATOM 3114 C C . CYS A 1 401 ? -4.547 -4.794 12.058 1.00 65.94 401 CYS A C 1
ATOM 3116 O O . CYS A 1 401 ? -4.157 -4.354 13.137 1.00 65.94 401 CYS A O 1
ATOM 3118 N N . GLU A 1 402 ? -5.779 -4.535 11.605 1.00 66.62 402 GLU A N 1
ATOM 3119 C CA . GLU A 1 402 ? -6.704 -3.581 12.247 1.00 66.62 402 GLU A CA 1
ATOM 3120 C C . GLU A 1 402 ? -7.984 -4.220 12.811 1.00 66.62 402 GLU A C 1
ATOM 3122 O O . GLU A 1 402 ? -8.995 -3.549 13.019 1.00 66.62 402 GLU A O 1
ATOM 3127 N N . LYS A 1 403 ? -7.970 -5.535 13.077 1.00 75.06 403 LYS A N 1
ATOM 3128 C CA . LYS A 1 403 ? -9.169 -6.295 13.489 1.00 75.06 403 LYS A CA 1
ATOM 3129 C C . LYS A 1 403 ? -10.321 -6.207 12.468 1.00 75.06 403 LYS A C 1
ATOM 3131 O O . LYS A 1 403 ? -11.472 -6.453 12.833 1.00 75.06 403 LYS A O 1
ATOM 3136 N N . LEU A 1 404 ? -10.031 -5.911 11.194 1.00 78.31 404 LEU A N 1
ATOM 3137 C CA . LEU A 1 404 ? -11.042 -5.744 10.142 1.00 78.31 404 LEU A CA 1
ATOM 3138 C C . LEU A 1 404 ? -11.962 -6.965 10.039 1.00 78.31 404 LEU A C 1
ATOM 3140 O O . LEU A 1 404 ? -13.178 -6.815 9.999 1.00 78.31 404 LEU A O 1
ATOM 3144 N N . PHE A 1 405 ? -11.395 -8.175 10.070 1.00 78.31 405 PHE A N 1
ATOM 3145 C CA . PHE A 1 405 ? -12.169 -9.418 10.015 1.00 78.31 405 PHE A CA 1
ATOM 3146 C C . PHE A 1 405 ? -13.148 -9.560 11.183 1.00 78.31 405 PHE A C 1
ATOM 3148 O O . PHE A 1 405 ? -14.253 -10.068 11.004 1.00 78.31 405 PHE A O 1
ATOM 3155 N N . VAL A 1 406 ? -12.764 -9.098 12.374 1.00 78.88 406 VAL A N 1
ATOM 3156 C CA . VAL A 1 406 ? -13.613 -9.142 13.570 1.00 78.88 406 VAL A CA 1
ATOM 3157 C C . VAL A 1 406 ? -14.768 -8.166 13.419 1.00 78.88 406 VAL A C 1
ATOM 3159 O O . VAL A 1 406 ? -15.919 -8.546 13.608 1.00 78.88 406 VAL A O 1
ATOM 3162 N N . LEU A 1 407 ? -14.468 -6.935 13.006 1.00 76.25 407 LEU A N 1
ATOM 3163 C CA . LEU A 1 407 ? -15.472 -5.901 12.766 1.00 76.25 407 LEU A CA 1
ATOM 3164 C C . LEU A 1 407 ? -16.448 -6.309 11.653 1.00 76.25 407 LEU A C 1
ATOM 3166 O O . LEU A 1 407 ? -17.656 -6.139 11.804 1.00 76.25 407 LEU A O 1
ATOM 3170 N N . ALA A 1 408 ? -15.947 -6.918 10.576 1.00 76.62 408 ALA A N 1
ATOM 3171 C CA . ALA A 1 408 ? -16.773 -7.461 9.505 1.00 76.62 408 ALA A CA 1
ATOM 3172 C C . ALA A 1 408 ? -17.694 -8.584 10.012 1.00 76.62 408 ALA A C 1
ATOM 3174 O O . ALA A 1 408 ? -18.883 -8.572 9.710 1.00 76.62 408 ALA A O 1
ATOM 3175 N N . ALA A 1 409 ? -17.187 -9.518 10.826 1.00 80.69 409 ALA A N 1
ATOM 3176 C CA . ALA A 1 409 ? -17.994 -10.606 11.382 1.00 80.69 409 ALA A CA 1
ATOM 3177 C C . ALA A 1 409 ? -19.092 -10.106 12.334 1.00 80.69 409 ALA A C 1
ATOM 3179 O O . ALA A 1 409 ? -20.232 -10.561 12.248 1.00 80.69 409 ALA A O 1
ATOM 3180 N N . VAL A 1 410 ? -18.770 -9.141 13.200 1.00 76.19 410 VAL A N 1
ATOM 3181 C CA . VAL A 1 410 ? -19.744 -8.471 14.077 1.00 76.19 410 VAL A CA 1
ATOM 3182 C C . VAL A 1 410 ? -20.853 -7.835 13.248 1.00 76.19 410 VAL A C 1
ATOM 3184 O O . VAL A 1 410 ? -22.035 -7.994 13.547 1.00 76.19 410 VAL A O 1
ATOM 3187 N N . PHE A 1 411 ? -20.477 -7.134 12.182 1.00 71.38 411 PHE A N 1
ATOM 3188 C CA . PHE A 1 411 ? -21.431 -6.426 11.346 1.00 71.38 411 PHE A CA 1
ATOM 3189 C C . PHE A 1 411 ? -22.298 -7.376 10.506 1.00 71.38 411 PHE A C 1
ATOM 3191 O O . PHE A 1 411 ? -23.503 -7.166 10.388 1.00 71.38 411 PHE A O 1
ATOM 3198 N N . VAL A 1 412 ? -21.727 -8.451 9.953 1.00 79.75 412 VAL A N 1
ATOM 3199 C CA . VAL A 1 412 ? -22.496 -9.494 9.251 1.00 79.75 412 VAL A CA 1
ATOM 3200 C C . VAL A 1 412 ? -23.504 -10.144 10.198 1.00 79.75 412 VAL A C 1
ATOM 3202 O O . VAL A 1 412 ? -24.664 -10.305 9.826 1.00 79.75 412 VAL A O 1
ATOM 3205 N N . ALA A 1 413 ? -23.101 -10.459 11.433 1.00 78.81 413 ALA A N 1
ATOM 3206 C CA . ALA A 1 413 ? -24.025 -10.984 12.433 1.00 78.81 413 ALA A CA 1
ATOM 3207 C C . ALA A 1 413 ? -25.159 -9.994 12.731 1.00 78.81 413 ALA A C 1
ATOM 3209 O O . ALA A 1 413 ? -26.317 -10.395 12.784 1.00 78.81 413 ALA A O 1
ATOM 3210 N N . TYR A 1 414 ? -24.855 -8.700 12.833 1.00 71.75 414 TYR A N 1
ATOM 3211 C CA . TYR A 1 414 ? -25.877 -7.668 12.982 1.00 71.75 414 TYR A CA 1
ATOM 3212 C C . TYR A 1 414 ? -26.861 -7.620 11.798 1.00 71.75 414 TYR A C 1
ATOM 3214 O O . TYR A 1 414 ? -28.072 -7.535 11.999 1.00 71.75 414 TYR A O 1
ATOM 3222 N N . LEU A 1 415 ? -26.370 -7.695 10.555 1.00 75.38 415 LEU A N 1
ATOM 3223 C CA . LEU A 1 415 ? -27.232 -7.662 9.368 1.00 75.38 415 LEU A CA 1
ATOM 3224 C C . LEU A 1 415 ? -28.177 -8.864 9.297 1.00 75.38 415 LEU A C 1
ATOM 3226 O O . LEU A 1 415 ? -29.337 -8.700 8.912 1.00 75.38 415 LEU A O 1
ATOM 3230 N N . LEU A 1 416 ? -27.675 -10.050 9.646 1.00 82.31 416 LEU A N 1
ATOM 3231 C CA . LEU A 1 416 ? -28.428 -11.301 9.583 1.00 82.31 416 LEU A CA 1
ATOM 3232 C C . LEU A 1 416 ? -29.422 -11.449 10.739 1.00 82.31 416 LEU A C 1
ATOM 3234 O O . LEU A 1 416 ? -30.500 -11.999 10.540 1.00 82.31 416 LEU A O 1
ATOM 3238 N N . PHE A 1 417 ? -29.078 -10.952 11.928 1.00 79.62 417 PHE A N 1
ATOM 3239 C CA . PHE A 1 417 ? -29.775 -11.284 13.172 1.00 79.62 417 PHE A CA 1
ATOM 3240 C C . PHE A 1 417 ? -30.315 -10.062 13.925 1.00 79.62 417 PHE A C 1
ATOM 3242 O O . PHE A 1 417 ? -30.379 -10.092 15.146 1.00 79.62 417 PHE A O 1
ATOM 3249 N N . ARG A 1 418 ? -30.688 -9.006 13.185 1.00 69.81 418 ARG A N 1
ATOM 3250 C CA . ARG A 1 418 ? -31.144 -7.662 13.619 1.00 69.81 418 ARG A CA 1
ATOM 3251 C C . ARG A 1 418 ? -31.561 -7.474 15.086 1.00 69.81 418 ARG A C 1
ATOM 3253 O O . ARG A 1 418 ? -31.097 -6.508 15.684 1.00 69.81 418 ARG A O 1
ATOM 3260 N N . ASP A 1 419 ? -32.430 -8.337 15.614 1.00 66.25 419 ASP A N 1
ATOM 3261 C CA . ASP A 1 419 ? -33.036 -8.189 16.942 1.00 66.25 419 ASP A CA 1
ATOM 3262 C C . ASP A 1 419 ? -32.492 -9.177 17.999 1.00 66.25 419 ASP A C 1
ATOM 3264 O O . ASP A 1 419 ? -32.537 -8.868 19.187 1.00 66.25 419 ASP A O 1
ATOM 3268 N N . ASP A 1 420 ? -31.939 -10.333 17.604 1.00 74.06 420 ASP A N 1
ATOM 3269 C CA . ASP A 1 420 ? -31.338 -11.307 18.530 1.00 74.06 420 ASP A CA 1
ATOM 3270 C C . ASP A 1 420 ? -30.254 -12.149 17.841 1.00 74.06 420 ASP A C 1
ATOM 3272 O O . ASP A 1 420 ? -30.535 -12.981 16.974 1.00 74.06 420 ASP A O 1
ATOM 3276 N N . VAL A 1 421 ? -28.992 -11.938 18.228 1.00 75.25 421 VAL A N 1
ATOM 3277 C CA . VAL A 1 421 ? -27.845 -12.651 17.656 1.00 75.25 421 VAL A CA 1
ATOM 3278 C C . VAL A 1 421 ? -27.719 -14.047 18.289 1.00 75.25 421 VAL A C 1
ATOM 3280 O O . VAL A 1 421 ? -27.383 -14.157 19.480 1.00 75.25 421 VAL A O 1
ATOM 3283 N N . PRO A 1 422 ? -27.873 -15.140 17.507 1.00 84.88 422 PRO A N 1
ATOM 3284 C CA . PRO A 1 422 ? -27.802 -16.500 18.023 1.00 84.88 422 PRO A CA 1
ATOM 3285 C C . PRO A 1 422 ? -26.484 -16.770 18.742 1.00 84.88 422 PRO A C 1
ATOM 3287 O O . PRO A 1 422 ? -25.424 -16.292 18.330 1.00 84.88 422 PRO A O 1
ATOM 3290 N N . VAL A 1 423 ? -26.523 -17.611 19.779 1.00 82.88 423 VAL A N 1
ATOM 3291 C CA . VAL A 1 423 ? -25.335 -18.003 20.562 1.00 82.88 423 VAL A CA 1
ATOM 3292 C C . VAL A 1 423 ? -24.195 -18.477 19.651 1.00 82.88 423 VAL A C 1
ATOM 3294 O O . VAL A 1 423 ? -23.046 -18.089 19.852 1.00 82.88 423 VAL A O 1
ATOM 3297 N N . TYR A 1 424 ? -24.506 -19.232 18.592 1.00 85.19 424 TYR A N 1
ATOM 3298 C CA . TYR A 1 424 ? -23.517 -19.704 17.619 1.00 85.19 424 TYR A CA 1
ATOM 3299 C C . TYR A 1 424 ? -22.807 -18.571 16.867 1.00 85.19 424 TYR A C 1
ATOM 3301 O O . TYR A 1 424 ? -21.591 -18.626 16.696 1.00 85.19 424 TYR A O 1
ATOM 3309 N N . ALA A 1 425 ? -23.526 -17.519 16.462 1.00 81.06 425 ALA A N 1
ATOM 3310 C CA . ALA A 1 425 ? -22.926 -16.366 15.790 1.00 81.06 425 ALA A CA 1
ATOM 3311 C C . ALA A 1 425 ? -21.986 -15.601 16.736 1.00 81.06 425 ALA A C 1
ATOM 3313 O O . ALA A 1 425 ? -20.887 -15.211 16.345 1.00 81.06 425 ALA A O 1
ATOM 3314 N N . ARG A 1 426 ? -22.363 -15.474 18.014 1.00 79.44 426 ARG A N 1
ATOM 3315 C CA . ARG A 1 426 ? -21.511 -14.875 19.054 1.00 79.44 426 ARG A CA 1
ATOM 3316 C C . ARG A 1 426 ? -20.237 -15.687 19.286 1.00 79.44 426 ARG A C 1
ATOM 3318 O O . ARG A 1 426 ? -19.143 -15.128 19.348 1.00 79.44 426 ARG A O 1
ATOM 3325 N N . VAL A 1 427 ? -20.363 -17.012 19.362 1.00 82.44 427 VAL A N 1
ATOM 3326 C CA . VAL A 1 427 ? -19.220 -17.931 19.472 1.00 82.44 427 VAL A CA 1
ATOM 3327 C C . VAL A 1 427 ? -18.299 -17.802 18.256 1.00 82.44 427 VAL A C 1
ATOM 3329 O O . VAL A 1 427 ? -17.088 -17.686 18.435 1.00 82.44 427 VAL A O 1
ATOM 3332 N N . LEU A 1 428 ? -18.844 -17.739 17.037 1.00 82.50 428 LEU A N 1
ATOM 3333 C CA . LEU A 1 428 ? -18.059 -17.539 15.814 1.00 82.50 428 LEU A CA 1
ATOM 3334 C C . LEU A 1 428 ? -17.301 -16.207 15.816 1.00 82.50 428 LEU A C 1
ATOM 3336 O O . LEU A 1 428 ? -16.124 -16.190 15.464 1.00 82.50 428 LEU A O 1
ATOM 3340 N N . ILE A 1 429 ? -17.922 -15.109 16.260 1.00 80.44 429 ILE A N 1
ATOM 3341 C CA . ILE A 1 429 ? -17.247 -13.808 16.397 1.00 80.44 429 ILE A CA 1
ATOM 3342 C C . ILE A 1 429 ? -16.080 -13.904 17.384 1.00 80.44 429 ILE A C 1
ATOM 3344 O O . ILE A 1 429 ? -14.979 -13.459 17.062 1.00 80.44 429 ILE A O 1
ATOM 3348 N N . ARG A 1 430 ? -16.277 -14.529 18.554 1.00 81.50 430 ARG A N 1
ATOM 3349 C CA . ARG A 1 430 ? -15.202 -14.727 19.545 1.00 81.50 430 ARG A CA 1
ATOM 3350 C C . ARG A 1 430 ? -14.064 -15.581 18.987 1.00 81.50 430 ARG A C 1
ATOM 3352 O O . ARG A 1 430 ? -12.896 -15.262 19.203 1.00 81.50 430 ARG A O 1
ATOM 3359 N N . ILE A 1 431 ? -14.390 -16.658 18.271 1.00 82.94 431 ILE A N 1
ATOM 3360 C CA . ILE A 1 431 ? -13.398 -17.518 17.612 1.00 82.94 431 ILE A CA 1
ATOM 3361 C C . ILE A 1 431 ? -12.620 -16.706 16.574 1.00 82.94 431 ILE A C 1
ATOM 3363 O O . ILE A 1 431 ? -11.393 -16.690 16.617 1.00 82.94 431 ILE A O 1
ATOM 3367 N N . ASN A 1 432 ? -13.313 -15.972 15.703 1.00 83.50 432 ASN A N 1
ATOM 3368 C CA . ASN A 1 432 ? -12.691 -15.115 14.699 1.00 83.50 432 ASN A CA 1
ATOM 3369 C C . ASN A 1 432 ? -11.798 -14.040 15.337 1.00 83.50 432 ASN A C 1
ATOM 3371 O O . ASN A 1 432 ? -10.682 -13.811 14.877 1.00 83.50 432 ASN A O 1
ATOM 3375 N N . HIS A 1 433 ? -12.235 -13.428 16.441 1.00 83.69 433 HIS A N 1
ATOM 3376 C CA . HIS A 1 433 ? -11.426 -12.483 17.204 1.00 83.69 433 HIS A CA 1
ATOM 3377 C C . HIS A 1 433 ? -10.138 -13.115 17.738 1.00 83.69 433 HIS A C 1
ATOM 3379 O O . HIS A 1 433 ? -9.054 -12.555 17.548 1.00 83.69 433 HIS A O 1
ATOM 3385 N N . ARG A 1 434 ? -10.234 -14.299 18.354 1.00 83.81 434 ARG A N 1
ATOM 3386 C CA . ARG A 1 434 ? -9.069 -15.030 18.870 1.00 83.81 434 ARG A CA 1
ATOM 3387 C C . ARG A 1 434 ? -8.112 -15.434 17.752 1.00 83.81 434 ARG A C 1
ATOM 3389 O O . ARG A 1 434 ? -6.915 -15.207 17.892 1.00 83.81 434 ARG A O 1
ATOM 3396 N N . ILE A 1 435 ? -8.630 -15.970 16.646 1.00 83.56 435 ILE A N 1
ATOM 3397 C CA . ILE A 1 435 ? -7.828 -16.377 15.484 1.00 83.56 435 ILE A CA 1
ATOM 3398 C C . ILE A 1 435 ? -7.151 -15.162 14.852 1.00 83.56 435 ILE A C 1
ATOM 3400 O O . ILE A 1 435 ? -5.941 -15.186 14.665 1.00 83.56 435 ILE A O 1
ATOM 3404 N N . SER A 1 436 ? -7.891 -14.081 14.592 1.00 80.56 436 SER A N 1
ATOM 3405 C CA . SER A 1 436 ? -7.337 -12.848 14.015 1.00 80.56 436 SER A CA 1
ATOM 3406 C C . SER A 1 436 ? -6.243 -12.252 14.904 1.00 80.56 436 SER A C 1
ATOM 3408 O O . SER A 1 436 ? -5.174 -11.900 14.418 1.00 80.56 436 SER A O 1
ATOM 3410 N N . THR A 1 437 ? -6.466 -12.201 16.222 1.00 81.38 437 THR A N 1
ATOM 3411 C CA . THR A 1 437 ? -5.469 -11.701 17.185 1.00 81.38 437 THR A CA 1
ATOM 3412 C C . THR A 1 437 ? -4.231 -12.593 17.241 1.00 81.38 437 THR A C 1
ATOM 3414 O O . THR A 1 437 ? -3.107 -12.094 17.301 1.00 81.38 437 THR A O 1
ATOM 3417 N N . LEU A 1 438 ? -4.417 -13.916 17.223 1.00 84.62 438 LEU A N 1
ATOM 3418 C CA . LEU A 1 438 ? -3.312 -14.870 17.195 1.00 84.62 438 LEU A CA 1
ATOM 3419 C C . LEU A 1 438 ? -2.504 -14.727 15.903 1.00 84.62 438 LEU A C 1
ATOM 3421 O O . LEU A 1 438 ? -1.287 -14.608 15.966 1.00 84.62 438 LEU A O 1
ATOM 3425 N N . PHE A 1 439 ? -3.177 -14.684 14.756 1.00 82.31 439 PHE A N 1
ATOM 3426 C CA . PHE A 1 439 ? -2.566 -14.518 13.441 1.00 82.31 439 PHE A CA 1
ATOM 3427 C C . PHE A 1 439 ? -1.758 -13.221 13.353 1.00 82.31 439 PHE A C 1
ATOM 3429 O O . PHE A 1 439 ? -0.579 -13.257 13.004 1.00 82.31 439 PHE A O 1
ATOM 3436 N N . GLN A 1 440 ? -2.346 -12.099 13.781 1.00 81.69 440 GLN A N 1
ATOM 3437 C CA . GLN A 1 440 ? -1.663 -10.810 13.852 1.00 81.69 440 GLN A CA 1
ATOM 3438 C C . GLN A 1 440 ? -0.383 -10.901 14.694 1.00 81.69 440 GLN A C 1
ATOM 3440 O O . GLN A 1 440 ? 0.669 -10.445 14.254 1.00 81.69 440 GLN A O 1
ATOM 3445 N N . ARG A 1 441 ? -0.442 -11.520 15.882 1.00 83.50 441 ARG A N 1
ATOM 3446 C CA . ARG A 1 441 ? 0.737 -11.713 16.745 1.00 83.50 441 ARG A CA 1
ATOM 3447 C C . ARG A 1 441 ? 1.795 -12.595 16.089 1.00 83.50 441 ARG A C 1
ATOM 3449 O O . ARG A 1 441 ? 2.967 -12.239 16.121 1.00 83.50 441 ARG A O 1
ATOM 3456 N N . VAL A 1 442 ? 1.394 -13.720 15.497 1.00 85.00 442 VAL A N 1
ATOM 3457 C CA . VAL A 1 442 ? 2.311 -14.649 14.818 1.00 85.00 442 VAL A CA 1
ATOM 3458 C C . VAL A 1 442 ? 3.066 -13.923 13.711 1.00 85.00 442 VAL A C 1
ATOM 3460 O O . VAL A 1 442 ? 4.290 -13.988 13.673 1.00 85.00 442 VAL A O 1
ATOM 3463 N N . ILE A 1 443 ? 2.359 -13.164 12.876 1.00 80.50 443 ILE A N 1
ATOM 3464 C CA . ILE A 1 443 ? 2.978 -12.355 11.828 1.00 80.50 443 ILE A CA 1
ATOM 3465 C C . ILE A 1 443 ? 3.941 -11.332 12.422 1.00 80.50 443 ILE A C 1
ATOM 3467 O O . ILE A 1 443 ? 5.118 -11.329 12.062 1.00 80.50 443 ILE A O 1
ATOM 3471 N N . LEU A 1 444 ? 3.455 -10.477 13.328 1.00 80.25 444 LEU A N 1
ATOM 3472 C CA . LEU A 1 444 ? 4.242 -9.383 13.899 1.00 80.25 444 LEU A CA 1
ATOM 3473 C C . LEU A 1 444 ? 5.531 -9.894 14.552 1.00 80.25 444 LEU A C 1
ATOM 3475 O O . LEU A 1 444 ? 6.579 -9.269 14.415 1.00 80.25 444 LEU A O 1
ATOM 3479 N N . TYR A 1 445 ? 5.479 -11.050 15.215 1.00 83.62 445 TYR A N 1
ATOM 3480 C CA . TYR A 1 445 ? 6.649 -11.645 15.860 1.00 83.62 445 TYR A CA 1
ATOM 3481 C C . TYR A 1 445 ? 7.529 -12.450 14.905 1.00 83.62 445 TYR A C 1
ATOM 3483 O O . TYR A 1 445 ? 8.724 -12.577 15.168 1.00 83.62 445 TYR A O 1
ATOM 3491 N N . SER A 1 446 ? 6.979 -12.947 13.795 1.00 84.25 446 SER A N 1
ATOM 3492 C CA . SER A 1 446 ? 7.756 -13.590 12.732 1.00 84.25 446 SER A CA 1
ATOM 3493 C C . SER A 1 446 ? 8.533 -12.591 11.873 1.00 84.25 446 SER A C 1
ATOM 3495 O O . SER A 1 446 ? 9.581 -12.953 11.345 1.00 84.25 446 SER A O 1
ATOM 3497 N N . PHE A 1 447 ? 8.077 -11.336 11.764 1.00 81.12 447 PHE A N 1
ATOM 3498 C CA . PHE A 1 447 ? 8.673 -10.345 10.864 1.00 81.12 447 PHE A CA 1
ATOM 3499 C C . PHE A 1 447 ? 10.185 -10.147 11.081 1.00 81.12 447 PHE A C 1
ATOM 3501 O O . PHE A 1 447 ? 10.925 -10.257 10.105 1.00 81.12 447 PHE A O 1
ATOM 3508 N N . PRO A 1 448 ? 10.705 -9.978 12.315 1.00 83.81 448 PRO A N 1
ATOM 3509 C CA . PRO A 1 448 ? 12.150 -9.902 12.515 1.00 83.81 448 PRO A CA 1
ATOM 3510 C C . PRO A 1 448 ? 12.887 -11.177 12.089 1.00 83.81 448 PRO A C 1
ATOM 3512 O O . PRO A 1 448 ? 13.945 -11.089 11.475 1.00 83.81 448 PRO A O 1
ATOM 3515 N N . ALA A 1 449 ? 12.328 -12.363 12.359 1.00 85.12 449 ALA A N 1
ATOM 3516 C CA . ALA A 1 449 ? 12.927 -13.633 11.939 1.00 85.12 449 ALA A CA 1
ATOM 3517 C C . ALA A 1 449 ? 12.995 -13.751 10.406 1.00 85.12 449 ALA A C 1
ATOM 3519 O O . ALA A 1 449 ? 13.991 -14.232 9.871 1.00 85.12 449 ALA A O 1
ATOM 3520 N N . VAL A 1 450 ? 11.976 -13.251 9.702 1.00 76.69 450 VAL A N 1
ATOM 3521 C CA . VAL A 1 450 ? 11.972 -13.123 8.240 1.00 76.69 450 VAL A CA 1
ATOM 3522 C C . VAL A 1 450 ? 13.071 -12.154 7.788 1.00 76.69 450 VAL A C 1
ATOM 3524 O O . VAL A 1 450 ? 13.852 -12.512 6.912 1.00 76.69 450 VAL A O 1
ATOM 3527 N N . CYS A 1 451 ? 13.216 -10.978 8.409 1.00 73.62 451 CYS A N 1
ATOM 3528 C CA . CYS A 1 451 ? 14.299 -10.040 8.076 1.00 73.62 451 CYS A CA 1
ATOM 3529 C C . CYS A 1 451 ? 15.693 -10.678 8.205 1.00 73.62 451 CYS A C 1
ATOM 3531 O O . CYS A 1 451 ? 16.533 -10.486 7.323 1.00 73.62 451 CYS A O 1
ATOM 3533 N N . TRP A 1 452 ? 15.913 -11.483 9.251 1.00 85.56 452 TRP A N 1
ATOM 3534 C CA . TRP A 1 452 ? 17.150 -12.247 9.435 1.00 85.56 452 TRP A CA 1
ATOM 3535 C C . TRP A 1 452 ? 17.339 -13.325 8.363 1.00 85.56 452 TRP A C 1
ATOM 3537 O O . TRP A 1 452 ? 18.424 -13.431 7.796 1.00 85.56 452 TRP A O 1
ATOM 3547 N N . LEU A 1 453 ? 16.293 -14.099 8.056 1.00 77.88 453 LEU A N 1
ATOM 3548 C CA . LEU A 1 453 ? 16.354 -15.187 7.076 1.00 77.88 453 LEU A CA 1
ATOM 3549 C C . LEU A 1 453 ? 16.628 -14.684 5.652 1.00 77.88 453 LEU A C 1
ATOM 3551 O O . LEU A 1 453 ? 17.389 -15.308 4.918 1.00 77.88 453 LEU A O 1
ATOM 3555 N N . TYR A 1 454 ? 16.028 -13.555 5.273 1.00 70.88 454 TYR A N 1
ATOM 3556 C CA . TYR A 1 454 ? 16.188 -12.953 3.946 1.00 70.88 454 TYR A CA 1
ATOM 3557 C C . TYR A 1 454 ? 17.382 -11.996 3.847 1.00 70.88 454 TYR A C 1
ATOM 3559 O O . TYR A 1 454 ? 17.597 -11.395 2.798 1.00 70.88 454 TYR A O 1
ATOM 3567 N N . GLY A 1 455 ? 18.169 -11.847 4.917 1.00 79.06 455 GLY A N 1
ATOM 3568 C CA . GLY A 1 455 ? 19.373 -11.025 4.896 1.00 79.06 455 GLY A CA 1
ATOM 3569 C C . GLY A 1 455 ? 19.091 -9.545 4.631 1.00 79.06 455 GLY A C 1
ATOM 3570 O O . GLY A 1 455 ? 19.863 -8.900 3.930 1.00 79.06 455 GLY A O 1
ATOM 3571 N N . ALA A 1 456 ? 18.030 -8.979 5.218 1.00 67.44 456 ALA A N 1
ATOM 3572 C CA . ALA A 1 456 ? 17.615 -7.579 5.031 1.00 67.44 456 ALA A CA 1
ATOM 3573 C C . ALA A 1 456 ? 18.618 -6.525 5.569 1.00 67.44 456 ALA A C 1
ATOM 3575 O O . ALA A 1 456 ? 18.291 -5.344 5.682 1.00 67.44 456 ALA A O 1
ATOM 3576 N N . GLY A 1 457 ? 19.835 -6.945 5.926 1.00 75.75 457 GLY A N 1
ATOM 3577 C CA . GLY A 1 457 ? 20.874 -6.150 6.567 1.00 75.75 457 GLY A CA 1
ATOM 3578 C C . GLY A 1 457 ? 20.866 -6.304 8.088 1.00 75.75 457 GLY A C 1
ATOM 3579 O O . GLY A 1 457 ? 19.814 -6.383 8.726 1.00 75.75 457 GLY A O 1
ATOM 3580 N N . PHE A 1 458 ? 22.061 -6.327 8.685 1.00 82.50 458 PHE A N 1
ATOM 3581 C CA . PHE A 1 458 ? 22.244 -6.519 10.128 1.00 82.50 458 PHE A CA 1
ATOM 3582 C C . PHE A 1 458 ? 21.566 -5.416 10.956 1.00 82.50 458 PHE A C 1
ATOM 3584 O O . PHE A 1 458 ? 20.797 -5.711 11.869 1.00 82.50 458 PHE A O 1
ATOM 3591 N N . LEU A 1 459 ? 21.796 -4.143 10.605 1.00 78.94 459 LEU A N 1
ATOM 3592 C CA . LEU A 1 459 ? 21.247 -2.996 11.341 1.00 78.94 459 LEU A CA 1
ATOM 3593 C C . LEU A 1 459 ? 19.717 -2.944 11.279 1.00 78.94 459 LEU A C 1
ATOM 3595 O O . LEU A 1 459 ? 19.065 -2.758 12.304 1.00 78.94 459 LEU A O 1
ATOM 3599 N N . PHE A 1 460 ? 19.145 -3.146 10.090 1.00 72.81 460 PHE A N 1
ATOM 3600 C CA . PHE A 1 460 ? 17.696 -3.154 9.910 1.00 72.81 460 PHE A CA 1
ATOM 3601 C C . PHE A 1 460 ? 17.042 -4.317 10.665 1.00 72.81 460 PHE A C 1
ATOM 3603 O O . PHE A 1 460 ? 16.047 -4.115 11.359 1.00 72.81 460 PHE A O 1
ATOM 3610 N N . SER A 1 461 ? 17.633 -5.514 10.599 1.00 79.75 461 SER A N 1
ATOM 3611 C CA . SER A 1 461 ? 17.108 -6.695 11.295 1.00 79.75 461 SER A CA 1
ATOM 3612 C C . SER A 1 461 ? 17.173 -6.539 12.816 1.00 79.75 461 SER A C 1
ATOM 3614 O O . SER A 1 461 ? 16.215 -6.881 13.505 1.00 79.75 461 SER A O 1
ATOM 3616 N N . LEU A 1 462 ? 18.247 -5.946 13.350 1.00 87.50 462 LEU A N 1
ATOM 3617 C CA . LEU A 1 462 ? 18.372 -5.647 14.779 1.00 87.50 462 LEU A CA 1
ATOM 3618 C C . LEU A 1 462 ? 17.357 -4.591 15.237 1.00 87.50 462 LEU A C 1
ATOM 3620 O O . LEU A 1 462 ? 16.706 -4.771 16.267 1.00 87.50 462 LEU A O 1
ATOM 3624 N N . PHE A 1 463 ? 17.171 -3.527 14.449 1.00 80.50 463 PHE A N 1
ATOM 3625 C CA . PHE A 1 463 ? 16.143 -2.517 14.700 1.00 80.50 463 PHE A CA 1
ATOM 3626 C C . PHE A 1 463 ? 14.736 -3.134 14.717 1.00 80.50 463 PHE A C 1
ATOM 3628 O O . PHE A 1 463 ? 13.988 -2.927 15.673 1.00 80.50 463 PHE A O 1
ATOM 3635 N N . ALA A 1 464 ? 14.391 -3.942 13.709 1.00 76.25 464 ALA A N 1
ATOM 3636 C CA . ALA A 1 464 ? 13.104 -4.629 13.640 1.00 76.25 464 ALA A CA 1
ATOM 3637 C C . ALA A 1 464 ? 12.904 -5.577 14.836 1.00 76.25 464 ALA A C 1
ATOM 3639 O O . ALA A 1 464 ? 11.858 -5.533 15.484 1.00 76.25 464 ALA A O 1
ATOM 3640 N N . SER A 1 465 ? 13.911 -6.386 15.186 1.00 89.00 465 SER A N 1
ATOM 3641 C CA . SER A 1 465 ? 13.875 -7.248 16.374 1.00 89.00 465 SER A CA 1
ATOM 3642 C C . SER A 1 465 ? 13.607 -6.448 17.645 1.00 89.00 465 SER A C 1
ATOM 3644 O O . SER A 1 465 ? 12.743 -6.835 18.427 1.00 89.00 465 SER A O 1
ATOM 3646 N N . PHE A 1 466 ? 14.289 -5.318 17.845 1.00 88.19 466 PHE A N 1
ATOM 3647 C CA . PHE A 1 466 ? 14.069 -4.479 19.021 1.00 88.19 466 PHE A CA 1
ATOM 3648 C C . PHE A 1 466 ? 12.638 -3.933 19.064 1.00 88.19 466 PHE A C 1
ATOM 3650 O O . PHE A 1 466 ? 11.938 -4.143 20.048 1.00 88.19 466 PHE A O 1
ATOM 3657 N N . VAL A 1 467 ? 12.162 -3.302 17.988 1.00 79.12 467 VAL A N 1
ATOM 3658 C CA . VAL A 1 467 ? 10.822 -2.692 17.945 1.00 79.12 467 VAL A CA 1
ATOM 3659 C C . VAL A 1 467 ? 9.714 -3.727 18.164 1.00 79.12 467 VAL A C 1
ATOM 3661 O O . VAL A 1 467 ? 8.796 -3.491 18.949 1.00 79.12 467 VAL A O 1
ATOM 3664 N N . PHE A 1 468 ? 9.794 -4.884 17.502 1.00 81.75 468 PHE A N 1
ATOM 3665 C CA . PHE A 1 468 ? 8.710 -5.869 17.521 1.00 81.75 468 PHE A CA 1
ATOM 3666 C C . PHE A 1 468 ? 8.775 -6.848 18.697 1.00 81.75 468 PHE A C 1
ATOM 3668 O O . PHE A 1 468 ? 7.727 -7.310 19.156 1.00 81.75 468 PHE A O 1
ATOM 3675 N N . TRP A 1 469 ? 9.967 -7.164 19.215 1.00 90.75 469 TRP A N 1
ATOM 3676 C CA . TRP A 1 469 ? 10.114 -8.074 20.355 1.00 90.75 469 TRP A CA 1
ATOM 3677 C C . TRP A 1 469 ? 10.234 -7.363 21.708 1.00 90.75 469 TRP A C 1
ATOM 3679 O O . TRP A 1 469 ? 9.984 -8.013 22.722 1.00 90.75 469 TRP A O 1
ATOM 3689 N N . ALA A 1 470 ? 10.505 -6.050 21.770 1.00 84.94 470 ALA A N 1
ATOM 3690 C CA . ALA A 1 470 ? 10.591 -5.329 23.047 1.00 84.94 470 ALA A CA 1
ATOM 3691 C C . ALA A 1 470 ? 9.303 -5.429 23.873 1.00 84.94 470 ALA A C 1
ATOM 3693 O O . ALA A 1 470 ? 9.373 -5.774 25.048 1.00 84.94 470 ALA A O 1
ATOM 3694 N N . SER A 1 471 ? 8.126 -5.193 23.281 1.00 79.69 471 SER A N 1
ATOM 3695 C CA . SER A 1 471 ? 6.856 -5.259 24.024 1.00 79.69 471 SER A CA 1
ATOM 3696 C C . SER A 1 471 ? 6.538 -6.673 24.559 1.00 79.69 471 SER A C 1
ATOM 3698 O O . SER A 1 471 ? 6.231 -6.799 25.746 1.00 79.69 471 SER A O 1
ATOM 3700 N N . PRO A 1 472 ? 6.658 -7.762 23.769 1.00 83.50 472 PRO A N 1
ATOM 3701 C CA . PRO A 1 472 ? 6.546 -9.131 24.286 1.00 83.50 472 PRO A CA 1
ATOM 3702 C C . PRO A 1 472 ? 7.530 -9.442 25.408 1.00 83.50 472 PRO A C 1
ATOM 3704 O O . PRO A 1 472 ? 7.144 -10.052 26.403 1.00 83.50 472 PRO A O 1
ATOM 3707 N N . ILE A 1 473 ? 8.786 -9.012 25.256 1.00 85.69 473 ILE A N 1
ATOM 3708 C CA . ILE A 1 473 ? 9.831 -9.217 26.258 1.00 85.69 473 ILE A CA 1
ATOM 3709 C C . ILE A 1 473 ? 9.484 -8.450 27.535 1.00 85.69 473 ILE A C 1
ATOM 3711 O O . ILE A 1 473 ? 9.529 -9.038 28.608 1.00 85.69 473 ILE A O 1
ATOM 3715 N N . GLN A 1 474 ? 9.062 -7.188 27.439 1.00 83.31 474 GLN A N 1
ATOM 3716 C CA . GLN A 1 474 ? 8.606 -6.393 28.582 1.00 83.31 474 GLN A CA 1
ATOM 3717 C C . GLN A 1 474 ? 7.434 -7.064 29.294 1.00 83.31 474 GLN A C 1
ATOM 3719 O O . GLN A 1 474 ? 7.502 -7.271 30.499 1.00 83.31 474 GLN A O 1
ATOM 3724 N N . ARG A 1 475 ? 6.414 -7.520 28.557 1.00 83.06 475 ARG A N 1
ATOM 3725 C CA . ARG A 1 475 ? 5.277 -8.253 29.137 1.00 83.06 475 ARG A CA 1
ATOM 3726 C C . ARG A 1 475 ? 5.701 -9.562 29.791 1.00 83.06 475 ARG A C 1
ATOM 3728 O O . ARG A 1 475 ? 5.178 -9.910 30.848 1.00 83.06 475 ARG A O 1
ATOM 3735 N N . LEU A 1 476 ? 6.637 -10.300 29.195 1.00 88.94 476 LEU A N 1
ATOM 3736 C CA . LEU A 1 476 ? 7.176 -11.526 29.779 1.00 88.94 476 LEU A CA 1
ATOM 3737 C C . LEU A 1 476 ? 7.964 -11.220 31.055 1.00 88.94 476 LEU A C 1
ATOM 3739 O O . LEU A 1 476 ? 7.776 -11.913 32.052 1.00 88.94 476 LEU A O 1
ATOM 3743 N N . ILE A 1 477 ? 8.795 -10.177 31.049 1.00 89.88 477 ILE A N 1
ATOM 3744 C CA . ILE A 1 477 ? 9.549 -9.708 32.215 1.00 89.88 477 ILE A CA 1
ATOM 3745 C C . ILE A 1 477 ? 8.586 -9.262 33.309 1.00 89.88 477 ILE A C 1
ATOM 3747 O O . ILE A 1 477 ? 8.742 -9.692 34.442 1.00 89.88 477 ILE A O 1
ATOM 3751 N N . GLU A 1 478 ? 7.563 -8.471 32.996 1.00 84.56 478 GLU A N 1
ATOM 3752 C CA . GLU A 1 478 ? 6.543 -8.031 33.949 1.00 84.56 478 GLU A CA 1
ATOM 3753 C C . GLU A 1 478 ? 5.736 -9.202 34.495 1.00 84.56 478 GLU A C 1
ATOM 3755 O O . GLU A 1 478 ? 5.523 -9.280 35.699 1.00 84.56 478 GLU A O 1
ATOM 3760 N N . THR A 1 479 ? 5.339 -10.157 33.654 1.00 83.81 479 THR A N 1
ATOM 3761 C CA . THR A 1 479 ? 4.621 -11.362 34.093 1.00 83.81 479 THR A CA 1
ATOM 3762 C C . THR A 1 479 ? 5.505 -12.220 34.993 1.00 83.81 479 THR A C 1
ATOM 3764 O O . THR A 1 479 ? 5.060 -12.706 36.032 1.00 83.81 479 THR A O 1
ATOM 3767 N N . THR A 1 480 ? 6.773 -12.389 34.622 1.00 87.12 480 THR A N 1
ATOM 3768 C CA . THR A 1 480 ? 7.758 -13.141 35.405 1.00 87.12 480 THR A CA 1
ATOM 3769 C C . THR A 1 480 ? 8.046 -12.428 36.717 1.00 87.12 480 THR A C 1
ATOM 3771 O O . THR A 1 480 ? 8.050 -13.069 37.761 1.00 87.12 480 THR A O 1
ATOM 3774 N N . ARG A 1 481 ? 8.184 -11.100 36.693 1.00 84.50 481 ARG A N 1
ATOM 3775 C CA . ARG A 1 481 ? 8.342 -10.250 37.871 1.00 84.50 481 ARG A CA 1
ATOM 3776 C C . ARG A 1 481 ? 7.124 -10.378 38.772 1.00 84.50 481 ARG A C 1
ATOM 3778 O O . ARG A 1 481 ? 7.313 -10.723 39.923 1.00 84.50 481 ARG A O 1
ATOM 3785 N N . ARG A 1 482 ? 5.898 -10.233 38.255 1.00 78.19 482 ARG A N 1
ATOM 3786 C CA . ARG A 1 482 ? 4.640 -10.415 39.004 1.00 78.19 482 ARG A CA 1
ATOM 3787 C C . ARG A 1 482 ? 4.547 -11.808 39.635 1.00 78.19 482 ARG A C 1
ATOM 3789 O O . ARG A 1 482 ? 4.143 -11.912 40.787 1.00 78.19 482 ARG A O 1
ATOM 3796 N N . ARG A 1 483 ? 4.953 -12.869 38.919 1.00 81.75 483 ARG A N 1
ATOM 3797 C CA . ARG A 1 483 ? 4.993 -14.251 39.442 1.00 81.75 483 ARG A CA 1
ATOM 3798 C C . ARG A 1 483 ? 6.078 -14.454 40.503 1.00 81.75 483 ARG A C 1
ATOM 3800 O O . ARG A 1 483 ? 5.833 -15.137 41.492 1.00 81.75 483 ARG A O 1
ATOM 3807 N N . ALA A 1 484 ? 7.252 -13.860 40.315 1.00 80.56 484 ALA A N 1
ATOM 3808 C CA . ALA A 1 484 ? 8.353 -13.906 41.273 1.00 80.56 484 ALA A CA 1
ATOM 3809 C C . ALA A 1 484 ? 8.058 -13.062 42.524 1.00 80.56 484 ALA A C 1
ATOM 3811 O O . ALA A 1 484 ? 8.457 -13.425 43.625 1.00 80.56 484 ALA A O 1
ATOM 3812 N N . THR A 1 485 ? 7.303 -11.971 42.375 1.00 72.25 485 THR A N 1
ATOM 3813 C CA . THR A 1 485 ? 6.864 -11.083 43.455 1.00 72.25 485 THR A CA 1
ATOM 3814 C C . THR A 1 485 ? 5.454 -11.413 43.941 1.00 72.25 485 THR A C 1
ATOM 3816 O O . THR A 1 485 ? 4.747 -10.511 44.393 1.00 72.25 485 THR A O 1
ATOM 3819 N N . ILE A 1 486 ? 5.011 -12.678 43.867 1.00 70.62 486 ILE A N 1
ATOM 3820 C CA . ILE A 1 486 ? 3.794 -13.104 44.574 1.00 70.62 486 ILE A CA 1
ATOM 3821 C C . ILE A 1 486 ? 4.105 -13.046 46.070 1.00 70.62 486 ILE A C 1
ATOM 3823 O O . ILE A 1 486 ? 4.525 -14.019 46.696 1.00 70.62 486 ILE A O 1
ATOM 3827 N N . VAL A 1 487 ? 3.894 -11.872 46.654 1.00 66.00 487 VAL A N 1
ATOM 3828 C CA . VAL A 1 487 ? 3.984 -11.667 48.091 1.00 66.00 487 VAL A CA 1
ATOM 3829 C C . VAL A 1 487 ? 2.743 -12.289 48.704 1.00 66.00 487 VAL A C 1
ATOM 3831 O O . VAL A 1 487 ? 1.633 -11.762 48.615 1.00 66.00 487 VAL A O 1
ATOM 3834 N N . ARG A 1 488 ? 2.919 -13.462 49.310 1.00 75.12 488 ARG A N 1
ATOM 3835 C CA . ARG A 1 488 ? 1.920 -13.999 50.229 1.00 75.12 488 ARG A CA 1
ATOM 3836 C C . ARG A 1 488 ? 2.150 -13.328 51.580 1.00 75.12 488 ARG A C 1
ATOM 3838 O O . ARG A 1 488 ? 3.229 -13.512 52.138 1.00 75.12 488 ARG A O 1
ATOM 3845 N N . PRO A 1 489 ? 1.188 -12.555 52.111 1.00 74.81 489 PRO A N 1
ATOM 3846 C CA . PRO A 1 489 ? 1.316 -12.031 53.461 1.00 74.81 489 PRO A CA 1
ATOM 3847 C C . PRO A 1 489 ? 1.334 -13.214 54.438 1.00 74.81 489 PRO A C 1
ATOM 3849 O O . PRO A 1 489 ? 0.325 -13.890 54.636 1.00 74.81 489 PRO A O 1
ATOM 3852 N N . VAL A 1 490 ? 2.509 -13.506 54.997 1.00 77.69 490 VAL A N 1
ATOM 3853 C CA . VAL A 1 490 ? 2.696 -14.536 56.024 1.00 77.69 490 VAL A CA 1
ATOM 3854 C C . VAL A 1 490 ? 2.438 -13.897 57.387 1.00 77.69 490 VAL A C 1
ATOM 3856 O O . VAL A 1 490 ? 2.871 -12.776 57.639 1.00 77.69 490 VAL A O 1
ATOM 3859 N N . GLY A 1 491 ? 1.726 -14.601 58.270 1.00 81.00 491 GLY A N 1
ATOM 3860 C CA . GLY A 1 491 ? 1.516 -14.154 59.652 1.00 81.00 491 GLY A CA 1
ATOM 3861 C C . GLY A 1 491 ? 0.269 -13.298 59.903 1.00 81.00 491 GLY A C 1
ATOM 3862 O O . GLY A 1 491 ? 0.145 -12.740 60.990 1.00 81.00 491 GLY A O 1
ATOM 3863 N N . LEU A 1 492 ?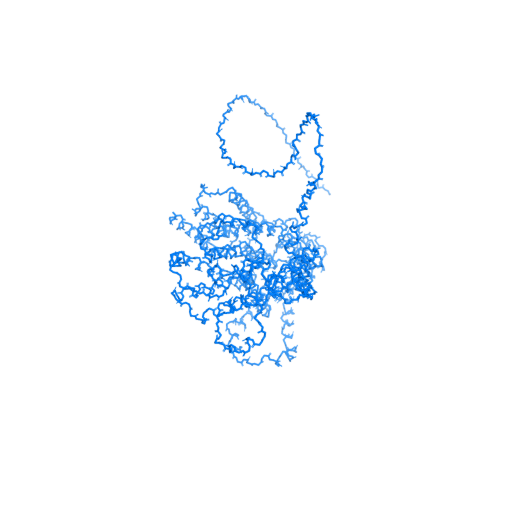 -0.670 -13.212 58.951 1.00 88.25 492 LEU A N 1
ATOM 3864 C CA . LEU A 1 492 ? -2.011 -12.680 59.224 1.00 88.25 492 LEU A CA 1
ATOM 3865 C C . LEU A 1 492 ? -2.764 -13.642 60.152 1.00 88.25 492 LEU A C 1
ATOM 3867 O O . LEU A 1 492 ? -2.985 -14.802 59.794 1.00 88.25 492 LEU A O 1
ATOM 3871 N N . LYS A 1 493 ? -3.162 -13.160 61.331 1.00 90.44 493 LYS A N 1
ATOM 3872 C CA . LYS A 1 493 ? -3.990 -13.921 62.276 1.00 90.44 493 LYS A CA 1
ATOM 3873 C C . LYS A 1 493 ? -5.467 -13.696 61.964 1.00 90.44 493 LYS A C 1
ATOM 3875 O O . LYS A 1 493 ? -5.824 -12.657 61.410 1.00 90.44 493 LYS A O 1
ATOM 3880 N N . ASP A 1 494 ? -6.315 -14.662 62.298 1.00 92.19 494 ASP A N 1
ATOM 3881 C CA . ASP A 1 494 ? -7.762 -14.431 62.312 1.00 92.19 494 ASP A CA 1
ATOM 3882 C C . ASP A 1 494 ? -8.075 -13.329 63.331 1.00 92.19 494 ASP A C 1
ATOM 3884 O O . ASP A 1 494 ? -7.485 -13.305 64.414 1.00 92.19 494 ASP A O 1
ATOM 3888 N N . ALA A 1 495 ? -8.928 -12.378 62.951 1.00 92.06 495 ALA A N 1
ATOM 3889 C CA . ALA A 1 495 ? -9.319 -11.287 63.831 1.00 92.06 495 ALA A CA 1
ATOM 3890 C C . ALA A 1 495 ? -10.171 -11.831 64.980 1.00 92.06 495 ALA A C 1
ATOM 3892 O O . ALA A 1 495 ? -11.094 -12.603 64.740 1.00 92.06 495 ALA A O 1
ATOM 3893 N N . THR A 1 496 ? -9.874 -11.444 66.218 1.00 92.25 496 THR A N 1
ATOM 3894 C CA . THR A 1 496 ? -10.751 -11.746 67.356 1.00 92.25 496 THR A CA 1
ATOM 3895 C C . THR A 1 496 ? -11.971 -10.829 67.340 1.00 92.25 496 THR A C 1
ATOM 3897 O O . THR A 1 496 ? -11.943 -9.754 66.741 1.00 92.25 496 THR A O 1
ATOM 3900 N N . GLU A 1 497 ? -13.040 -11.233 68.021 1.00 90.00 497 GLU A N 1
ATOM 3901 C CA . GLU A 1 497 ? -14.260 -10.427 68.152 1.00 90.00 497 GLU A CA 1
ATOM 3902 C C . GLU A 1 497 ? -13.959 -9.031 68.717 1.00 90.00 497 GLU A C 1
ATOM 3904 O O . GLU A 1 497 ? -14.309 -8.035 68.096 1.00 90.00 497 GLU A O 1
ATOM 3909 N N . GLU A 1 498 ? -13.145 -8.947 69.774 1.00 91.62 498 GLU A N 1
ATOM 3910 C CA . GLU A 1 498 ? -12.681 -7.673 70.346 1.00 91.62 498 GLU A CA 1
ATOM 3911 C C . GLU A 1 498 ? -11.944 -6.769 69.339 1.00 91.62 498 GLU A C 1
ATOM 3913 O O . GLU A 1 498 ? -11.956 -5.544 69.456 1.00 91.62 498 GLU A O 1
ATOM 3918 N N . GLN A 1 499 ? -11.228 -7.351 68.370 1.00 92.38 499 GLN A N 1
ATOM 3919 C CA . GLN A 1 499 ? -10.509 -6.592 67.339 1.00 92.38 499 GLN A CA 1
ATOM 3920 C C . GLN A 1 499 ? -11.456 -6.072 66.256 1.00 92.38 499 GLN A C 1
ATOM 3922 O O . GLN A 1 499 ? -11.227 -4.988 65.723 1.00 92.38 499 GLN A O 1
ATOM 3927 N N . VAL A 1 500 ? -12.503 -6.832 65.934 1.00 91.50 500 VAL A N 1
ATOM 3928 C CA . VAL A 1 500 ? -13.571 -6.407 65.020 1.00 91.50 500 VAL A CA 1
ATOM 3929 C C . VAL A 1 500 ? -14.431 -5.326 65.681 1.00 91.50 500 VAL A C 1
ATOM 3931 O O . VAL A 1 500 ? -14.722 -4.310 65.055 1.00 91.50 500 VAL A O 1
ATOM 3934 N N . GLU A 1 501 ? -14.749 -5.481 66.965 1.00 91.06 501 GLU A N 1
ATOM 3935 C CA . GLU A 1 501 ? -15.498 -4.504 67.759 1.00 91.06 501 GLU A CA 1
ATOM 3936 C C . GLU A 1 501 ? -14.733 -3.179 67.903 1.00 91.06 501 GLU A C 1
ATOM 3938 O O . GLU A 1 501 ? -15.301 -2.109 67.694 1.00 91.06 501 GLU A O 1
ATOM 3943 N N . ARG A 1 502 ? -13.408 -3.225 68.115 1.00 89.44 502 ARG A N 1
ATOM 3944 C CA . ARG A 1 502 ? -12.541 -2.028 68.094 1.00 89.44 502 ARG A CA 1
ATOM 3945 C C . ARG A 1 502 ? -12.547 -1.273 66.763 1.00 89.44 502 ARG A C 1
ATOM 3947 O O . ARG A 1 502 ? -12.240 -0.086 66.742 1.00 89.44 502 ARG A O 1
ATOM 3954 N N . MET A 1 503 ? -12.891 -1.948 65.668 1.00 89.50 503 MET A N 1
ATOM 3955 C CA . MET A 1 503 ? -13.068 -1.351 64.341 1.00 89.50 503 MET A CA 1
ATOM 3956 C C . MET A 1 503 ? -14.523 -0.929 64.073 1.00 89.50 503 MET A C 1
ATOM 3958 O O . MET A 1 503 ? -14.885 -0.657 62.930 1.00 89.50 503 MET A O 1
ATOM 3962 N N . ASN A 1 504 ? -15.370 -0.896 65.108 1.00 91.12 504 ASN A N 1
ATOM 3963 C CA . ASN A 1 504 ? -16.806 -0.640 65.009 1.00 91.12 504 ASN A CA 1
ATOM 3964 C C . ASN A 1 504 ? -17.509 -1.588 64.019 1.00 91.12 504 ASN A C 1
ATOM 3966 O O . ASN A 1 504 ? -18.379 -1.173 63.257 1.00 91.12 504 ASN A O 1
ATOM 3970 N N . GLY A 1 505 ? -17.053 -2.844 63.954 1.00 88.31 505 GLY A N 1
ATOM 3971 C CA . GLY A 1 505 ? -17.590 -3.856 63.046 1.00 88.31 505 GLY A CA 1
ATOM 3972 C C . GLY A 1 505 ? -17.271 -3.643 61.565 1.00 88.31 505 GLY A C 1
ATOM 3973 O O . GLY A 1 505 ? -17.691 -4.460 60.759 1.00 88.31 505 GLY A O 1
ATOM 3974 N N . ASN A 1 506 ? -16.514 -2.608 61.178 1.00 90.50 506 ASN A N 1
ATOM 3975 C CA . ASN A 1 506 ? -16.326 -2.229 59.775 1.00 90.50 506 ASN A CA 1
ATOM 3976 C C . ASN A 1 506 ? -14.860 -2.296 59.331 1.00 90.50 506 ASN A C 1
ATOM 3978 O O . ASN A 1 506 ? -13.935 -1.922 60.053 1.00 90.50 506 ASN A O 1
ATOM 3982 N N . CYS A 1 507 ? -14.618 -2.757 58.105 1.00 90.62 507 CYS A N 1
ATOM 3983 C CA . CYS A 1 507 ? -13.283 -2.751 57.519 1.00 90.62 507 CYS A CA 1
ATOM 3984 C C . CYS A 1 507 ? -12.914 -1.333 57.067 1.00 90.62 507 CYS A C 1
ATOM 3986 O O . CYS A 1 507 ? -13.521 -0.812 56.144 1.00 90.62 507 CYS A O 1
ATOM 3988 N N . ALA A 1 508 ? -11.857 -0.730 57.613 1.00 85.69 508 ALA A N 1
ATOM 3989 C CA . ALA A 1 508 ? -11.472 0.646 57.259 1.00 85.69 508 ALA A CA 1
ATOM 3990 C C . ALA A 1 508 ? -10.972 0.852 55.810 1.00 85.69 508 ALA A C 1
ATOM 3992 O O . ALA A 1 508 ? -10.729 1.982 55.402 1.00 85.69 508 ALA A O 1
ATOM 3993 N N . VAL A 1 509 ? -10.787 -0.218 55.026 1.00 86.25 509 VAL A N 1
ATOM 3994 C CA . VAL A 1 509 ? -10.373 -0.112 53.613 1.00 86.25 509 VAL A CA 1
ATOM 3995 C C . VAL A 1 509 ? -11.582 0.034 52.687 1.00 86.25 509 VAL A C 1
ATOM 3997 O O . VAL A 1 509 ? -11.573 0.891 51.813 1.00 86.25 509 VAL A O 1
ATOM 4000 N N . CYS A 1 510 ? -12.614 -0.796 52.860 1.00 87.94 510 CYS A N 1
ATOM 4001 C CA . CYS A 1 510 ? -13.811 -0.791 52.006 1.00 87.94 510 CYS A CA 1
ATOM 4002 C C . CYS A 1 510 ? -15.062 -0.239 52.698 1.00 87.94 510 CYS A C 1
ATOM 4004 O O . CYS A 1 510 ? -16.093 -0.102 52.050 1.00 87.94 510 CYS A O 1
ATOM 4006 N N . TRP A 1 511 ? -14.981 0.040 54.000 1.00 88.75 511 TRP A N 1
ATOM 4007 C CA . TRP A 1 511 ? -16.078 0.472 54.869 1.00 88.75 511 TRP A CA 1
ATOM 4008 C C . TRP A 1 511 ? -17.235 -0.530 55.012 1.00 88.75 511 TRP A C 1
ATOM 4010 O O . TRP A 1 511 ? -18.273 -0.183 55.563 1.00 88.75 511 TRP A O 1
ATOM 4020 N N . GLY A 1 512 ? -17.063 -1.774 54.553 1.00 87.06 512 GLY A N 1
ATOM 4021 C CA . GLY A 1 512 ? -18.059 -2.837 54.701 1.00 87.06 512 GLY A CA 1
ATOM 4022 C C . GLY A 1 512 ? -18.003 -3.539 56.061 1.00 87.06 512 GLY A C 1
ATOM 4023 O O . GLY A 1 512 ? -16.933 -3.625 56.674 1.00 87.06 512 GLY A O 1
ATOM 4024 N N . GLU A 1 513 ? -19.139 -4.098 56.484 1.00 88.19 513 GLU A N 1
ATOM 4025 C CA . GLU A 1 513 ? -19.272 -4.870 57.725 1.00 88.19 513 GLU A CA 1
ATOM 4026 C C . GLU A 1 513 ? -18.394 -6.133 57.715 1.00 88.19 513 GLU A C 1
ATOM 4028 O O . GLU A 1 513 ? -18.233 -6.821 56.701 1.00 88.19 513 GLU A O 1
ATOM 4033 N N . MET A 1 514 ? -17.804 -6.441 58.866 1.00 87.44 514 MET A N 1
ATOM 4034 C CA . MET A 1 514 ? -17.000 -7.628 59.123 1.00 87.44 514 MET A CA 1
ATOM 4035 C C . MET A 1 514 ? -17.747 -8.527 60.100 1.00 87.44 514 MET A C 1
ATOM 4037 O O . MET A 1 514 ? -18.024 -8.136 61.232 1.00 87.44 514 MET A O 1
ATOM 4041 N N . ALA A 1 515 ? -18.022 -9.762 59.690 1.00 81.06 515 ALA A N 1
ATOM 4042 C CA . ALA A 1 515 ? -18.582 -10.749 60.599 1.00 81.06 515 ALA A CA 1
ATOM 4043 C C . ALA A 1 515 ? -17.558 -11.117 61.688 1.00 81.06 515 ALA A C 1
ATOM 4045 O O . ALA A 1 515 ? -16.401 -11.446 61.390 1.00 81.06 515 ALA A O 1
ATOM 4046 N N . ALA A 1 516 ? -17.992 -11.102 62.951 1.00 68.50 516 ALA A N 1
ATOM 4047 C CA . ALA A 1 516 ? -17.232 -11.716 64.032 1.00 68.50 516 ALA A CA 1
ATOM 4048 C C . ALA A 1 516 ? -17.041 -13.215 63.719 1.00 68.50 516 ALA A C 1
ATOM 4050 O O . ALA A 1 516 ? -17.960 -13.852 63.187 1.00 68.50 516 ALA A O 1
ATOM 4051 N N . PRO A 1 517 ? -15.870 -13.808 64.009 1.00 64.25 517 PRO A N 1
ATOM 4052 C CA . PRO A 1 517 ? -15.655 -15.222 63.748 1.00 64.25 517 PRO A CA 1
ATOM 4053 C C . PRO A 1 517 ? -16.621 -16.045 64.599 1.00 64.25 517 PRO A C 1
ATOM 4055 O O . PRO A 1 517 ? -16.442 -16.185 65.807 1.00 64.25 517 PRO A O 1
ATOM 4058 N N . LEU A 1 518 ? -17.639 -16.623 63.964 1.00 63.47 518 LEU A N 1
ATOM 4059 C CA . LEU A 1 518 ? -18.491 -17.607 64.618 1.00 63.47 518 LEU A CA 1
ATOM 4060 C C . LEU A 1 518 ? -17.609 -18.772 65.102 1.00 63.47 518 LEU A C 1
ATOM 4062 O O . LEU A 1 518 ? -16.789 -19.282 64.325 1.00 63.47 518 LEU A O 1
ATOM 4066 N N . PRO A 1 519 ? -17.764 -19.239 66.356 1.00 62.97 519 PRO A N 1
ATOM 4067 C CA . PRO A 1 519 ? -17.047 -20.406 66.844 1.00 62.97 519 PRO A CA 1
ATOM 4068 C C . PRO A 1 519 ? -17.237 -21.572 65.870 1.00 62.97 519 PRO A C 1
ATOM 4070 O O . PRO A 1 519 ? -18.365 -21.905 65.503 1.00 62.97 519 PRO A O 1
ATOM 4073 N N . ARG A 1 520 ? -16.143 -22.229 65.461 1.00 56.25 520 ARG A N 1
ATOM 4074 C CA . ARG A 1 520 ? -16.147 -23.349 64.491 1.00 56.25 520 ARG A CA 1
ATOM 4075 C C . ARG A 1 520 ? -17.186 -24.444 64.797 1.00 56.25 520 ARG A C 1
ATOM 4077 O O . ARG A 1 520 ? -17.610 -25.148 63.885 1.00 56.25 520 ARG A O 1
ATOM 4084 N N . ALA A 1 521 ? -17.586 -24.586 66.063 1.00 56.41 521 ALA A N 1
ATOM 4085 C CA . ALA A 1 521 ? -18.638 -25.494 66.513 1.00 56.41 521 ALA A CA 1
ATOM 4086 C C . ALA A 1 521 ? -20.043 -25.106 66.002 1.00 56.41 521 ALA A C 1
ATOM 4088 O O . ALA A 1 521 ? -20.785 -25.981 65.567 1.00 56.41 521 ALA A O 1
ATOM 4089 N N . ALA A 1 522 ? -20.385 -23.813 65.973 1.00 56.66 522 ALA A N 1
ATOM 4090 C CA . ALA A 1 522 ? -21.672 -23.317 65.479 1.00 56.66 522 ALA A CA 1
ATOM 4091 C C . ALA A 1 522 ? -21.785 -23.429 63.948 1.00 56.66 522 ALA A C 1
ATOM 4093 O O . ALA A 1 522 ? -22.837 -23.777 63.417 1.00 56.66 522 ALA A O 1
ATOM 4094 N N . MET A 1 523 ? -20.673 -23.231 63.231 1.00 55.75 523 MET A N 1
ATOM 4095 C CA . MET A 1 523 ? -20.638 -23.311 61.764 1.00 55.75 523 MET A CA 1
ATOM 4096 C C . MET A 1 523 ? -20.852 -24.742 61.233 1.00 55.75 523 MET A C 1
ATOM 4098 O O . MET A 1 523 ? -21.365 -24.921 60.133 1.00 55.75 523 MET A O 1
ATOM 4102 N N . ARG A 1 524 ? -20.508 -25.777 62.018 1.00 56.56 524 ARG A N 1
ATOM 4103 C CA . ARG A 1 524 ? -20.801 -27.185 61.681 1.00 56.56 524 ARG A CA 1
ATOM 4104 C C . ARG A 1 524 ? -22.262 -27.583 61.916 1.00 56.56 524 ARG A C 1
ATOM 4106 O O . ARG A 1 524 ? -22.711 -28.542 61.300 1.00 56.56 524 ARG A O 1
ATOM 4113 N N . LEU A 1 525 ? -22.988 -26.871 62.779 1.00 58.69 525 LEU A N 1
ATOM 4114 C CA . LEU A 1 525 ? -24.392 -27.154 63.103 1.00 58.69 525 LEU A CA 1
ATOM 4115 C C . LEU A 1 525 ? -25.383 -26.524 62.113 1.00 58.69 525 LEU A C 1
ATOM 4117 O O . LEU A 1 525 ? -26.507 -27.001 62.008 1.00 58.69 525 LEU A O 1
ATOM 4121 N N . LEU A 1 526 ? -24.975 -25.491 61.369 1.00 59.28 526 LEU A N 1
ATOM 4122 C CA . LEU A 1 526 ? -25.877 -24.716 60.506 1.00 59.28 526 LEU A CA 1
ATOM 4123 C C . LEU A 1 526 ? -26.138 -25.303 59.109 1.00 59.28 526 LEU A C 1
ATOM 4125 O O . LEU A 1 526 ? -27.007 -24.786 58.418 1.00 59.28 526 LEU A O 1
ATOM 4129 N N . GLY A 1 527 ? -25.480 -26.402 58.720 1.00 49.78 527 GLY A N 1
ATOM 4130 C CA . GLY A 1 527 ? -25.772 -27.124 57.473 1.00 49.78 527 GLY A CA 1
ATOM 4131 C C . GLY A 1 527 ? -25.438 -26.341 56.191 1.00 49.78 527 GLY A C 1
ATOM 4132 O O . GLY A 1 527 ? -25.630 -25.136 56.081 1.00 49.78 527 GLY A O 1
ATOM 4133 N N . ALA A 1 528 ? -24.906 -27.030 55.182 1.00 52.72 528 ALA A N 1
ATOM 4134 C CA . ALA A 1 528 ? -24.636 -26.429 53.878 1.00 52.72 528 ALA A CA 1
ATOM 4135 C C . ALA A 1 528 ? -25.961 -26.077 53.175 1.00 52.72 528 ALA A C 1
ATOM 4137 O O . ALA A 1 528 ? -26.604 -26.939 52.580 1.00 52.72 528 ALA A O 1
ATOM 4138 N N . GLY A 1 529 ? -26.384 -24.816 53.276 1.00 57.47 529 GLY A N 1
ATOM 4139 C CA . GLY A 1 529 ? -27.478 -24.275 52.473 1.00 57.47 529 GLY A CA 1
ATOM 4140 C C . GLY A 1 529 ? -27.130 -24.245 50.975 1.00 57.47 529 GLY A C 1
ATOM 4141 O O . GLY A 1 529 ? -25.949 -24.290 50.614 1.00 57.47 529 GLY A O 1
ATOM 4142 N N . PRO A 1 530 ? -28.142 -24.190 50.090 1.00 52.50 530 PRO A N 1
ATOM 4143 C CA . PRO A 1 530 ? -27.950 -24.221 48.642 1.00 52.50 530 PRO A CA 1
ATOM 4144 C C . PRO A 1 530 ? -27.068 -23.056 48.149 1.00 52.50 530 PRO A C 1
ATOM 4146 O O . PRO A 1 530 ? -27.078 -21.982 48.752 1.00 52.50 530 PRO A O 1
ATOM 4149 N N . PRO A 1 531 ? -26.302 -23.247 47.055 1.00 50.53 531 PRO A N 1
ATOM 4150 C CA . PRO A 1 531 ? -25.327 -22.272 46.576 1.00 50.53 531 PRO A CA 1
ATOM 4151 C C . PRO A 1 531 ? -26.015 -20.978 46.120 1.00 50.53 531 PRO A C 1
ATOM 4153 O O . PRO A 1 531 ? -26.664 -20.935 45.076 1.00 50.53 531 PRO A O 1
ATOM 4156 N N . GLY A 1 532 ? -25.866 -19.922 46.918 1.00 52.16 532 GLY A N 1
ATOM 4157 C CA . GLY A 1 532 ? -26.197 -18.552 46.535 1.00 52.16 532 GLY A CA 1
ATOM 4158 C C . GLY A 1 532 ? -25.111 -17.914 45.653 1.00 52.16 532 GLY A C 1
ATOM 4159 O O . GLY A 1 532 ? -24.015 -18.466 45.519 1.00 52.16 532 GLY A O 1
ATOM 4160 N N . PRO A 1 533 ? -25.398 -16.755 45.034 1.00 44.41 533 PRO A N 1
ATOM 4161 C CA . PRO A 1 533 ? -24.481 -16.082 44.116 1.00 44.41 533 PRO A CA 1
ATOM 4162 C C . PRO A 1 533 ? -23.141 -15.714 44.795 1.00 44.41 533 PRO A C 1
ATOM 4164 O O . PRO A 1 533 ? -23.134 -15.265 45.943 1.00 44.41 533 PRO A O 1
ATOM 4167 N N . PRO A 1 534 ? -22.001 -15.854 44.089 1.00 50.94 534 PRO A N 1
ATOM 4168 C CA . PRO A 1 534 ? -20.655 -15.831 44.676 1.00 50.94 534 PRO A CA 1
ATOM 4169 C C . PRO A 1 534 ? -20.244 -14.501 45.334 1.00 50.94 534 PRO A C 1
ATOM 4171 O O . PRO A 1 534 ? -19.366 -14.504 46.187 1.00 50.94 534 PRO A O 1
ATOM 4174 N N . ALA A 1 535 ? -20.887 -13.376 45.003 1.00 47.09 535 ALA A N 1
ATOM 4175 C CA . ALA A 1 535 ? -20.509 -12.056 45.520 1.00 47.09 535 ALA A CA 1
ATOM 4176 C C . ALA A 1 535 ? -20.949 -11.789 46.976 1.00 47.09 535 ALA A C 1
ATOM 4178 O O . ALA A 1 535 ? -20.334 -10.977 47.660 1.00 47.09 535 ALA A O 1
ATOM 4179 N N . ALA A 1 536 ? -21.982 -12.474 47.479 1.00 49.62 536 ALA A N 1
ATOM 4180 C CA . ALA A 1 536 ? -22.463 -12.284 48.855 1.00 49.62 536 ALA A CA 1
ATOM 4181 C C . ALA A 1 536 ? -21.711 -13.152 49.886 1.00 49.62 536 ALA A C 1
ATOM 4183 O O . ALA A 1 536 ? -21.792 -12.907 51.087 1.00 49.62 536 ALA A O 1
ATOM 4184 N N . VAL A 1 537 ? -20.969 -14.166 49.427 1.00 50.03 537 VAL A N 1
ATOM 4185 C CA . VAL A 1 537 ? -20.323 -15.165 50.295 1.00 50.03 537 VAL A CA 1
ATOM 4186 C C . VAL A 1 537 ? -19.018 -14.635 50.910 1.00 50.03 537 VAL A C 1
ATOM 4188 O O . VAL A 1 537 ? -18.646 -15.049 52.006 1.00 50.03 537 VAL A O 1
ATOM 4191 N N . ASP A 1 538 ? -18.369 -13.651 50.281 1.00 53.41 538 ASP A N 1
ATOM 4192 C CA . ASP A 1 538 ? -17.132 -13.049 50.801 1.00 53.41 538 ASP A CA 1
ATOM 4193 C C . ASP A 1 538 ? -17.365 -12.027 51.931 1.00 53.41 538 ASP A C 1
ATOM 4195 O O . ASP A 1 538 ? -16.449 -11.765 52.712 1.00 53.41 538 ASP A O 1
ATOM 4199 N N . ALA A 1 539 ? -18.585 -11.494 52.087 1.00 52.69 539 ALA A N 1
ATOM 4200 C CA . ALA A 1 539 ? -18.922 -10.548 53.160 1.00 52.69 539 ALA A CA 1
ATOM 4201 C C . ALA A 1 539 ? -18.957 -11.203 54.558 1.00 52.69 539 ALA A C 1
ATOM 4203 O O . ALA A 1 539 ? -18.740 -10.540 55.569 1.00 52.69 539 ALA A O 1
ATOM 4204 N N . LEU A 1 540 ? -19.171 -12.522 54.615 1.00 59.75 540 LEU A N 1
ATOM 4205 C CA . LEU A 1 540 ? -19.157 -13.326 55.845 1.00 59.75 540 LEU A CA 1
ATOM 4206 C C . LEU A 1 540 ? -17.797 -13.983 56.127 1.00 59.75 540 LEU A C 1
ATOM 4208 O O . LEU A 1 540 ? -17.660 -14.728 57.100 1.00 59.75 540 LEU A O 1
ATOM 4212 N N . ALA A 1 541 ? -16.784 -13.741 55.290 1.00 66.12 541 ALA A N 1
ATOM 4213 C CA . ALA A 1 541 ? -15.460 -14.294 55.518 1.00 66.12 541 ALA A CA 1
ATOM 4214 C C . ALA A 1 541 ? -14.834 -13.667 56.782 1.00 66.12 541 ALA A C 1
ATOM 4216 O O . ALA A 1 541 ? -14.839 -12.441 56.923 1.00 66.12 541 ALA A O 1
ATOM 4217 N N . PRO A 1 542 ? -14.255 -14.475 57.692 1.00 77.38 542 PRO A N 1
ATOM 4218 C CA . PRO A 1 542 ? -13.661 -13.961 58.920 1.00 77.38 542 PRO A CA 1
ATOM 4219 C C . PRO A 1 542 ? -12.554 -12.950 58.598 1.00 77.38 542 PRO A C 1
ATOM 4221 O O . PRO A 1 542 ? -11.695 -13.181 57.735 1.00 77.38 542 PRO A O 1
ATOM 4224 N N . GLY A 1 543 ? -12.588 -11.812 59.294 1.00 88.56 543 GLY A N 1
ATOM 4225 C CA . GLY A 1 543 ? -11.571 -10.774 59.175 1.00 88.56 543 GLY A CA 1
ATOM 4226 C C . GLY A 1 543 ? -10.177 -11.286 59.553 1.00 88.56 543 GLY A C 1
ATOM 4227 O O . GLY A 1 543 ? -10.018 -12.250 60.304 1.00 88.56 543 GLY A O 1
ATOM 4228 N N . LYS A 1 544 ? -9.137 -10.623 59.047 1.00 93.06 544 LYS A N 1
ATOM 4229 C CA . LYS A 1 544 ? -7.741 -10.836 59.445 1.00 93.06 544 LYS A CA 1
ATOM 4230 C C . LYS A 1 544 ? -7.249 -9.642 60.239 1.00 93.06 544 LYS A C 1
ATOM 4232 O O . LYS A 1 544 ? -7.467 -8.500 59.837 1.00 93.06 544 LYS A O 1
ATOM 4237 N N . ALA A 1 545 ? -6.544 -9.911 61.330 1.00 92.94 545 ALA A N 1
ATOM 4238 C CA . ALA A 1 545 ? -5.914 -8.889 62.147 1.00 92.94 545 ALA A CA 1
ATOM 4239 C C . ALA A 1 545 ? -4.414 -8.773 61.860 1.00 92.94 545 ALA A C 1
ATOM 4241 O O . ALA A 1 545 ? -3.693 -9.765 61.700 1.00 92.94 545 ALA A O 1
ATOM 4242 N N . LEU A 1 546 ? -3.943 -7.527 61.826 1.00 92.62 546 LEU A N 1
ATOM 4243 C CA . LEU A 1 546 ? -2.522 -7.190 61.801 1.00 92.62 546 LEU A CA 1
ATOM 4244 C C . LEU A 1 546 ? -1.929 -7.193 63.224 1.00 92.62 546 LEU A C 1
ATOM 4246 O O . LEU A 1 546 ? -2.670 -7.054 64.196 1.00 92.62 546 LEU A O 1
ATOM 4250 N N . PRO A 1 547 ? -0.589 -7.250 63.386 1.00 90.56 547 PRO A N 1
ATOM 4251 C CA . PRO A 1 547 ? 0.063 -7.207 64.704 1.00 90.56 547 PRO A CA 1
ATOM 4252 C C . PRO A 1 547 ? -0.261 -5.964 65.548 1.00 90.56 547 PRO A C 1
ATOM 4254 O O . PRO A 1 547 ? -0.162 -6.008 66.766 1.00 90.56 547 PRO A O 1
ATOM 4257 N N . CYS A 1 548 ? -0.672 -4.864 64.909 1.00 91.44 548 CYS A N 1
ATOM 4258 C CA . CYS A 1 548 ? -1.135 -3.648 65.585 1.00 91.44 548 CYS A CA 1
ATOM 4259 C C . CYS A 1 548 ? -2.563 -3.753 66.155 1.00 91.44 548 CYS A C 1
ATOM 4261 O O . CYS A 1 548 ? -3.053 -2.787 66.723 1.00 91.44 548 CYS A O 1
ATOM 4263 N N . GLY A 1 549 ? -3.241 -4.891 65.982 1.00 91.31 549 GLY A N 1
ATOM 4264 C CA . GLY A 1 549 ? -4.572 -5.149 66.528 1.00 91.31 549 GLY A CA 1
ATOM 4265 C C . GLY A 1 549 ? -5.747 -4.669 65.672 1.00 91.31 549 GLY A C 1
ATOM 4266 O O . GLY A 1 549 ? -6.880 -4.917 66.069 1.00 91.31 549 GLY A O 1
ATOM 4267 N N . HIS A 1 550 ? -5.503 -4.030 64.522 1.00 93.81 550 HIS A N 1
ATOM 4268 C CA . HIS A 1 550 ? -6.552 -3.627 63.575 1.00 93.81 550 HIS A CA 1
ATOM 4269 C C . HIS A 1 550 ? -6.986 -4.801 62.684 1.00 93.81 550 HIS A C 1
ATOM 4271 O O . HIS A 1 550 ? -6.130 -5.544 62.185 1.00 93.81 550 HIS A O 1
ATOM 4277 N N . ALA A 1 551 ? -8.297 -4.930 62.466 1.00 94.19 551 ALA A N 1
ATOM 4278 C CA . ALA A 1 551 ? -8.931 -5.986 61.677 1.00 94.19 551 ALA A CA 1
ATOM 4279 C C . ALA A 1 551 ? -9.452 -5.476 60.320 1.00 94.19 551 ALA A C 1
ATOM 4281 O O . ALA A 1 551 ? -9.910 -4.341 60.203 1.00 94.19 551 ALA A O 1
ATOM 4282 N N . PHE A 1 552 ? -9.378 -6.326 59.292 1.00 94.44 552 PHE A N 1
ATOM 4283 C CA . PHE A 1 552 ? -9.797 -6.024 57.918 1.00 94.44 552 PHE A CA 1
ATOM 4284 C C . PHE A 1 552 ? -10.348 -7.276 57.225 1.00 94.44 552 PHE A C 1
ATOM 4286 O O . PHE A 1 552 ? -9.963 -8.391 57.585 1.00 94.44 552 PHE A O 1
ATOM 4293 N N . HIS A 1 553 ? -11.142 -7.134 56.155 1.00 93.12 553 HIS A N 1
ATOM 4294 C CA . HIS A 1 553 ? -11.420 -8.281 55.281 1.00 93.12 553 HIS A CA 1
ATOM 4295 C C . HIS A 1 553 ? -10.120 -8.831 54.690 1.00 93.12 553 HIS A C 1
ATOM 4297 O O . HIS A 1 553 ? -9.227 -8.075 54.294 1.00 93.12 553 HIS A O 1
ATOM 4303 N N . THR A 1 554 ? -10.037 -10.160 54.575 1.00 89.75 554 THR A N 1
ATOM 4304 C CA . THR A 1 554 ? -8.857 -10.852 54.030 1.00 89.75 554 THR A CA 1
ATOM 4305 C C . THR A 1 554 ? -8.467 -10.314 52.646 1.00 89.75 554 THR A C 1
ATOM 4307 O O . THR A 1 554 ? -7.282 -10.106 52.379 1.00 89.75 554 THR A O 1
ATOM 4310 N N . ALA A 1 555 ? -9.448 -10.055 51.774 1.00 86.50 555 ALA A N 1
ATOM 4311 C CA . ALA A 1 555 ? -9.212 -9.512 50.436 1.00 86.50 555 ALA A CA 1
ATOM 4312 C C . ALA A 1 555 ? -8.675 -8.069 50.476 1.00 86.50 555 ALA A C 1
ATOM 4314 O O . ALA A 1 555 ? -7.664 -7.774 49.835 1.00 86.50 555 ALA A O 1
ATOM 4315 N N . CYS A 1 556 ? -9.292 -7.202 51.283 1.00 90.81 556 CYS A N 1
ATOM 4316 C CA . CYS A 1 556 ? -8.917 -5.795 51.424 1.00 90.81 556 CYS A CA 1
ATOM 4317 C C . CYS A 1 556 ? -7.487 -5.627 51.946 1.00 90.81 556 CYS A C 1
ATOM 4319 O O . CYS A 1 556 ? -6.683 -4.922 51.334 1.00 90.81 556 CYS A O 1
ATOM 4321 N N . ILE A 1 557 ? -7.125 -6.321 53.033 1.00 92.62 557 ILE A N 1
ATOM 4322 C CA . ILE A 1 557 ? -5.769 -6.197 53.582 1.00 92.62 557 ILE A CA 1
ATOM 4323 C C . ILE A 1 557 ? -4.716 -6.797 52.658 1.00 92.62 557 ILE A C 1
ATOM 4325 O O . ILE A 1 557 ? -3.610 -6.273 52.551 1.00 92.62 557 ILE A O 1
ATOM 4329 N N . ARG A 1 558 ? -5.053 -7.870 51.939 1.00 88.81 558 ARG A N 1
ATOM 4330 C CA . ARG A 1 558 ? -4.142 -8.457 50.961 1.00 88.81 558 ARG A CA 1
ATOM 4331 C C . ARG A 1 558 ? -3.864 -7.487 49.813 1.00 88.81 558 ARG A C 1
ATOM 4333 O O . ARG A 1 558 ? -2.696 -7.325 49.474 1.00 88.81 558 ARG A O 1
ATOM 4340 N N . ARG A 1 559 ? -4.890 -6.820 49.266 1.00 87.25 559 ARG A N 1
ATOM 4341 C CA . ARG A 1 559 ? -4.720 -5.776 48.236 1.00 87.25 559 ARG A CA 1
ATOM 4342 C C . ARG A 1 559 ? -3.848 -4.627 48.746 1.00 87.25 559 ARG A C 1
ATOM 4344 O O . ARG A 1 559 ? -2.854 -4.299 48.108 1.00 87.25 559 ARG A O 1
ATOM 4351 N N . TRP A 1 560 ? -4.128 -4.112 49.943 1.00 90.56 560 TRP A N 1
ATOM 4352 C CA . TRP A 1 560 ? -3.337 -3.034 50.548 1.00 90.56 560 TRP A CA 1
ATOM 4353 C C . TRP A 1 560 ? -1.855 -3.398 50.740 1.00 90.56 560 TRP A C 1
ATOM 4355 O O . TRP A 1 560 ? -0.957 -2.622 50.412 1.00 90.56 560 TRP A O 1
ATOM 4365 N N . LEU A 1 561 ? -1.571 -4.599 51.254 1.00 89.12 561 LEU A N 1
ATOM 4366 C CA . LEU A 1 561 ? -0.198 -5.065 51.468 1.00 89.12 561 LEU A CA 1
ATOM 4367 C C . LEU A 1 561 ? 0.552 -5.284 50.147 1.00 89.12 561 LEU A C 1
ATOM 4369 O O . LEU A 1 561 ? 1.745 -4.986 50.068 1.00 89.12 561 LEU A O 1
ATOM 4373 N N . ILE A 1 562 ? -0.144 -5.764 49.111 1.00 84.12 562 ILE A N 1
ATOM 4374 C CA . ILE A 1 562 ? 0.401 -5.866 47.752 1.00 84.12 562 ILE A CA 1
ATOM 4375 C C . ILE A 1 562 ? 0.741 -4.470 47.218 1.00 84.12 562 ILE A C 1
ATOM 4377 O O . ILE A 1 562 ? 1.846 -4.276 46.715 1.00 84.12 562 ILE A O 1
ATOM 4381 N N . GLN A 1 563 ? -0.143 -3.486 47.402 1.00 84.31 563 GLN A N 1
ATOM 4382 C CA . GLN A 1 563 ? 0.086 -2.101 46.988 1.00 84.31 563 GLN A CA 1
ATOM 4383 C C . GLN A 1 563 ? 1.283 -1.466 47.714 1.00 84.31 563 GLN A C 1
ATOM 4385 O O . GLN A 1 563 ? 2.138 -0.854 47.073 1.00 84.31 563 GLN A O 1
ATOM 4390 N N . CYS A 1 564 ? 1.412 -1.667 49.033 1.00 85.50 564 CYS A N 1
ATOM 4391 C CA . CYS A 1 564 ? 2.581 -1.212 49.795 1.00 85.50 564 CYS A CA 1
ATOM 4392 C C . CYS A 1 564 ? 3.882 -1.782 49.214 1.00 85.50 564 CYS A C 1
ATOM 4394 O O . CYS A 1 564 ? 4.833 -1.039 48.975 1.00 85.50 564 CYS A O 1
ATOM 4396 N N . HIS A 1 565 ? 3.908 -3.090 48.939 1.00 83.19 565 HIS A N 1
ATOM 4397 C CA . HIS A 1 565 ? 5.074 -3.748 48.357 1.00 83.19 565 HIS A CA 1
ATOM 4398 C C . HIS A 1 565 ? 5.379 -3.248 46.936 1.00 83.19 565 HIS A C 1
ATOM 4400 O O . HIS A 1 565 ? 6.538 -2.987 46.618 1.00 83.19 565 HIS A O 1
ATOM 4406 N N . ALA A 1 566 ? 4.357 -3.070 46.091 1.00 76.31 566 ALA A N 1
ATOM 4407 C CA . ALA A 1 566 ? 4.509 -2.553 44.730 1.00 76.31 566 ALA A CA 1
ATOM 4408 C C . ALA A 1 566 ? 5.115 -1.139 44.708 1.00 76.31 566 ALA A C 1
ATOM 4410 O O . ALA A 1 566 ? 5.945 -0.836 43.855 1.00 76.31 566 ALA A O 1
ATOM 4411 N N . GLN A 1 567 ? 4.772 -0.306 45.694 1.00 83.31 567 GLN A N 1
ATOM 4412 C CA . GLN A 1 567 ? 5.328 1.038 45.877 1.00 83.31 567 GLN A CA 1
ATOM 4413 C C . GLN A 1 567 ? 6.710 1.052 46.559 1.00 83.31 567 GLN A C 1
ATOM 4415 O O . GLN A 1 567 ? 7.225 2.126 46.872 1.00 83.31 567 GLN A O 1
ATOM 4420 N N . GLY A 1 568 ? 7.305 -0.111 46.856 1.00 82.06 568 GLY A N 1
ATOM 4421 C CA . GLY A 1 568 ? 8.561 -0.205 47.608 1.00 82.06 568 GLY A CA 1
ATOM 4422 C C . GLY A 1 568 ? 8.450 0.282 49.058 1.00 82.06 568 GLY A C 1
ATOM 4423 O O . GLY A 1 568 ? 9.461 0.585 49.692 1.00 82.06 568 GLY A O 1
ATOM 4424 N N . ARG A 1 569 ? 7.230 0.383 49.601 1.00 84.81 569 ARG A N 1
ATOM 4425 C CA . ARG A 1 569 ? 6.970 0.805 50.981 1.00 84.81 569 ARG A CA 1
ATOM 4426 C C . ARG A 1 569 ? 6.989 -0.407 51.905 1.00 84.81 569 ARG A C 1
ATOM 4428 O O . ARG A 1 569 ? 6.573 -1.508 51.545 1.00 84.81 569 ARG A O 1
ATOM 4435 N N . LYS A 1 570 ? 7.439 -0.201 53.147 1.00 87.06 570 LYS A N 1
ATOM 4436 C CA . LYS A 1 570 ? 7.261 -1.208 54.203 1.00 87.06 570 LYS A CA 1
ATOM 4437 C C . LYS A 1 570 ? 5.762 -1.458 54.384 1.00 87.06 570 LYS A C 1
ATOM 4439 O O . LYS A 1 570 ? 4.987 -0.508 54.369 1.00 87.06 570 LYS A O 1
ATOM 4444 N N . ALA A 1 571 ? 5.373 -2.717 54.577 1.00 86.69 571 ALA A N 1
ATOM 4445 C CA . ALA A 1 571 ? 3.997 -3.089 54.884 1.00 86.69 571 ALA A CA 1
ATOM 4446 C C . ALA A 1 571 ? 3.503 -2.327 56.125 1.00 86.69 571 ALA A C 1
ATOM 4448 O O . ALA A 1 571 ? 3.956 -2.587 57.242 1.00 86.69 571 ALA A O 1
ATOM 4449 N N . THR A 1 572 ? 2.595 -1.373 55.932 1.00 90.75 572 THR A N 1
ATOM 4450 C CA . THR A 1 572 ? 1.981 -0.592 57.008 1.00 90.75 572 THR A CA 1
ATOM 4451 C C . THR A 1 572 ? 0.501 -0.919 57.119 1.00 90.75 572 THR A C 1
ATOM 4453 O O . THR A 1 572 ? -0.173 -1.199 56.129 1.00 90.75 572 THR A O 1
ATOM 4456 N N . CYS A 1 573 ? -0.020 -0.881 58.344 1.00 91.31 573 CYS A N 1
ATOM 4457 C CA . CYS A 1 573 ? -1.462 -0.886 58.558 1.00 91.31 573 CYS A CA 1
ATOM 4458 C C . CYS A 1 573 ? -2.053 0.420 57.991 1.00 91.31 573 CYS A C 1
ATOM 4460 O O . CYS A 1 573 ? -1.497 1.473 58.322 1.00 91.31 573 CYS A O 1
ATOM 4462 N N . PRO A 1 574 ? -3.155 0.378 57.214 1.00 89.00 574 PRO A N 1
ATOM 4463 C CA . PRO A 1 574 ? -3.832 1.580 56.716 1.00 89.00 574 PRO A CA 1
ATOM 4464 C C . PRO A 1 574 ? -4.094 2.602 57.832 1.00 89.00 574 PRO A C 1
ATOM 4466 O O . PRO A 1 574 ? -3.700 3.756 57.724 1.00 89.00 574 PRO A O 1
ATOM 4469 N N . MET A 1 575 ? -4.613 2.127 58.969 1.00 85.38 575 MET A N 1
ATOM 4470 C CA . MET A 1 575 ? -4.947 2.951 60.138 1.00 85.38 575 MET A CA 1
ATOM 4471 C C . MET A 1 575 ? -3.713 3.495 60.879 1.00 85.38 575 MET A C 1
ATOM 4473 O O . MET A 1 575 ? -3.743 4.578 61.452 1.00 85.38 575 MET A O 1
ATOM 4477 N N . ALA A 1 576 ? -2.594 2.759 60.880 1.00 78.88 576 ALA A N 1
ATOM 4478 C CA . ALA A 1 576 ? -1.379 3.196 61.579 1.00 78.88 576 ALA A CA 1
ATOM 4479 C C . ALA A 1 576 ? -0.514 4.154 60.742 1.00 78.88 576 ALA A C 1
ATOM 4481 O O . ALA A 1 576 ? 0.370 4.815 61.288 1.00 78.88 576 ALA A O 1
ATOM 4482 N N . ALA A 1 577 ? -0.722 4.199 59.422 1.00 63.31 577 ALA A N 1
ATOM 4483 C CA . ALA A 1 577 ? -0.037 5.140 58.542 1.00 63.31 577 ALA A CA 1
ATOM 4484 C C . ALA A 1 577 ? -0.493 6.583 58.813 1.00 63.31 577 ALA A C 1
ATOM 4486 O O . ALA A 1 577 ? 0.333 7.494 58.832 1.00 63.31 577 ALA A O 1
ATOM 4487 N N . GLU A 1 578 ? -1.778 6.768 59.113 1.00 58.03 578 GLU A N 1
ATOM 4488 C CA . GLU A 1 578 ? -2.386 8.067 59.407 1.00 58.03 578 GLU A CA 1
ATOM 4489 C C . GLU A 1 578 ? -1.917 8.633 60.760 1.00 58.03 578 GLU A C 1
ATOM 4491 O O . GLU A 1 578 ? -1.540 9.801 60.857 1.00 58.03 578 GLU A O 1
ATOM 4496 N N . ALA A 1 579 ? -1.760 7.770 61.770 1.00 56.34 579 ALA A N 1
ATOM 4497 C CA . ALA A 1 579 ? -1.237 8.144 63.089 1.00 56.34 579 ALA A CA 1
ATOM 4498 C C . ALA A 1 579 ? 0.222 8.654 63.078 1.00 56.34 579 ALA A C 1
ATOM 4500 O O . ALA A 1 579 ? 0.641 9.341 64.006 1.00 56.34 579 ALA A O 1
ATOM 4501 N N . ARG A 1 580 ? 1.021 8.337 62.045 1.00 55.91 580 ARG A N 1
ATOM 4502 C CA . ARG A 1 580 ? 2.390 8.878 61.899 1.00 55.91 580 ARG A CA 1
ATOM 4503 C C . ARG A 1 580 ? 2.438 10.235 61.203 1.00 55.91 580 ARG A C 1
ATOM 4505 O O . ARG A 1 580 ? 3.418 10.950 61.381 1.00 55.91 580 ARG A O 1
ATOM 4512 N N . LEU A 1 581 ? 1.426 10.568 60.402 1.00 50.53 581 LEU A N 1
ATOM 4513 C CA . LEU A 1 581 ? 1.336 11.856 59.707 1.00 50.53 581 LEU A CA 1
ATOM 4514 C C . LEU A 1 581 ? 0.798 12.962 60.624 1.00 50.53 581 LEU A C 1
ATOM 4516 O O . LEU A 1 581 ? 1.119 14.130 60.422 1.00 50.53 581 LEU A O 1
ATOM 4520 N N . HIS A 1 582 ? 0.072 12.586 61.676 1.00 47.34 582 HIS A N 1
ATOM 4521 C CA . HIS A 1 582 ? -0.383 13.485 62.730 1.00 47.34 582 HIS A CA 1
ATOM 4522 C C . HIS A 1 582 ? 0.093 12.989 64.103 1.00 47.34 582 HIS A C 1
ATOM 4524 O O . HIS A 1 582 ? -0.686 12.360 64.821 1.00 47.34 582 HIS A O 1
ATOM 4530 N N . PRO A 1 583 ? 1.351 13.252 64.513 1.00 46.94 583 PRO A N 1
ATOM 4531 C CA . PRO A 1 583 ? 1.716 13.097 65.913 1.00 46.94 583 PRO A CA 1
ATOM 4532 C C . PRO A 1 583 ? 0.881 14.104 66.707 1.00 46.94 583 PRO A C 1
ATOM 4534 O O . PRO A 1 583 ? 1.098 15.313 66.621 1.00 46.94 583 PRO A O 1
ATOM 4537 N N . ALA A 1 584 ? -0.132 13.607 67.414 1.00 44.50 584 ALA A N 1
ATOM 4538 C CA . ALA A 1 584 ? -0.960 14.416 68.289 1.00 44.50 584 ALA A CA 1
ATOM 4539 C C . ALA A 1 584 ? -0.059 15.223 69.235 1.00 44.50 584 ALA A C 1
ATOM 4541 O O . ALA A 1 584 ? 0.803 14.662 69.914 1.00 44.50 584 ALA A O 1
ATOM 4542 N N . ALA A 1 585 ? -0.261 16.541 69.251 1.00 49.47 585 ALA A N 1
ATOM 4543 C CA . ALA A 1 585 ? 0.310 17.440 70.237 1.00 49.47 585 ALA A CA 1
ATOM 4544 C C . ALA A 1 585 ? -0.083 16.944 71.637 1.00 49.47 585 ALA A C 1
ATOM 4546 O O . ALA A 1 585 ? -1.224 17.095 72.069 1.00 49.47 585 ALA A O 1
ATOM 4547 N N . SER A 1 586 ? 0.852 16.304 72.334 1.00 41.44 586 SER A N 1
ATOM 4548 C CA . SER A 1 586 ? 0.680 15.924 73.729 1.00 41.44 586 SER A CA 1
ATOM 4549 C C . SER A 1 586 ? 0.774 17.181 74.596 1.00 41.44 586 SER A C 1
ATOM 4551 O O . SER A 1 586 ? 1.866 17.708 74.809 1.00 41.44 586 SER A O 1
ATOM 4553 N N . HIS A 1 587 ? -0.373 17.658 75.077 1.00 43.06 587 HIS A N 1
ATOM 4554 C CA . HIS A 1 587 ? -0.494 18.584 76.205 1.00 43.06 587 HIS A CA 1
ATOM 4555 C C . HIS A 1 587 ? 0.155 17.983 77.469 1.00 43.06 587 HIS A C 1
ATOM 4557 O O . HIS A 1 587 ? -0.205 16.863 77.840 1.00 43.06 587 HIS A O 1
ATOM 4563 N N . PRO A 1 588 ? 0.992 18.731 78.211 1.00 44.81 588 PRO A N 1
ATOM 4564 C CA . PRO A 1 588 ? 1.111 18.584 79.650 1.00 44.81 588 PRO A CA 1
ATOM 4565 C C . PRO A 1 588 ? 0.453 19.808 80.303 1.00 44.81 588 PRO A C 1
ATOM 4567 O O . PRO A 1 588 ? 1.053 20.875 80.396 1.00 44.81 588 PRO A O 1
ATOM 4570 N N . GLU A 1 589 ? -0.800 19.669 80.729 1.00 39.88 589 GLU A N 1
ATOM 4571 C CA . GLU A 1 589 ? -1.498 20.685 81.522 1.00 39.88 589 GLU A CA 1
ATOM 4572 C C . GLU A 1 589 ? -1.730 20.146 82.932 1.00 39.88 589 GLU A C 1
ATOM 4574 O O . GLU A 1 589 ? -2.767 19.572 83.250 1.00 39.88 589 GLU A O 1
ATOM 4579 N N . ALA A 1 590 ? -0.706 20.297 83.769 1.00 39.84 590 ALA A N 1
ATOM 4580 C CA . ALA A 1 590 ? -0.837 20.347 85.215 1.00 39.84 590 ALA A CA 1
ATOM 4581 C C . ALA A 1 590 ? 0.360 21.122 85.785 1.00 39.84 590 ALA A C 1
ATOM 4583 O O . ALA A 1 590 ? 1.502 20.846 85.434 1.00 39.84 590 ALA A O 1
ATOM 4584 N N . GLU A 1 591 ? 0.048 22.046 86.693 1.00 37.78 591 GLU A N 1
ATOM 4585 C CA . GLU A 1 591 ? 0.923 22.860 87.550 1.00 37.78 591 GLU A CA 1
ATOM 4586 C C . GLU A 1 591 ? 1.302 24.295 87.104 1.00 37.78 591 GLU A C 1
ATOM 4588 O O . GLU A 1 591 ? 2.150 24.532 86.252 1.00 37.78 591 GLU A O 1
ATOM 4593 N N . ARG A 1 592 ? 0.744 25.234 87.892 1.00 35.50 592 ARG A N 1
ATOM 4594 C CA . ARG A 1 592 ? 1.207 26.590 88.264 1.00 35.50 592 ARG A CA 1
ATOM 4595 C C . ARG A 1 592 ? 0.662 27.806 87.513 1.00 35.50 592 ARG A C 1
ATOM 4597 O O . ARG A 1 592 ? 1.235 28.340 86.573 1.00 35.50 592 ARG A O 1
ATOM 4604 N N . LEU A 1 593 ? -0.374 28.358 88.149 1.00 42.44 593 LEU A N 1
ATOM 4605 C CA . LEU A 1 593 ? -0.538 29.788 88.423 1.00 42.44 593 LEU A CA 1
ATOM 4606 C C . LEU A 1 593 ? 0.811 30.501 88.660 1.00 42.44 593 LEU A C 1
ATOM 4608 O O . LEU A 1 593 ? 1.512 30.171 89.614 1.00 42.44 593 LEU A O 1
ATOM 4612 N N . THR A 1 594 ? 1.139 31.511 87.851 1.00 37.03 594 THR A N 1
ATOM 4613 C CA . THR A 1 594 ? 1.407 32.909 88.266 1.00 37.03 594 THR A CA 1
ATOM 4614 C C . THR A 1 594 ? 2.017 33.722 87.117 1.00 37.03 594 THR A C 1
ATOM 4616 O O . THR A 1 594 ? 3.054 33.371 86.577 1.00 37.03 594 THR A O 1
ATOM 4619 N N . GLY A 1 595 ? 1.415 34.877 86.818 1.00 34.41 595 GLY A N 1
ATOM 4620 C CA . GLY A 1 595 ? 2.187 36.077 86.479 1.00 34.41 595 GLY A CA 1
ATOM 4621 C C . GLY A 1 595 ? 2.549 36.368 85.013 1.00 34.41 595 GLY A C 1
ATOM 4622 O O . GLY A 1 595 ? 3.454 35.789 84.432 1.00 34.41 595 GLY A O 1
ATOM 4623 N N . SER A 1 596 ? 1.976 37.480 84.543 1.00 34.94 596 SER A N 1
ATOM 4624 C CA . SER A 1 596 ? 2.592 38.516 83.694 1.00 34.94 596 SER A CA 1
ATOM 4625 C C . SER A 1 596 ? 2.741 38.317 82.172 1.00 34.94 596 SER A C 1
ATOM 4627 O O . SER A 1 596 ? 3.519 37.523 81.664 1.00 34.94 596 SER A O 1
ATOM 4629 N N . GLN A 1 597 ? 1.981 39.170 81.472 1.00 36.34 597 GLN A N 1
ATOM 4630 C CA . GLN A 1 597 ? 2.310 39.961 80.276 1.00 36.34 597 GLN A CA 1
ATOM 4631 C C . GLN A 1 597 ? 3.641 39.681 79.547 1.00 36.34 597 GLN A C 1
ATOM 4633 O O . GLN A 1 597 ? 4.703 39.931 80.102 1.00 36.34 597 GLN A O 1
ATOM 4638 N N . SER A 1 598 ? 3.579 39.459 78.226 1.00 34.62 598 SER A N 1
ATOM 4639 C CA . SER A 1 598 ? 4.180 40.385 77.245 1.00 34.62 598 SER A CA 1
ATOM 4640 C C . SER A 1 598 ? 3.744 40.072 75.804 1.00 34.62 598 SER A C 1
ATOM 4642 O O . SER A 1 598 ? 3.339 38.965 75.472 1.00 34.62 598 SER A O 1
ATOM 4644 N N . ARG A 1 599 ? 3.781 41.115 74.973 1.00 36.78 599 ARG A N 1
ATOM 4645 C CA . ARG A 1 599 ? 3.249 41.259 73.608 1.00 36.78 599 ARG A CA 1
ATOM 4646 C C . ARG A 1 599 ? 4.187 40.721 72.508 1.00 36.78 599 ARG A C 1
ATOM 4648 O O . ARG A 1 599 ? 5.386 40.607 72.728 1.00 36.78 599 ARG A O 1
ATOM 4655 N N . ARG A 1 600 ? 3.619 40.708 71.283 1.00 32.53 600 ARG A N 1
ATOM 4656 C CA . ARG A 1 600 ? 4.211 40.695 69.914 1.00 32.53 600 ARG A CA 1
ATOM 4657 C C . ARG A 1 600 ? 4.552 39.319 69.346 1.00 32.53 600 ARG A C 1
ATOM 4659 O O . ARG A 1 600 ? 5.014 38.463 70.073 1.00 32.53 600 ARG A O 1
ATOM 4666 N N . ALA A 1 601 ? 4.507 39.079 68.040 1.00 31.92 601 ALA A N 1
ATOM 4667 C CA . ALA A 1 601 ? 3.853 39.644 66.851 1.00 31.92 601 ALA A CA 1
ATOM 4668 C C . ALA A 1 601 ? 4.324 38.745 65.685 1.00 31.92 601 ALA A C 1
ATOM 4670 O O . ALA A 1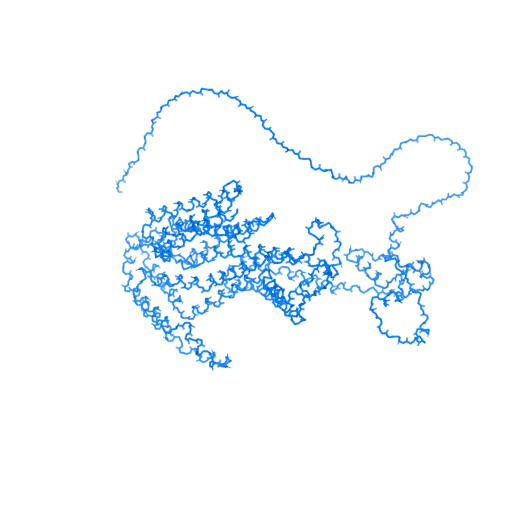 601 ? 5.451 38.257 65.748 1.00 31.92 601 ALA A O 1
ATOM 4671 N N . SER A 1 602 ? 3.521 38.654 64.615 1.00 34.72 602 SER A N 1
ATOM 4672 C CA . SER A 1 602 ? 3.927 38.221 63.255 1.00 34.72 602 SER A CA 1
ATOM 4673 C C . SER A 1 602 ? 4.216 36.718 63.080 1.00 34.72 602 SER A C 1
ATOM 4675 O O . SER A 1 602 ? 4.792 36.093 63.952 1.00 34.72 602 SER A O 1
ATOM 4677 N N . ALA A 1 603 ? 3.957 36.032 61.969 1.00 31.11 603 ALA A N 1
ATOM 4678 C CA . ALA A 1 603 ? 3.216 36.204 60.716 1.00 31.11 603 ALA A CA 1
ATOM 4679 C C . ALA A 1 603 ? 3.240 34.798 60.038 1.00 31.11 603 ALA A C 1
ATOM 4681 O O . ALA A 1 603 ? 4.085 33.975 60.398 1.00 31.11 603 ALA A O 1
ATOM 4682 N N . PRO A 1 604 ? 2.339 34.478 59.092 1.00 35.19 604 PRO A N 1
ATOM 4683 C CA . PRO A 1 604 ? 2.129 33.111 58.607 1.00 35.19 604 PRO A CA 1
ATOM 4684 C C . PRO A 1 604 ? 3.098 32.717 57.477 1.00 35.19 604 PRO A C 1
ATOM 4686 O O . PRO A 1 604 ? 3.332 33.499 56.558 1.00 35.19 604 PRO A O 1
ATOM 4689 N N . ILE A 1 605 ? 3.596 31.473 57.490 1.00 32.66 605 ILE A N 1
ATOM 4690 C CA . ILE A 1 605 ? 4.320 30.867 56.358 1.00 32.66 605 ILE A CA 1
ATOM 4691 C C . ILE A 1 605 ? 3.386 29.913 55.599 1.00 32.66 605 ILE A C 1
ATOM 4693 O O . ILE A 1 605 ? 3.117 28.792 56.015 1.00 32.66 605 ILE A O 1
ATOM 4697 N N . ASN A 1 606 ? 2.866 30.448 54.495 1.00 26.75 606 ASN A N 1
ATOM 4698 C CA . ASN A 1 606 ? 2.857 29.900 53.134 1.00 26.75 606 ASN A CA 1
ATOM 4699 C C . ASN A 1 606 ? 2.666 28.376 52.940 1.00 26.75 606 ASN A C 1
ATOM 4701 O O . ASN A 1 606 ? 3.629 27.614 52.881 1.00 26.75 606 ASN A O 1
ATOM 4705 N N . ILE A 1 607 ? 1.417 27.964 52.695 1.00 32.34 607 ILE A N 1
ATOM 4706 C CA . ILE A 1 607 ? 1.085 26.729 51.971 1.00 32.34 607 ILE A CA 1
ATOM 4707 C C . ILE A 1 607 ? 0.880 27.117 50.501 1.00 32.34 607 ILE A C 1
ATOM 4709 O O . ILE A 1 607 ? -0.150 27.689 50.139 1.00 32.34 607 ILE A O 1
ATOM 4713 N N . GLN A 1 608 ? 1.861 26.802 49.653 1.00 29.08 608 GLN A N 1
ATOM 4714 C CA . GLN A 1 608 ? 1.726 26.855 48.198 1.00 29.08 608 GLN A CA 1
ATOM 4715 C C . GLN A 1 608 ? 0.681 25.822 47.750 1.00 29.08 608 GLN A C 1
ATOM 4717 O O . GLN A 1 608 ? 0.953 24.629 47.641 1.00 29.08 608 GLN A O 1
ATOM 4722 N N . ARG A 1 609 ? -0.538 26.300 47.486 1.00 30.36 609 ARG A N 1
ATOM 4723 C CA . ARG A 1 609 ? -1.505 25.624 46.618 1.00 30.36 609 ARG A CA 1
ATOM 4724 C C . ARG A 1 609 ? -1.103 25.891 45.171 1.00 30.36 609 ARG A C 1
ATOM 4726 O O . ARG A 1 609 ? -0.987 27.047 44.770 1.00 30.36 609 ARG A O 1
ATOM 4733 N N . HIS A 1 610 ? -0.918 24.830 44.392 1.00 34.41 610 HIS A N 1
ATOM 4734 C CA . HIS A 1 610 ? -0.887 24.940 42.939 1.00 34.41 610 HIS A CA 1
ATOM 4735 C C . HIS A 1 610 ? -2.238 25.467 42.430 1.00 34.41 610 HIS A C 1
ATOM 4737 O O . HIS A 1 610 ? -3.303 25.075 42.910 1.00 34.41 610 HIS A O 1
ATOM 4743 N N . ALA A 1 611 ? -2.145 26.427 41.514 1.00 31.94 611 ALA A N 1
ATOM 4744 C CA . ALA A 1 611 ? -3.233 27.241 40.997 1.00 31.94 611 ALA A CA 1
ATOM 4745 C C . ALA A 1 611 ? -4.196 26.466 40.072 1.00 31.94 611 ALA A C 1
ATOM 4747 O O . ALA A 1 611 ? -3.770 25.530 39.394 1.00 31.94 611 ALA A O 1
ATOM 4748 N N . PRO A 1 612 ? -5.468 26.898 39.974 1.00 34.84 612 PRO A N 1
ATOM 4749 C CA . PRO A 1 612 ? -6.376 26.483 38.913 1.00 34.84 612 PRO A CA 1
ATOM 4750 C C . PRO A 1 612 ? -6.083 27.249 37.611 1.00 34.84 612 PRO A C 1
ATOM 4752 O O . PRO A 1 612 ? -5.842 28.458 37.623 1.00 34.84 612 PRO A O 1
ATOM 4755 N N . LEU A 1 613 ? -6.133 26.544 36.479 1.00 35.16 613 LEU A N 1
ATOM 4756 C CA . LEU A 1 613 ? -6.079 27.136 35.141 1.00 35.16 613 LEU A CA 1
ATOM 4757 C C . LEU A 1 613 ? -7.382 27.897 34.845 1.00 35.16 613 LEU A C 1
ATOM 4759 O O . LEU A 1 613 ? -8.477 27.349 34.970 1.00 35.16 613 LEU A O 1
ATOM 4763 N N . GLN A 1 614 ? -7.244 29.161 34.441 1.00 32.91 614 GLN A N 1
ATOM 4764 C CA . GLN A 1 614 ? -8.307 29.982 33.858 1.00 32.91 614 GLN A CA 1
ATOM 4765 C C . GLN A 1 614 ? -8.480 29.705 32.346 1.00 32.91 614 GLN A C 1
ATOM 4767 O O . GLN A 1 614 ? -7.557 29.201 31.702 1.00 32.91 614 GLN A O 1
ATOM 4772 N N . PRO A 1 615 ? -9.657 30.032 31.774 1.00 37.69 615 PRO A N 1
ATOM 4773 C CA . PRO A 1 615 ? -10.053 29.670 30.413 1.00 37.69 615 PRO A CA 1
ATOM 4774 C C . PRO A 1 615 ? -9.444 30.586 29.340 1.00 37.69 615 PRO A C 1
ATOM 4776 O O . PRO A 1 615 ? -9.317 31.795 29.527 1.00 37.69 615 PRO A O 1
ATOM 4779 N N . TYR A 1 616 ? -9.126 30.007 28.178 1.00 32.75 616 TYR A N 1
ATOM 4780 C CA . TYR A 1 616 ? -8.684 30.746 26.994 1.00 32.75 616 TYR A CA 1
ATOM 4781 C C . TYR A 1 616 ? -9.840 31.536 26.366 1.00 32.75 616 TYR A C 1
ATOM 4783 O O . TYR A 1 616 ? -10.864 30.975 25.974 1.00 32.75 616 TYR A O 1
ATOM 4791 N N . ALA A 1 617 ? -9.632 32.846 26.250 1.00 30.27 617 ALA A N 1
ATOM 4792 C CA . ALA A 1 617 ? -10.471 33.777 25.516 1.00 30.27 617 ALA A CA 1
ATOM 4793 C C . ALA A 1 617 ? -10.234 33.668 23.999 1.00 30.27 617 ALA A C 1
ATOM 4795 O O . ALA A 1 617 ? -9.099 33.548 23.535 1.00 30.27 617 ALA A O 1
ATOM 4796 N N . MET A 1 618 ? -11.325 33.752 23.234 1.00 35.62 618 MET A N 1
ATOM 4797 C CA . MET A 1 618 ? -11.316 33.995 21.792 1.00 35.62 618 MET A CA 1
ATOM 4798 C C . MET A 1 618 ? -10.715 35.371 21.481 1.00 35.62 618 MET A C 1
ATOM 4800 O O . MET A 1 618 ? -11.126 36.370 22.067 1.00 35.62 618 MET A O 1
ATOM 4804 N N . GLY A 1 619 ? -9.808 35.426 20.505 1.00 28.95 619 GLY A N 1
ATOM 4805 C CA . GLY A 1 619 ? -9.308 36.664 19.913 1.00 28.95 619 GLY A CA 1
ATOM 4806 C C . GLY A 1 619 ? -9.284 36.569 18.389 1.00 28.95 619 GLY A C 1
ATOM 4807 O O . GLY A 1 619 ? -8.459 35.858 17.821 1.00 28.95 619 GLY A O 1
ATOM 4808 N N . SER A 1 620 ? -10.197 37.291 17.740 1.00 36.41 620 SER A N 1
ATOM 4809 C CA . SER A 1 620 ? -10.118 37.684 16.328 1.00 36.41 620 SER A CA 1
ATOM 4810 C C . SER A 1 620 ? -8.961 38.666 16.105 1.00 36.41 620 SER A C 1
ATOM 4812 O O . SER A 1 620 ? -8.649 39.432 17.018 1.00 36.41 620 SER A O 1
ATOM 4814 N N . PRO A 1 621 ? -8.443 38.790 14.872 1.00 38.03 621 PRO A N 1
ATOM 4815 C CA . PRO A 1 621 ? -7.893 40.063 14.437 1.00 38.03 621 PRO A CA 1
ATOM 4816 C C . PRO A 1 621 ? -8.641 40.610 13.219 1.00 38.03 621 PRO A C 1
ATOM 4818 O O . PRO A 1 621 ? -8.665 40.023 12.136 1.00 38.03 621 PRO A O 1
ATOM 4821 N N . SER A 1 622 ? -9.231 41.781 13.434 1.00 30.44 622 SER A N 1
ATOM 4822 C CA . SER A 1 622 ? -9.700 42.706 12.411 1.00 30.44 622 SER A CA 1
ATOM 4823 C C . SER A 1 622 ? -8.521 43.535 11.892 1.00 30.44 622 SER A C 1
ATOM 4825 O O . SER A 1 622 ? -7.742 44.068 12.676 1.00 30.44 622 SER A O 1
ATOM 4827 N N . SER A 1 623 ? -8.432 43.631 10.567 1.00 36.16 623 SER A N 1
ATOM 4828 C CA . SER A 1 623 ? -8.028 44.789 9.752 1.00 36.16 623 SER A CA 1
ATOM 4829 C C . SER A 1 623 ? -7.287 45.967 10.410 1.00 36.16 623 SER A C 1
ATOM 4831 O O . SER A 1 623 ? -7.884 46.696 11.201 1.00 36.16 623 SER A O 1
ATOM 4833 N N . VAL A 1 624 ? -6.103 46.305 9.882 1.00 31.06 624 VAL A N 1
ATOM 4834 C CA . VAL A 1 624 ? -5.659 47.705 9.740 1.00 31.06 624 VAL A CA 1
ATOM 4835 C C . VAL A 1 624 ? -4.956 47.893 8.389 1.00 31.06 624 VAL A C 1
ATOM 4837 O O . VAL A 1 624 ? -4.013 47.182 8.051 1.00 31.06 624 VAL A O 1
ATOM 4840 N N . ASN A 1 625 ? -5.476 48.859 7.628 1.00 32.19 625 ASN A N 1
ATOM 4841 C CA . ASN A 1 625 ? -4.927 49.453 6.411 1.00 32.19 625 ASN A CA 1
ATOM 4842 C C . ASN A 1 625 ? -3.590 50.165 6.668 1.00 32.19 625 ASN A C 1
ATOM 4844 O O . ASN A 1 625 ? -3.464 50.880 7.658 1.00 32.19 625 ASN A O 1
ATOM 4848 N N . ALA A 1 626 ? -2.688 50.136 5.685 1.00 30.11 626 ALA A N 1
ATOM 4849 C CA . ALA A 1 626 ? -1.757 51.237 5.443 1.00 30.11 626 ALA A CA 1
ATOM 4850 C C . ALA A 1 626 ? -1.541 51.429 3.929 1.00 30.11 626 ALA A C 1
ATOM 4852 O O . ALA A 1 626 ? -0.926 50.608 3.254 1.00 30.11 626 ALA A O 1
ATOM 4853 N N . GLN A 1 627 ? -2.111 52.527 3.427 1.00 29.55 627 GLN A N 1
ATOM 4854 C CA . GLN A 1 627 ? -1.758 53.248 2.197 1.00 29.55 627 GLN A CA 1
ATOM 4855 C C . GLN A 1 627 ? -0.269 53.663 2.251 1.00 29.55 627 GLN A C 1
ATOM 4857 O O . GLN A 1 627 ? 0.218 54.021 3.316 1.00 29.55 627 GLN A O 1
ATOM 4862 N N . ALA A 1 628 ? 0.528 53.442 1.203 1.00 31.19 628 ALA A N 1
ATOM 4863 C CA . ALA A 1 628 ? 0.722 54.257 -0.010 1.00 31.19 628 ALA A CA 1
ATOM 4864 C C . ALA A 1 628 ? 1.986 55.141 0.041 1.00 31.19 628 ALA A C 1
ATOM 4866 O O . ALA A 1 628 ? 2.050 56.114 0.784 1.00 31.19 628 ALA A O 1
ATOM 4867 N N . SER A 1 629 ? 2.935 54.811 -0.835 1.00 29.77 629 SER A N 1
ATOM 4868 C CA . SER A 1 629 ? 3.965 55.649 -1.477 1.00 29.77 629 SER A CA 1
ATOM 4869 C C . SER A 1 629 ? 4.763 54.675 -2.367 1.00 29.77 629 SER A C 1
ATOM 4871 O O . SER A 1 629 ? 5.040 53.563 -1.941 1.00 29.77 629 SER A O 1
ATOM 4873 N N . GLY A 1 630 ? 5.069 54.886 -3.643 1.00 28.16 630 GLY A N 1
ATOM 4874 C CA . GLY A 1 630 ? 5.212 56.083 -4.460 1.00 28.16 630 GLY A CA 1
ATOM 4875 C C . GLY A 1 630 ? 6.552 55.950 -5.200 1.00 28.16 630 GLY A C 1
ATOM 4876 O O . GLY A 1 630 ? 7.548 55.689 -4.534 1.00 28.16 630 GLY A O 1
ATOM 4877 N N . ALA A 1 631 ? 6.547 56.166 -6.524 1.00 29.92 631 ALA A N 1
ATOM 4878 C CA . ALA A 1 631 ? 7.720 56.321 -7.407 1.00 29.92 631 ALA A CA 1
ATOM 4879 C C . ALA A 1 631 ? 8.549 55.032 -7.672 1.00 29.92 631 ALA A C 1
ATOM 4881 O O . ALA A 1 631 ? 8.605 54.136 -6.844 1.00 29.92 631 ALA A O 1
ATOM 4882 N N . ASP A 1 632 ? 9.224 54.816 -8.798 1.00 28.38 632 ASP A N 1
ATOM 4883 C CA . ASP A 1 632 ? 9.314 55.533 -10.064 1.00 28.38 632 ASP A CA 1
ATOM 4884 C C . ASP A 1 632 ? 9.932 54.596 -11.118 1.00 28.38 632 ASP A C 1
ATOM 4886 O O . ASP A 1 632 ? 10.472 53.531 -10.814 1.00 28.38 632 ASP A O 1
ATOM 4890 N N . LEU A 1 633 ? 9.836 55.043 -12.362 1.00 33.50 633 LEU A N 1
ATOM 4891 C CA . LEU A 1 633 ? 10.386 54.478 -13.592 1.00 33.50 633 LEU A CA 1
ATOM 4892 C C . LEU A 1 633 ? 11.929 54.405 -13.614 1.00 33.50 633 LEU A C 1
ATOM 4894 O O . LEU A 1 633 ? 12.601 55.286 -13.086 1.00 33.50 633 LEU A O 1
ATOM 4898 N N . GLY A 1 634 ? 12.480 53.461 -14.392 1.00 28.14 634 GLY A N 1
ATOM 4899 C CA . GLY A 1 634 ? 13.740 53.701 -15.113 1.00 28.14 634 GLY A CA 1
ATOM 4900 C C . GLY A 1 634 ? 14.704 52.521 -15.276 1.00 28.14 634 GLY A C 1
ATOM 4901 O O . GLY A 1 634 ? 15.260 52.033 -14.302 1.00 28.14 634 GLY A O 1
ATOM 4902 N N . GLY A 1 635 ? 15.018 52.192 -16.536 1.00 28.97 635 GLY A N 1
ATOM 4903 C CA . GLY A 1 635 ? 16.425 52.022 -16.935 1.00 28.97 635 GLY A CA 1
ATOM 4904 C C . GLY A 1 635 ? 16.953 50.620 -17.259 1.00 28.97 635 GLY A C 1
ATOM 4905 O O . GLY A 1 635 ? 17.515 49.942 -16.412 1.00 28.97 635 GLY A O 1
ATOM 4906 N N . SER A 1 636 ? 16.845 50.268 -18.542 1.00 31.42 636 SER A N 1
ATOM 4907 C CA . SER A 1 636 ? 17.834 49.589 -19.408 1.00 31.42 636 SER A CA 1
ATOM 4908 C C . SER A 1 636 ? 19.237 49.233 -18.870 1.00 31.42 636 SER A C 1
ATOM 4910 O O . SER A 1 636 ? 19.924 50.096 -18.328 1.00 31.42 636 SER A O 1
ATOM 4912 N N . SER A 1 637 ? 19.732 48.041 -19.231 1.00 31.45 637 SER A N 1
ATOM 4913 C CA . SER A 1 637 ? 20.982 47.767 -20.003 1.00 31.45 637 SER A CA 1
ATOM 4914 C C . SER A 1 637 ? 21.376 46.284 -19.829 1.00 31.45 637 SER A C 1
ATOM 4916 O O . SER A 1 637 ? 21.326 45.747 -18.731 1.00 31.45 637 SER A O 1
ATOM 4918 N N . GLU A 1 638 ? 21.377 45.508 -20.917 1.00 32.00 638 GLU A N 1
ATOM 4919 C CA . GLU A 1 638 ? 22.567 44.994 -21.630 1.00 32.00 638 GLU A CA 1
ATOM 4920 C C . GLU A 1 638 ? 23.457 44.032 -20.824 1.00 32.00 638 GLU A C 1
ATOM 4922 O O . GLU A 1 638 ? 24.016 44.375 -19.790 1.00 32.00 638 GLU A O 1
ATOM 4927 N N . GLY A 1 639 ? 23.631 42.813 -21.348 1.00 30.31 639 GLY A N 1
ATOM 4928 C CA . GLY A 1 639 ? 24.525 41.812 -20.763 1.00 30.31 639 GLY A CA 1
ATOM 4929 C C . GLY A 1 639 ? 24.467 40.457 -21.461 1.00 30.31 639 GLY A C 1
ATOM 4930 O O . GLY A 1 639 ? 24.152 39.448 -20.842 1.00 30.31 639 GLY A O 1
ATOM 4931 N N . SER A 1 640 ? 24.728 40.454 -22.768 1.00 31.17 640 SER A N 1
ATOM 4932 C CA . SER A 1 640 ? 24.918 39.260 -23.596 1.00 31.17 640 SER A CA 1
ATOM 4933 C C . SER A 1 640 ? 26.290 38.641 -23.303 1.00 31.17 640 SER A C 1
ATOM 4935 O O . SER A 1 640 ? 27.291 39.345 -23.418 1.00 31.17 640 SER A O 1
ATOM 4937 N N . ILE A 1 641 ? 26.368 37.349 -22.959 1.00 31.69 641 ILE A N 1
ATOM 4938 C CA . ILE A 1 641 ? 27.620 36.574 -23.026 1.00 31.69 641 ILE A CA 1
ATOM 4939 C C . ILE A 1 641 ? 27.320 35.209 -23.648 1.00 31.69 641 ILE A C 1
ATOM 4941 O O . ILE A 1 641 ? 26.672 34.350 -23.051 1.00 31.69 641 ILE A O 1
ATOM 4945 N N . ALA A 1 642 ? 27.809 35.048 -24.875 1.00 30.98 642 ALA A N 1
ATOM 4946 C CA . ALA A 1 642 ? 27.915 33.795 -25.601 1.00 30.98 642 ALA A CA 1
ATOM 4947 C C . ALA A 1 642 ? 29.102 32.973 -25.070 1.00 30.98 642 ALA A C 1
ATOM 4949 O O . ALA A 1 642 ? 30.160 33.532 -24.786 1.00 30.98 642 ALA A O 1
ATOM 4950 N N . TYR A 1 643 ? 28.945 31.650 -24.997 1.00 33.16 643 TYR A N 1
ATOM 4951 C CA . TYR A 1 643 ? 30.058 30.714 -24.836 1.00 33.16 643 TYR A CA 1
ATOM 4952 C C . TYR A 1 643 ? 30.245 29.930 -26.134 1.00 33.16 643 TYR A C 1
ATOM 4954 O O . TYR A 1 643 ? 29.371 29.175 -26.559 1.00 33.16 643 TYR A O 1
ATOM 4962 N N . THR A 1 644 ? 31.393 30.151 -26.764 1.00 37.81 644 THR A N 1
ATOM 4963 C CA . THR A 1 644 ? 31.937 29.383 -27.882 1.00 37.81 644 THR A CA 1
ATOM 4964 C C . THR A 1 644 ? 32.658 28.132 -27.377 1.00 37.81 644 THR A C 1
ATOM 4966 O O . THR A 1 644 ? 33.375 28.173 -26.378 1.00 37.81 644 THR A O 1
ATOM 4969 N N . SER A 1 645 ? 32.473 27.035 -28.110 1.00 33.62 645 SER A N 1
ATOM 4970 C CA . SER A 1 645 ? 33.270 25.802 -28.074 1.00 33.62 645 SER A CA 1
ATOM 4971 C C . SER A 1 645 ? 34.741 26.058 -28.443 1.00 33.62 645 SER A C 1
ATOM 4973 O O . SER A 1 645 ? 35.033 27.023 -29.155 1.00 33.62 645 SER A O 1
ATOM 4975 N N . PRO A 1 646 ? 35.647 25.150 -28.038 1.00 52.34 646 PRO A N 1
ATOM 4976 C CA . PRO A 1 646 ? 36.720 24.757 -28.938 1.00 52.34 646 PRO A CA 1
ATOM 4977 C C . PRO A 1 646 ? 36.765 23.238 -29.159 1.00 52.34 646 PRO A C 1
ATOM 4979 O O . PRO A 1 646 ? 36.682 22.445 -28.220 1.00 52.34 646 PRO A O 1
ATOM 4982 N N . GLU A 1 647 ? 36.918 22.866 -30.428 1.00 46.00 647 GLU A N 1
ATOM 4983 C CA . GLU A 1 647 ? 37.505 21.605 -30.871 1.00 46.00 647 GLU A CA 1
ATOM 4984 C C . GLU A 1 647 ? 39.035 21.688 -30.758 1.00 46.00 647 GLU A C 1
ATOM 4986 O O . GLU A 1 647 ? 39.641 22.656 -31.226 1.00 46.00 647 GLU A O 1
ATOM 4991 N N . SER A 1 648 ? 39.636 20.647 -30.178 1.00 51.81 648 SER A N 1
ATOM 4992 C CA . SER A 1 648 ? 40.907 20.031 -30.595 1.00 51.81 648 SER A CA 1
ATOM 4993 C C . SER A 1 648 ? 41.059 18.684 -29.902 1.00 51.81 648 SER A C 1
ATOM 4995 O O . SER A 1 648 ? 41.029 18.700 -28.647 1.00 51.81 648 SER A O 1
#

Secondary structure (DSSP, 8-state):
-HHHHHHHHHHHHHHHHHHHHTTT-HHHHHHHHHHHHHHHHHHH-GGG--HHHHHHHHHHHHHHHHHHHIIIII-TT--STHHHHTTT-TT-TTB-TTS-B-HHHHHHHHHHHHHHHHHHHHHHHHHHHHHSSSPPTTHHHHHHHHHHHIIIIIHHHHHHHHHHHHTT--HHHHHHHHHHHIIIIIIHHHHHHHHHHHHHHTSPTTSSSS------GGGTTTGGGSS-BTTTTB----GGGGGGHHHHHHTHHHHHHHHHHHHHHHHHHHTHHHHHHHHHHT-TTS-HHHHHHHHHHHHH--HHHHHHHHTT----SSSTTTTTTTHHHHHHHHHHHHHHHHHHHHHHHHHHHHHTT---HHHHHHHHHHHHHHHHHHT-HHHHHHHHHHHHHHHHHHHHTTTHHHHHHHHHHHHHSTT---HHHHHHHHHHHHHHHHHHHHHHHHHHHHHHHTT--HHHHHHHHHHHHHHHHHHHHHHHHHHHT----TTPEEPPHHHHHTTTTB-TTT--B------HHHHHHS-------TTTTGGGSPPEE-TTS-EE-HHHHHHHHHHHHHTT-----HHHHHHHHS--------------------------PPPPPPPPPP------------------------------

pLDDT: mean 71.84, std 19.61, range [26.75, 97.81]

Radius of gyration: 37.31 Å; chains: 1; bounding box: 75×95×120 Å

Sequence (648 aa):
MRVHNVASAAILQIGLATVYNTSNAPVSWAACSACVWASFVLARGFKNLSLWDQYQLCWATGSFAAFLNFVCFLDPSFSGWGDVYYFCGTHFQYCTCDLGWNLNGYFKAVVLWNFTLSAAVGLQKLIIQTGLGGLLPGEEIVTKEAFVSIVWRLIPYWLNNWEQQWGAECLSMLFELPHYALELLVVLPLVQIICARLKLLAMPHGRGLVAQMDLPEEDEDDLDALAPDILAGTWHADPAQLHFLPRLRANVWVLAFVVAMTGLAAFNALVLPLALERTVLHHKRTPPSLQATCAAAWTQHSPWTLHSQYRGASYLGARLTDHKGGLHSGAASHVAAFSQAFRLHSPAAKAAFEERGCTATDLFSRNLDKHVRELAKVCSPGRSEAIILVEAALAVMRLSCEKLFVLAAVFVAYLLFRDDVPVYARVLIRINHRISTLFQRVILYSFPAVCWLYGAGFLFSLFASFVFWASPIQRLIETTRRRATIVRPVGLKDATEEQVERMNGNCAVCWGEMAAPLPRAAMRLLGAGPPGPPAAVDALAPGKALPCGHAFHTACIRRWLIQCHAQGRKATCPMAAEARLHPAASHPEAERLTGSQSRRASAPINIQRHAPLQPYAMGSPSSVNAQASGADLGGSSEGSIAYTSPES